Protein AF-A0A933KU94-F1 (afdb_monomer)

Radius of gyration: 156.12 Å; Cα contacts (8 Å, |Δi|>4): 368; chains: 1; bounding box: 302×44×369 Å

Secondary structure (DSSP, 8-state):
-----------------------------PPPP------SSHHHHHHHHHHHHHHHHHHHHHHHHHS-HHHHHHHHHHHHHHHHHHHHHHHHHHHHHHHHHHHHHHHHHHHHHHHHHHHHHHHHHHHHHHHHHHHHHHHHHHHHHHHHHHHHHHHHHHHHHHHHHHHHHHHHHHHHHHHHHHHHHHHHHHHHHHHHHHHHHHHHHHHHHHHHHHHHHHHHHHHHHHHHHHHHHHHHHHHHHHHHHHHHHHHHHHHHHHHHHHHHHHHHHHHHHHHHHHHHHHHHHHHHHHHHHHHHHHHHHHHHHHHHHHHHHHHHHHHHHHHHHHSS---TTSTTGGGTEEEESSBTTB-S-EEEE-S-------SSSSTT--SS-SPEEES-----S--TT---BS-EEEEES-EE-SBS-EEEEES-EE-STT-EE-SSBS-EE-STT-EE--SBS-EE-STT-EE--------

Structure (mmCIF, N/CA/C/O backbone):
data_AF-A0A933KU94-F1
#
_entry.id   AF-A0A933KU94-F1
#
loop_
_atom_site.group_PDB
_atom_site.id
_atom_site.type_symbol
_atom_site.label_atom_id
_atom_site.label_alt_id
_atom_site.label_comp_id
_atom_site.label_asym_id
_atom_site.label_entity_id
_atom_site.label_seq_id
_atom_site.pdbx_PDB_ins_code
_atom_site.Cartn_x
_atom_site.Cartn_y
_atom_site.Cartn_z
_atom_site.occupancy
_atom_site.B_iso_or_equiv
_atom_site.auth_seq_id
_atom_site.auth_comp_id
_atom_site.auth_asym_id
_atom_site.auth_atom_id
_atom_site.pdbx_PDB_model_num
ATOM 1 N N . MET A 1 1 ? 92.970 13.670 -100.799 1.00 39.75 1 MET A N 1
ATOM 2 C CA . MET A 1 1 ? 93.299 12.587 -101.752 1.00 39.75 1 MET A CA 1
ATOM 3 C C . MET A 1 1 ? 92.422 12.813 -102.963 1.00 39.75 1 MET A C 1
ATOM 5 O O . MET A 1 1 ? 91.215 12.779 -102.818 1.00 39.75 1 MET A O 1
ATOM 9 N N . ALA A 1 2 ? 92.976 13.439 -103.996 1.00 37.28 2 ALA A N 1
ATOM 10 C CA . ALA A 1 2 ? 93.737 12.787 -105.073 1.00 37.28 2 ALA A CA 1
ATOM 11 C C . ALA A 1 2 ? 92.740 12.451 -106.198 1.00 37.28 2 ALA A C 1
ATOM 13 O O . ALA A 1 2 ? 91.766 11.762 -105.945 1.00 37.28 2 ALA A O 1
ATOM 14 N N . ALA A 1 3 ? 92.803 13.157 -107.331 1.00 39.16 3 ALA A N 1
ATOM 15 C CA . ALA A 1 3 ? 93.647 12.785 -108.473 1.00 39.16 3 ALA A CA 1
ATOM 16 C C . ALA A 1 3 ? 93.052 11.527 -109.159 1.00 39.16 3 ALA A C 1
ATOM 18 O O . ALA A 1 3 ? 92.639 10.601 -108.483 1.00 39.16 3 ALA A O 1
ATOM 19 N N . LEU A 1 4 ? 92.974 11.380 -110.477 1.00 37.59 4 LEU A N 1
ATOM 20 C CA . LEU A 1 4 ? 93.938 11.756 -111.499 1.00 37.59 4 LEU A CA 1
ATOM 21 C C . LEU A 1 4 ? 93.438 11.174 -112.851 1.00 37.59 4 LEU A C 1
ATOM 23 O O . LEU A 1 4 ? 92.668 10.219 -112.846 1.00 37.59 4 LEU A O 1
ATOM 27 N N . LEU A 1 5 ? 94.006 11.685 -113.950 1.00 35.50 5 LEU A N 1
ATOM 28 C CA . LEU A 1 5 ? 94.134 11.125 -115.315 1.00 35.50 5 LEU A CA 1
ATOM 29 C C . LEU A 1 5 ? 92.875 11.013 -116.202 1.00 35.50 5 LEU A C 1
ATOM 31 O O . LEU A 1 5 ? 91.957 10.262 -115.907 1.00 35.50 5 LEU A O 1
ATOM 35 N N . THR A 1 6 ? 92.716 11.840 -117.249 1.00 43.53 6 THR A N 1
ATOM 36 C CA . THR A 1 6 ? 93.311 11.780 -118.619 1.00 43.53 6 THR A CA 1
ATOM 37 C C . THR A 1 6 ? 93.089 10.475 -119.378 1.00 43.53 6 THR A C 1
ATOM 39 O O . THR A 1 6 ? 93.474 9.425 -118.894 1.00 43.53 6 THR A O 1
ATOM 42 N N . PHE A 1 7 ? 92.647 10.574 -120.640 1.00 31.62 7 PHE A N 1
ATOM 43 C CA . PHE A 1 7 ? 93.358 9.947 -121.759 1.00 31.62 7 PHE A CA 1
ATOM 44 C C . PHE A 1 7 ? 93.035 10.608 -123.109 1.00 31.62 7 PHE A C 1
ATOM 46 O O . PHE A 1 7 ? 91.936 11.086 -123.370 1.00 31.62 7 PHE A O 1
ATOM 53 N N . ASN A 1 8 ? 94.087 10.651 -123.915 1.00 40.44 8 ASN A N 1
ATOM 54 C CA . ASN A 1 8 ? 94.269 11.195 -125.252 1.00 40.44 8 ASN A CA 1
ATOM 55 C C . ASN A 1 8 ? 93.937 10.114 -126.298 1.00 40.44 8 ASN A C 1
ATOM 57 O O . ASN A 1 8 ? 94.309 8.962 -126.081 1.00 40.44 8 ASN A O 1
ATOM 61 N N . ALA A 1 9 ? 93.322 10.467 -127.431 1.00 34.53 9 ALA A N 1
ATOM 62 C CA . ALA A 1 9 ? 93.309 9.613 -128.622 1.00 34.53 9 ALA A CA 1
ATOM 63 C C . ALA A 1 9 ? 93.050 10.434 -129.900 1.00 34.53 9 ALA A C 1
ATOM 65 O O . ALA A 1 9 ? 91.918 10.800 -130.205 1.00 34.53 9 ALA A O 1
ATOM 66 N N . GLY A 1 10 ? 94.115 10.690 -130.663 1.00 35.47 10 GLY A N 1
ATOM 67 C CA . GLY A 1 10 ? 94.045 10.726 -132.127 1.00 35.47 10 GLY A CA 1
ATOM 68 C C . GLY A 1 10 ? 94.377 9.336 -132.691 1.00 35.47 10 GLY A C 1
ATOM 69 O O . GLY A 1 10 ? 95.065 8.559 -132.026 1.00 35.47 10 GLY A O 1
ATOM 70 N N . PRO A 1 11 ? 93.861 8.999 -133.882 1.00 50.28 11 PRO A N 1
ATOM 71 C CA . PRO A 1 11 ? 94.721 8.736 -135.052 1.00 50.28 11 PRO A CA 1
ATOM 72 C C . PRO A 1 11 ? 94.133 9.433 -136.305 1.00 50.28 11 PRO A C 1
ATOM 74 O O . PRO A 1 11 ? 92.925 9.605 -136.405 1.00 50.28 11 PRO A O 1
ATOM 77 N N . LEU A 1 12 ? 94.871 10.058 -137.228 1.00 34.47 12 LEU A N 1
ATOM 78 C CA . LEU A 1 12 ? 96.000 9.653 -138.080 1.00 34.47 12 LEU A CA 1
ATOM 79 C C . LEU A 1 12 ? 95.657 8.582 -139.138 1.00 34.47 12 LEU A C 1
ATOM 81 O O . LEU A 1 12 ? 95.240 7.484 -138.792 1.00 34.47 12 LEU A O 1
ATOM 85 N N . LEU A 1 13 ? 96.014 8.925 -140.391 1.00 36.62 13 LEU A N 1
ATOM 86 C CA . LEU A 1 13 ? 96.161 8.122 -141.624 1.00 36.62 13 LEU A CA 1
ATOM 87 C C . LEU A 1 13 ? 94.942 8.106 -142.566 1.00 36.62 13 LEU A C 1
ATOM 89 O O . LEU A 1 13 ? 93.820 7.899 -142.138 1.00 36.62 13 LEU A O 1
ATOM 93 N N . ALA A 1 14 ? 95.068 8.230 -143.887 1.00 34.19 14 ALA A N 1
ATOM 94 C CA . ALA A 1 14 ? 96.163 8.603 -144.781 1.00 34.19 14 ALA A CA 1
ATOM 95 C C . ALA A 1 14 ? 95.570 8.654 -146.202 1.00 34.19 14 ALA A C 1
ATOM 97 O O . ALA A 1 14 ? 94.841 7.745 -146.586 1.00 34.19 14 ALA A O 1
ATOM 98 N N . GLN A 1 15 ? 95.953 9.640 -147.011 1.00 38.09 15 GLN A N 1
ATOM 99 C CA . GLN A 1 15 ? 96.131 9.433 -148.449 1.00 38.09 15 GLN A CA 1
ATOM 100 C C . GLN A 1 15 ? 97.394 10.183 -148.868 1.00 38.09 15 GLN A C 1
ATOM 102 O O . GLN A 1 15 ? 97.404 11.405 -148.983 1.00 38.09 15 GLN A O 1
ATOM 107 N N . GLY A 1 16 ? 98.476 9.425 -149.036 1.00 38.25 16 GLY A N 1
ATOM 108 C CA . GLY A 1 16 ? 99.634 9.815 -149.826 1.00 38.25 16 GLY A CA 1
ATOM 109 C C . GLY A 1 16 ? 99.586 9.100 -151.175 1.00 38.25 16 GLY A C 1
ATOM 110 O O . GLY A 1 16 ? 99.165 7.947 -151.234 1.00 38.25 16 GLY A O 1
ATOM 111 N N . LYS A 1 17 ? 100.002 9.807 -152.226 1.00 39.66 17 LYS A N 1
ATOM 112 C CA . LYS A 1 17 ? 100.716 9.317 -153.420 1.00 39.66 17 LYS A CA 1
ATOM 113 C C . LYS A 1 17 ? 101.504 10.531 -153.931 1.00 39.66 17 LYS A C 1
ATOM 115 O O . LYS A 1 17 ? 100.900 11.535 -154.288 1.00 39.66 17 LYS A O 1
ATOM 120 N N . ASP A 1 18 ? 102.788 10.629 -153.613 1.00 39.12 18 ASP A N 1
ATOM 121 C CA . ASP A 1 18 ? 103.933 10.023 -154.314 1.00 39.12 18 ASP A CA 1
ATOM 122 C C . ASP A 1 18 ? 104.239 10.706 -155.650 1.00 39.12 18 ASP A C 1
ATOM 124 O O . ASP A 1 18 ? 103.420 10.728 -156.566 1.00 39.12 18 ASP A O 1
ATOM 128 N N . GLY A 1 19 ? 105.459 11.238 -155.756 1.00 41.41 19 GLY A N 1
ATOM 129 C CA . GLY A 1 19 ? 105.988 11.788 -157.000 1.00 41.41 19 GLY A CA 1
ATOM 130 C C . GLY A 1 19 ? 107.265 12.616 -156.859 1.00 41.41 19 GLY A C 1
ATOM 131 O O . GLY A 1 19 ? 107.426 13.585 -157.596 1.00 41.41 19 GLY A O 1
ATOM 132 N N . ASP A 1 20 ? 108.154 12.264 -155.923 1.00 40.06 20 ASP A N 1
ATOM 133 C CA . ASP A 1 20 ? 109.545 12.725 -155.931 1.00 40.06 20 ASP A CA 1
ATOM 134 C C . ASP A 1 20 ? 110.220 12.189 -157.204 1.00 40.06 20 ASP A C 1
ATOM 136 O O . ASP A 1 20 ? 110.332 10.976 -157.409 1.00 40.06 20 ASP A O 1
ATOM 140 N N . LYS A 1 21 ? 110.597 13.091 -158.115 1.00 45.97 21 LYS A N 1
ATOM 141 C CA . LYS A 1 21 ? 111.355 12.732 -159.313 1.00 45.97 21 LYS A CA 1
ATOM 142 C C . LYS A 1 21 ? 112.798 12.502 -158.899 1.00 45.97 21 LYS A C 1
ATOM 144 O O . LYS A 1 21 ? 113.571 13.445 -158.727 1.00 45.97 21 LYS A O 1
ATOM 149 N N . GLY A 1 22 ? 113.125 11.218 -158.798 1.00 43.34 22 GLY A N 1
ATOM 150 C CA . GLY A 1 22 ? 114.473 10.698 -158.681 1.00 43.34 22 GLY A CA 1
ATOM 151 C C . GLY A 1 22 ? 115.456 11.412 -159.607 1.00 43.34 22 GLY A C 1
ATOM 152 O O . GLY A 1 22 ? 115.228 11.602 -160.803 1.00 43.34 22 GLY A O 1
ATOM 153 N N . LYS A 1 23 ? 116.572 11.802 -158.997 1.00 43.56 23 LYS A N 1
ATOM 154 C CA . LYS A 1 23 ? 117.839 12.067 -159.662 1.00 43.56 23 LYS A CA 1
ATOM 155 C C . LYS A 1 23 ? 118.312 10.755 -160.282 1.00 43.56 23 LYS A C 1
ATOM 157 O O . LYS A 1 23 ? 118.727 9.877 -159.531 1.00 43.56 23 LYS A O 1
ATOM 162 N N . ASP A 1 24 ? 118.318 10.659 -161.606 1.00 42.56 24 ASP A N 1
ATOM 163 C CA . ASP A 1 24 ? 119.109 9.639 -162.291 1.00 42.56 24 ASP A CA 1
ATOM 164 C C . ASP A 1 24 ? 120.410 10.247 -162.834 1.00 42.56 24 ASP A C 1
ATOM 166 O O . ASP A 1 24 ? 120.383 11.290 -163.495 1.00 42.56 24 ASP A O 1
ATOM 170 N N . PRO A 1 25 ? 121.570 9.650 -162.505 1.00 53.38 25 PRO A N 1
ATOM 171 C CA . PRO A 1 25 ? 122.874 10.184 -162.843 1.00 53.38 25 PRO A CA 1
ATOM 172 C C . PRO A 1 25 ? 123.480 9.503 -164.080 1.00 53.38 25 PRO A C 1
ATOM 174 O O . PRO A 1 25 ? 123.114 8.388 -164.448 1.00 53.38 25 PRO A O 1
ATOM 177 N N . LYS A 1 26 ? 124.568 10.132 -164.548 1.00 48.31 26 LYS A N 1
ATOM 178 C CA . LYS A 1 26 ? 125.610 9.631 -165.468 1.00 48.31 26 LYS A CA 1
ATOM 179 C C . LYS A 1 26 ? 125.184 9.742 -166.938 1.00 48.31 26 LYS A C 1
ATOM 181 O O . LYS A 1 26 ? 124.058 9.456 -167.294 1.00 48.31 26 LYS A O 1
ATOM 186 N N . VAL A 1 27 ? 126.029 10.217 -167.846 1.00 43.16 27 VAL A N 1
ATOM 187 C CA . VAL A 1 27 ? 127.338 9.642 -168.163 1.00 43.16 27 VAL A CA 1
ATOM 188 C C . VAL A 1 27 ? 128.246 10.720 -168.763 1.00 43.16 27 VAL A C 1
ATOM 190 O O . VAL A 1 27 ? 127.867 11.405 -169.708 1.00 43.16 27 VAL A O 1
ATOM 193 N N . ASP A 1 28 ? 129.456 10.832 -168.220 1.00 47.22 28 ASP A N 1
ATOM 194 C CA . ASP A 1 28 ? 130.578 11.552 -168.821 1.00 47.22 28 ASP A CA 1
ATOM 195 C C . ASP A 1 28 ? 131.177 10.664 -169.927 1.00 47.22 28 ASP A C 1
ATOM 197 O O . ASP A 1 28 ? 131.742 9.600 -169.654 1.00 47.22 28 ASP A O 1
ATOM 201 N N . LEU A 1 29 ? 130.953 11.045 -171.185 1.00 47.78 29 LEU A N 1
ATOM 202 C CA . LEU A 1 29 ? 131.435 10.338 -172.371 1.00 47.78 29 LEU A CA 1
ATOM 203 C C . LEU A 1 29 ? 132.753 10.971 -172.828 1.00 47.78 29 LEU A C 1
ATOM 205 O O . LEU A 1 29 ? 132.768 12.053 -173.412 1.00 47.78 29 LEU A O 1
ATOM 209 N N . LYS A 1 30 ? 133.864 10.261 -172.610 1.00 45.69 30 LYS A N 1
ATOM 210 C CA . LYS A 1 30 ? 135.136 10.549 -173.286 1.00 45.69 30 LYS A CA 1
ATOM 211 C C . LYS A 1 30 ? 135.026 10.217 -174.783 1.00 45.69 30 LYS A C 1
ATOM 213 O O . LYS A 1 30 ? 134.529 9.138 -175.110 1.00 45.69 30 LYS A O 1
ATOM 218 N N . PRO A 1 31 ? 135.558 11.057 -175.687 1.00 56.22 31 PRO A N 1
ATOM 219 C CA . PRO A 1 31 ? 135.791 10.668 -177.071 1.00 56.22 31 PRO A CA 1
ATOM 220 C C . PRO A 1 31 ? 136.884 9.595 -177.159 1.00 56.22 31 PRO A C 1
ATOM 222 O O . PRO A 1 31 ? 137.964 9.743 -176.587 1.00 56.22 31 PRO A O 1
ATOM 225 N N . VAL A 1 32 ? 136.576 8.525 -177.890 1.00 52.62 32 VAL A N 1
ATOM 226 C CA . VAL A 1 32 ? 137.520 7.540 -178.425 1.00 52.62 32 VAL A CA 1
ATOM 227 C C . VAL A 1 32 ? 137.821 7.965 -179.863 1.00 52.62 32 VAL A C 1
ATOM 229 O O . VAL A 1 32 ? 136.898 8.237 -180.632 1.00 52.62 32 VAL A O 1
ATOM 232 N N . ASP A 1 33 ? 139.106 8.073 -180.190 1.00 56.25 33 ASP A N 1
ATOM 233 C CA . ASP A 1 33 ? 139.613 8.505 -181.491 1.00 56.25 33 ASP A CA 1
ATOM 234 C C . ASP A 1 33 ? 139.187 7.584 -182.648 1.00 56.25 33 ASP A C 1
ATOM 236 O O . ASP A 1 33 ? 139.288 6.362 -182.561 1.00 56.25 33 ASP A O 1
ATOM 240 N N . GLY A 1 34 ? 138.857 8.209 -183.785 1.00 45.97 34 GLY A N 1
ATOM 241 C CA . GLY A 1 34 ? 139.218 7.688 -185.107 1.00 45.97 34 GLY A CA 1
ATOM 242 C C . GLY A 1 34 ? 138.115 7.067 -185.979 1.00 45.97 34 GLY A C 1
ATOM 243 O O . GLY A 1 34 ? 137.717 5.928 -185.784 1.00 45.97 34 GLY A O 1
ATOM 244 N N . GLY A 1 35 ? 137.783 7.770 -187.072 1.00 48.62 35 GLY A N 1
ATOM 245 C CA . GLY A 1 35 ? 137.748 7.184 -188.426 1.00 48.62 35 GLY A CA 1
ATOM 246 C C . GLY A 1 35 ? 136.475 6.466 -188.911 1.00 48.62 35 GLY A C 1
ATOM 247 O O . GLY A 1 35 ? 136.083 5.418 -188.420 1.00 48.62 35 GLY A O 1
ATOM 248 N N . ALA A 1 36 ? 135.883 6.988 -189.988 1.00 54.78 36 ALA A N 1
ATOM 249 C CA . ALA A 1 36 ? 134.709 6.451 -190.684 1.00 54.78 36 ALA A CA 1
ATOM 250 C C . ALA A 1 36 ? 134.976 5.203 -191.569 1.00 54.78 36 ALA A C 1
ATOM 252 O O . ALA A 1 36 ? 135.998 5.185 -192.259 1.00 54.78 36 ALA A O 1
ATOM 253 N N . LYS A 1 37 ? 133.998 4.257 -191.650 1.00 49.44 37 LYS A N 1
ATOM 254 C CA . LYS A 1 37 ? 133.348 3.682 -192.883 1.00 49.44 37 LYS A CA 1
ATOM 255 C C . LYS A 1 37 ? 132.529 2.357 -192.664 1.00 49.44 37 LYS A C 1
ATOM 257 O O . LYS A 1 37 ? 133.128 1.329 -192.391 1.00 49.44 37 LYS A O 1
ATOM 262 N N . GLY A 1 38 ? 131.197 2.372 -192.933 1.00 55.72 38 GLY A N 1
ATOM 263 C CA . GLY A 1 38 ? 130.391 1.330 -193.655 1.00 55.72 38 GLY A CA 1
ATOM 264 C C . GLY A 1 38 ? 129.542 0.239 -192.926 1.00 55.72 38 GLY A C 1
ATOM 265 O O . GLY A 1 38 ? 130.071 -0.840 -192.709 1.00 55.72 38 GLY A O 1
ATOM 266 N N . LEU A 1 39 ? 128.215 0.403 -192.672 1.00 53.22 39 LEU A N 1
ATOM 267 C CA . LEU A 1 39 ? 127.323 -0.685 -192.148 1.00 53.22 39 LEU A CA 1
ATOM 268 C C . LEU A 1 39 ? 125.793 -0.598 -192.486 1.00 53.22 39 LEU A C 1
ATOM 270 O O . LEU A 1 39 ? 125.024 -0.012 -191.730 1.00 53.22 39 LEU A O 1
ATOM 274 N N . PRO A 1 40 ? 125.290 -1.284 -193.532 1.00 57.00 40 PRO A N 1
ATOM 275 C CA . PRO A 1 40 ? 123.849 -1.563 -193.731 1.00 57.00 40 PRO A CA 1
ATOM 276 C C . PRO A 1 40 ? 123.288 -2.826 -193.018 1.00 57.00 40 PRO A C 1
ATOM 278 O O . PRO A 1 40 ? 122.099 -3.109 -193.130 1.00 57.00 40 PRO A O 1
ATOM 281 N N . GLN A 1 41 ? 124.094 -3.604 -192.279 1.00 53.72 41 GLN A N 1
ATOM 282 C CA . GLN A 1 41 ? 123.712 -4.932 -191.740 1.00 53.72 41 GLN A CA 1
ATOM 283 C C . GLN A 1 41 ? 123.068 -4.908 -190.329 1.00 53.72 41 GLN A C 1
ATOM 285 O O . GLN A 1 41 ? 122.407 -5.865 -189.934 1.00 53.72 41 GLN A O 1
ATOM 290 N N . GLN A 1 42 ? 123.196 -3.806 -189.577 1.00 59.16 42 GLN A N 1
ATOM 291 C CA . GLN A 1 42 ? 122.713 -3.681 -188.186 1.00 59.16 42 GLN A CA 1
ATOM 292 C C . GLN A 1 42 ? 121.193 -3.475 -188.043 1.00 59.16 42 GLN A C 1
ATOM 294 O O . GLN A 1 42 ? 120.627 -3.756 -186.990 1.00 59.16 42 GLN A O 1
ATOM 299 N N . VAL A 1 43 ? 120.498 -3.027 -189.092 1.00 63.44 43 VAL A N 1
ATOM 300 C CA . VAL A 1 43 ? 119.069 -2.664 -189.000 1.00 63.44 43 VAL A CA 1
ATOM 301 C C . VAL A 1 43 ? 118.139 -3.889 -188.952 1.00 63.44 43 VAL A C 1
ATOM 303 O O . VAL A 1 43 ? 117.066 -3.821 -188.356 1.00 63.44 43 VAL A O 1
ATOM 306 N N . MET A 1 44 ? 118.536 -5.031 -189.525 1.00 59.06 44 MET A N 1
ATOM 307 C CA . MET A 1 44 ? 117.717 -6.257 -189.506 1.00 59.06 44 MET A CA 1
ATOM 308 C C . MET A 1 44 ? 117.687 -6.944 -188.128 1.00 59.06 44 MET A C 1
ATOM 310 O O . MET A 1 44 ? 116.646 -7.471 -187.744 1.00 59.06 44 MET A O 1
ATOM 314 N N . ALA A 1 45 ? 118.780 -6.898 -187.356 1.00 62.12 45 ALA A N 1
ATOM 315 C CA . ALA A 1 45 ? 118.863 -7.546 -186.040 1.00 62.12 45 ALA A CA 1
ATOM 316 C C . ALA A 1 45 ? 117.935 -6.895 -184.994 1.00 62.12 45 ALA A C 1
ATOM 318 O O . ALA A 1 45 ? 117.247 -7.597 -184.255 1.00 62.12 45 ALA A O 1
ATOM 319 N N . LEU A 1 46 ? 117.823 -5.561 -185.007 1.00 66.69 46 LEU A N 1
ATOM 320 C CA . LEU A 1 46 ? 116.961 -4.812 -184.082 1.00 66.69 46 LEU A CA 1
ATOM 321 C C . LEU A 1 46 ? 115.470 -5.177 -184.202 1.00 66.69 46 LEU A C 1
ATOM 323 O O . LEU A 1 46 ? 114.724 -5.104 -183.228 1.00 66.69 46 LEU A O 1
ATOM 327 N N . ARG A 1 47 ? 115.005 -5.563 -185.398 1.00 74.06 47 ARG A N 1
ATOM 328 C CA . ARG A 1 47 ? 113.588 -5.900 -185.611 1.00 74.06 47 ARG A CA 1
ATOM 329 C C . ARG A 1 47 ? 113.187 -7.231 -184.974 1.00 74.06 47 ARG A C 1
ATOM 331 O O . ARG A 1 47 ? 112.026 -7.386 -184.608 1.00 74.06 47 ARG A O 1
ATOM 338 N N . VAL A 1 48 ? 114.123 -8.167 -184.826 1.00 67.81 48 VAL A N 1
ATOM 339 C CA . VAL A 1 48 ? 113.860 -9.474 -184.203 1.00 67.81 48 VAL A CA 1
ATOM 340 C C . VAL A 1 48 ? 113.737 -9.335 -182.684 1.00 67.81 48 VAL A C 1
ATOM 342 O O . VAL A 1 48 ? 112.824 -9.906 -182.092 1.00 67.81 48 VAL A O 1
ATOM 345 N N . GLU A 1 49 ? 114.589 -8.521 -182.055 1.00 69.50 49 GLU A N 1
ATOM 346 C CA . GLU A 1 49 ? 114.528 -8.275 -180.606 1.00 69.50 49 GLU A CA 1
ATOM 347 C C . GLU A 1 49 ? 113.229 -7.579 -180.179 1.00 69.50 49 GLU A C 1
ATOM 349 O O . GLU A 1 49 ? 112.640 -7.937 -179.156 1.00 69.50 49 GLU A O 1
ATOM 354 N N . LEU A 1 50 ? 112.719 -6.648 -180.993 1.00 75.12 50 LEU A N 1
ATOM 355 C CA . LEU A 1 50 ? 111.453 -5.968 -180.712 1.00 75.12 50 LEU A CA 1
ATOM 356 C C . LEU A 1 50 ? 110.255 -6.937 -180.690 1.00 75.12 50 LEU A C 1
ATOM 358 O O . LEU A 1 50 ? 109.358 -6.790 -179.860 1.00 75.12 50 LEU A O 1
ATOM 362 N N . ALA A 1 51 ? 110.248 -7.953 -181.556 1.00 73.38 51 ALA A N 1
ATOM 363 C CA . ALA A 1 51 ? 109.171 -8.942 -181.605 1.00 73.38 51 ALA A CA 1
ATOM 364 C C . ALA A 1 51 ? 109.135 -9.841 -180.352 1.00 73.38 51 ALA A C 1
ATOM 366 O O . ALA A 1 51 ? 108.057 -10.176 -179.863 1.00 73.38 51 ALA A O 1
ATOM 367 N N . ALA A 1 52 ? 110.297 -10.190 -179.790 1.00 70.31 52 ALA A N 1
ATOM 368 C CA . ALA A 1 52 ? 110.383 -11.010 -178.579 1.00 70.31 52 ALA A CA 1
ATOM 369 C C . ALA A 1 52 ? 109.935 -10.255 -177.312 1.00 70.31 52 ALA A C 1
ATOM 371 O O . ALA A 1 52 ? 109.286 -10.836 -176.440 1.00 70.31 52 ALA A O 1
ATOM 372 N N . ALA A 1 53 ? 110.246 -8.957 -177.211 1.00 71.12 53 ALA A N 1
ATOM 373 C CA . ALA A 1 53 ? 109.815 -8.120 -176.089 1.00 71.12 53 ALA A CA 1
ATOM 374 C C . ALA A 1 53 ? 108.283 -7.982 -176.023 1.00 71.12 53 ALA A C 1
ATOM 376 O O . ALA A 1 53 ? 107.699 -8.076 -174.944 1.00 71.12 53 ALA A O 1
ATOM 377 N N . LEU A 1 54 ? 107.630 -7.836 -177.180 1.00 80.44 54 LEU A N 1
ATOM 378 C CA . LEU A 1 54 ? 106.170 -7.745 -177.274 1.00 80.44 54 LEU A CA 1
ATOM 379 C C . LEU A 1 54 ? 105.467 -9.037 -176.822 1.00 80.44 54 LEU A C 1
ATOM 381 O O . LEU A 1 54 ? 104.425 -8.967 -176.177 1.00 80.44 54 LEU A O 1
ATOM 385 N N . ALA A 1 55 ? 106.052 -10.212 -177.078 1.00 75.44 55 ALA A N 1
ATOM 386 C CA . ALA A 1 55 ? 105.478 -11.486 -176.638 1.00 75.44 55 ALA A CA 1
ATOM 387 C C . ALA A 1 55 ? 105.490 -11.660 -175.105 1.00 75.44 55 ALA A C 1
ATOM 389 O O . ALA A 1 55 ? 104.516 -12.149 -174.538 1.00 75.44 55 ALA A O 1
ATOM 390 N N . ARG A 1 56 ? 106.555 -11.218 -174.414 1.00 78.25 56 ARG A N 1
ATOM 391 C CA . ARG A 1 56 ? 106.626 -11.287 -172.937 1.00 78.25 56 ARG A CA 1
ATOM 392 C C . ARG A 1 56 ? 105.640 -10.336 -172.262 1.00 78.25 56 ARG A C 1
ATOM 394 O O . ARG A 1 56 ? 105.102 -10.667 -171.212 1.00 78.25 56 ARG A O 1
ATOM 401 N N . ILE A 1 57 ? 105.396 -9.170 -172.863 1.00 79.94 57 ILE A N 1
ATOM 402 C CA . ILE A 1 57 ? 104.382 -8.222 -172.380 1.00 79.94 57 ILE A CA 1
ATOM 403 C C . ILE A 1 57 ? 102.987 -8.856 -172.459 1.00 79.94 57 ILE A C 1
ATOM 405 O O . ILE A 1 57 ? 102.252 -8.807 -171.476 1.00 79.94 57 ILE A O 1
ATOM 409 N N . ALA A 1 58 ? 102.668 -9.542 -173.560 1.00 79.62 58 ALA A N 1
ATOM 410 C CA . ALA A 1 58 ? 101.382 -10.221 -173.720 1.00 79.62 58 ALA A CA 1
ATOM 411 C C . ALA A 1 58 ? 101.141 -11.329 -172.671 1.00 79.62 58 ALA A C 1
ATOM 413 O O . ALA A 1 58 ? 100.015 -11.521 -172.215 1.00 79.62 58 ALA A O 1
ATOM 414 N N . GLU A 1 59 ? 102.184 -12.047 -172.242 1.00 78.75 59 GLU A N 1
ATOM 415 C CA . GLU A 1 59 ? 102.068 -13.072 -171.194 1.00 78.75 59 GLU A CA 1
ATOM 416 C C . GLU A 1 59 ? 101.791 -12.457 -169.810 1.00 78.75 59 GLU A C 1
ATOM 418 O O . GLU A 1 59 ? 100.925 -12.936 -169.076 1.00 78.75 59 GLU A O 1
ATOM 423 N N . VAL A 1 60 ? 102.458 -11.349 -169.470 1.00 78.12 60 VAL A N 1
ATOM 424 C CA . VAL A 1 60 ? 102.195 -10.602 -168.227 1.00 78.12 60 VAL A CA 1
ATOM 425 C C . VAL A 1 60 ? 100.780 -10.021 -168.228 1.00 78.12 60 VAL A C 1
ATOM 427 O O . VAL A 1 60 ? 100.075 -10.123 -167.223 1.00 78.12 60 VAL A O 1
ATOM 430 N N . GLU A 1 61 ? 100.335 -9.473 -169.359 1.00 79.44 61 GLU A N 1
ATOM 431 C CA . GLU A 1 61 ? 98.959 -8.999 -169.530 1.00 79.44 61 GLU A CA 1
ATOM 432 C C . GLU A 1 61 ? 97.942 -10.139 -169.369 1.00 79.44 61 GLU A C 1
ATOM 434 O O . GLU A 1 61 ? 96.905 -9.945 -168.732 1.00 79.44 61 GLU A O 1
ATOM 439 N N . SER A 1 62 ? 98.255 -11.351 -169.842 1.00 76.00 62 SER A N 1
ATOM 440 C CA . SER A 1 62 ? 97.418 -12.539 -169.633 1.00 76.00 62 SER A CA 1
ATOM 441 C C . SER A 1 62 ? 97.366 -12.981 -168.166 1.00 76.00 62 SER A C 1
ATOM 443 O O . SER A 1 62 ? 96.295 -13.360 -167.697 1.00 76.00 62 SER A O 1
ATOM 445 N N . ILE A 1 63 ? 98.477 -12.933 -167.422 1.00 72.12 63 ILE A N 1
ATOM 446 C CA . ILE A 1 63 ? 98.499 -13.290 -165.991 1.00 72.12 63 ILE A CA 1
ATOM 447 C C . ILE A 1 63 ? 97.699 -12.273 -165.170 1.00 72.12 63 ILE A C 1
ATOM 449 O O . ILE A 1 63 ? 96.888 -12.665 -164.332 1.00 72.12 63 ILE A O 1
ATOM 453 N N . ILE A 1 64 ? 97.866 -10.977 -165.440 1.00 71.50 64 ILE A N 1
ATOM 454 C CA . ILE A 1 64 ? 97.094 -9.910 -164.785 1.00 71.50 64 ILE A CA 1
ATOM 455 C C . ILE A 1 64 ? 95.604 -10.051 -165.109 1.00 71.50 64 ILE A C 1
ATOM 457 O O . ILE A 1 64 ? 94.773 -9.913 -164.217 1.00 71.50 64 ILE A O 1
ATOM 461 N N . SER A 1 65 ? 95.268 -10.404 -166.353 1.00 69.88 65 SER A N 1
ATOM 462 C CA . SER A 1 65 ? 93.882 -10.667 -166.762 1.00 69.88 65 SER A CA 1
ATOM 463 C C . SER A 1 65 ? 93.314 -11.962 -166.165 1.00 69.88 65 SER A C 1
ATOM 465 O O . SER A 1 65 ? 92.099 -12.100 -166.067 1.00 69.88 65 SER A O 1
ATOM 467 N N . SER A 1 66 ? 94.171 -12.908 -165.756 1.00 64.44 66 SER A N 1
ATOM 468 C CA . SER A 1 66 ? 93.767 -14.148 -165.076 1.00 64.44 66 SER A CA 1
ATOM 469 C C . SER A 1 66 ? 93.514 -13.979 -163.571 1.00 64.44 66 SER A C 1
ATOM 471 O O . SER A 1 66 ? 92.886 -14.844 -162.961 1.00 64.44 66 SER A O 1
ATOM 473 N N . PHE A 1 67 ? 93.952 -12.865 -162.966 1.00 69.25 67 PHE A N 1
ATOM 474 C CA . PHE A 1 67 ? 93.518 -12.470 -161.626 1.00 69.25 67 PHE A CA 1
ATOM 475 C C . PHE A 1 67 ? 92.103 -11.894 -161.719 1.00 69.25 67 PHE A C 1
ATOM 477 O O . PHE A 1 67 ? 91.901 -10.773 -162.184 1.00 69.25 67 PHE A O 1
ATOM 484 N N . ASP A 1 68 ? 91.117 -12.672 -161.275 1.00 77.25 68 ASP A N 1
ATOM 485 C CA . ASP A 1 68 ? 89.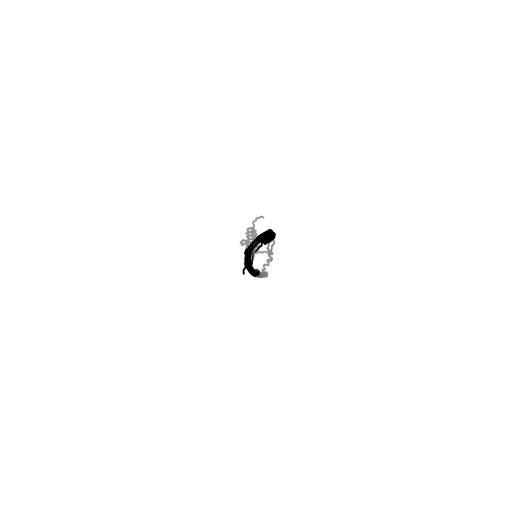706 -12.295 -161.325 1.00 77.25 68 ASP A CA 1
ATOM 486 C C . ASP A 1 68 ? 89.399 -11.140 -160.350 1.00 77.25 68 ASP A C 1
ATOM 488 O O . ASP A 1 68 ? 89.040 -11.324 -159.183 1.00 77.25 68 ASP A O 1
ATOM 492 N N . LEU A 1 69 ? 89.575 -9.913 -160.843 1.00 76.69 69 LEU A N 1
ATOM 493 C CA . LEU A 1 69 ? 89.305 -8.659 -160.140 1.00 76.69 69 LEU A CA 1
ATOM 494 C C . LEU A 1 69 ? 87.862 -8.589 -159.603 1.00 76.69 69 LEU A C 1
ATOM 496 O O . LEU A 1 69 ? 87.610 -7.905 -158.607 1.00 76.69 69 LEU A O 1
ATOM 500 N N . ALA A 1 70 ? 86.921 -9.310 -160.227 1.00 79.19 70 ALA A N 1
ATOM 501 C CA . ALA A 1 70 ? 85.524 -9.345 -159.808 1.00 79.19 70 ALA A CA 1
ATOM 502 C C . ALA A 1 70 ? 85.333 -10.124 -158.498 1.00 79.19 70 ALA A C 1
ATOM 504 O O . ALA A 1 70 ? 84.560 -9.692 -157.641 1.00 79.19 70 ALA A O 1
ATOM 505 N N . ALA A 1 71 ? 86.072 -11.220 -158.294 1.00 83.50 71 ALA A N 1
ATOM 506 C CA . ALA A 1 71 ? 86.011 -12.001 -157.058 1.00 83.50 71 ALA A CA 1
ATOM 507 C C . ALA A 1 71 ? 86.534 -11.205 -155.849 1.00 83.50 71 ALA A C 1
ATOM 509 O O . ALA A 1 71 ? 85.927 -11.225 -154.775 1.00 83.50 71 ALA A O 1
ATOM 510 N N . LEU A 1 72 ? 87.619 -10.441 -156.031 1.00 85.56 72 LEU A N 1
ATOM 511 C CA . LEU A 1 72 ? 88.162 -9.566 -154.987 1.00 85.56 72 LEU A CA 1
ATOM 512 C C . LEU A 1 72 ? 87.200 -8.416 -154.652 1.00 85.56 72 LEU A C 1
ATOM 514 O O . LEU A 1 72 ? 86.983 -8.116 -153.478 1.00 85.56 72 LEU A O 1
ATOM 518 N N . ALA A 1 73 ? 86.582 -7.805 -155.668 1.00 84.75 73 ALA A N 1
ATOM 519 C CA . ALA A 1 73 ? 85.572 -6.767 -155.473 1.00 84.75 73 ALA A CA 1
ATOM 520 C C . ALA A 1 73 ? 84.324 -7.299 -154.743 1.00 84.75 73 ALA A C 1
ATOM 522 O O . ALA A 1 73 ? 83.787 -6.618 -153.868 1.00 84.75 73 ALA A O 1
ATOM 523 N N . ALA A 1 74 ? 83.887 -8.524 -155.048 1.00 87.31 74 ALA A N 1
ATOM 524 C CA . ALA A 1 74 ? 82.763 -9.170 -154.374 1.00 87.31 74 ALA A CA 1
ATOM 525 C C . ALA A 1 74 ? 83.066 -9.474 -152.898 1.00 87.31 74 ALA A C 1
ATOM 527 O O . ALA A 1 74 ? 82.243 -9.174 -152.033 1.00 87.31 74 ALA A O 1
ATOM 528 N N . LEU A 1 75 ? 84.256 -10.003 -152.590 1.00 89.44 75 LEU A N 1
ATOM 529 C CA . LEU A 1 75 ? 84.686 -10.227 -151.208 1.00 89.44 75 LEU A CA 1
ATOM 530 C C . LEU A 1 75 ? 84.787 -8.904 -150.437 1.00 89.44 75 LEU A C 1
ATOM 532 O O . LEU A 1 75 ? 84.318 -8.813 -149.306 1.00 89.44 75 LEU A O 1
ATOM 536 N N . GLN A 1 76 ? 85.337 -7.859 -151.060 1.00 90.81 76 GLN A N 1
ATOM 537 C CA . GLN A 1 76 ? 85.392 -6.528 -150.462 1.00 90.81 76 GLN A CA 1
ATOM 538 C C . GLN A 1 76 ? 83.987 -5.986 -150.167 1.00 90.81 76 GLN A C 1
ATOM 540 O O . GLN A 1 76 ? 83.761 -5.455 -149.083 1.00 90.81 76 GLN A O 1
ATOM 545 N N . ALA A 1 77 ? 83.034 -6.155 -151.086 1.00 89.19 77 ALA A N 1
ATOM 546 C CA . ALA A 1 77 ? 81.646 -5.755 -150.873 1.00 89.19 77 ALA A CA 1
ATOM 547 C C . ALA A 1 77 ? 80.984 -6.541 -149.727 1.00 89.19 77 ALA A C 1
ATOM 549 O O . ALA A 1 77 ? 80.289 -5.943 -148.907 1.00 89.19 77 ALA A O 1
ATOM 550 N N . GLN A 1 78 ? 81.233 -7.851 -149.622 1.00 93.44 78 GLN A N 1
ATOM 551 C CA . GLN A 1 78 ? 80.749 -8.680 -148.512 1.00 93.44 78 GLN A CA 1
ATOM 552 C C . GLN A 1 78 ? 81.356 -8.261 -147.171 1.00 93.44 78 GLN A C 1
ATOM 554 O O . GLN A 1 78 ? 80.625 -8.137 -146.195 1.00 93.44 78 GLN A O 1
ATOM 559 N N . ILE A 1 79 ? 82.663 -7.988 -147.121 1.00 93.38 79 ILE A N 1
ATOM 560 C CA . ILE A 1 79 ? 83.335 -7.486 -145.914 1.00 93.38 79 ILE A CA 1
ATOM 561 C C . ILE A 1 79 ? 82.753 -6.131 -145.519 1.00 93.38 79 ILE A C 1
ATOM 563 O O . ILE A 1 79 ? 82.430 -5.921 -144.356 1.00 93.38 79 ILE A O 1
ATOM 567 N N . THR A 1 80 ? 82.578 -5.214 -146.472 1.00 93.06 80 THR A N 1
ATOM 568 C CA . THR A 1 80 ? 81.972 -3.907 -146.199 1.00 93.06 80 THR A CA 1
ATOM 569 C C . THR A 1 80 ? 80.535 -4.051 -145.689 1.00 93.06 80 THR A C 1
ATOM 571 O O . THR A 1 80 ? 80.161 -3.358 -144.744 1.00 93.06 80 THR A O 1
ATOM 574 N N . ALA A 1 81 ? 79.747 -4.969 -146.256 1.00 93.56 81 ALA A N 1
ATOM 575 C CA . ALA A 1 81 ? 78.396 -5.263 -145.787 1.00 93.56 81 ALA A CA 1
ATOM 576 C C . ALA A 1 81 ? 78.387 -5.884 -144.378 1.00 93.56 81 ALA A C 1
ATOM 578 O O . ALA A 1 81 ? 77.597 -5.454 -143.543 1.00 93.56 81 ALA A O 1
ATOM 579 N N . GLU A 1 82 ? 79.281 -6.832 -144.084 1.00 94.12 82 GLU A N 1
ATOM 580 C CA . GLU A 1 82 ? 79.419 -7.444 -142.754 1.00 94.12 82 GLU A CA 1
ATOM 581 C C . GLU A 1 82 ? 79.876 -6.416 -141.714 1.00 94.12 82 GLU A C 1
ATOM 583 O O . GLU A 1 82 ? 79.317 -6.356 -140.625 1.00 94.12 82 GLU A O 1
ATOM 588 N N . VAL A 1 83 ? 80.835 -5.548 -142.049 1.00 94.75 83 VAL A N 1
ATOM 589 C CA . VAL A 1 83 ? 81.273 -4.450 -141.171 1.00 94.75 83 VAL A CA 1
ATOM 590 C C . VAL A 1 83 ? 80.111 -3.502 -140.870 1.00 94.75 83 VAL A C 1
ATOM 592 O O . VAL A 1 83 ? 79.908 -3.135 -139.714 1.00 94.75 83 VAL A O 1
ATOM 595 N N . ALA A 1 84 ? 79.315 -3.135 -141.878 1.00 94.31 84 ALA A N 1
ATOM 596 C CA . ALA A 1 84 ? 78.136 -2.295 -141.681 1.00 94.31 84 ALA A CA 1
ATOM 597 C C . ALA A 1 84 ? 77.059 -2.998 -140.835 1.00 94.31 84 ALA A C 1
ATOM 599 O O . ALA A 1 84 ? 76.475 -2.379 -139.945 1.00 94.31 84 ALA A O 1
ATOM 600 N N . ALA A 1 85 ? 76.824 -4.293 -141.069 1.00 95.56 85 ALA A N 1
ATOM 601 C CA . ALA A 1 85 ? 75.883 -5.097 -140.295 1.00 95.56 85 ALA A CA 1
ATOM 602 C C . ALA A 1 85 ? 76.318 -5.224 -138.827 1.00 95.56 85 ALA A C 1
ATOM 604 O O . ALA A 1 85 ? 75.493 -5.042 -137.931 1.00 95.56 85 ALA A O 1
ATOM 605 N N . ARG A 1 86 ? 77.612 -5.457 -138.570 1.00 95.88 86 ARG A N 1
ATOM 606 C CA . ARG A 1 86 ? 78.201 -5.486 -137.222 1.00 95.88 86 ARG A CA 1
ATOM 607 C C . ARG A 1 86 ? 78.084 -4.138 -136.524 1.00 95.88 86 ARG A C 1
ATOM 609 O O . ARG A 1 86 ? 77.587 -4.098 -135.408 1.00 95.88 86 ARG A O 1
ATOM 616 N N . ALA A 1 87 ? 78.418 -3.038 -137.198 1.00 95.06 87 ALA A N 1
ATOM 617 C CA . ALA A 1 87 ? 78.270 -1.694 -136.639 1.00 95.06 87 ALA A CA 1
ATOM 618 C C . ALA A 1 87 ? 76.804 -1.354 -136.298 1.00 95.06 87 ALA A C 1
ATOM 620 O O . ALA A 1 87 ? 76.519 -0.748 -135.262 1.00 95.06 87 ALA A O 1
ATOM 621 N N . GLY A 1 88 ? 75.859 -1.770 -137.149 1.00 95.81 88 GLY A N 1
ATOM 622 C CA . GLY A 1 88 ? 74.427 -1.641 -136.882 1.00 95.81 88 GLY A CA 1
ATOM 623 C C . GLY A 1 88 ? 73.979 -2.476 -135.679 1.00 95.81 88 GLY A C 1
ATOM 624 O O . GLY A 1 88 ? 73.270 -1.967 -134.811 1.00 95.81 88 GLY A O 1
ATOM 625 N N . ALA A 1 89 ? 74.431 -3.730 -135.590 1.00 95.69 89 ALA A N 1
ATOM 626 C CA . ALA A 1 89 ? 74.152 -4.611 -134.458 1.00 95.69 89 ALA A CA 1
ATOM 627 C C . ALA A 1 89 ? 74.734 -4.066 -133.142 1.00 95.69 89 ALA A C 1
ATOM 629 O O . ALA A 1 89 ? 74.027 -4.048 -132.135 1.00 95.69 89 ALA A O 1
ATOM 630 N N . ASP A 1 90 ? 75.964 -3.552 -133.160 1.00 97.06 90 ASP A N 1
ATOM 631 C CA . ASP A 1 90 ? 76.612 -2.924 -132.004 1.00 97.06 90 ASP A CA 1
ATOM 632 C C . ASP A 1 90 ? 75.854 -1.667 -131.560 1.00 97.06 90 ASP A C 1
ATOM 634 O O . ASP A 1 90 ? 75.633 -1.461 -130.369 1.00 97.06 90 ASP A O 1
ATOM 638 N N . THR A 1 91 ? 75.367 -0.862 -132.510 1.00 96.38 91 THR A N 1
ATOM 639 C CA . THR A 1 91 ? 74.531 0.314 -132.215 1.00 96.38 91 THR A CA 1
ATOM 640 C C . THR A 1 91 ? 73.212 -0.088 -131.550 1.00 96.38 91 THR A C 1
ATOM 642 O O . THR A 1 91 ? 72.799 0.525 -130.565 1.00 96.38 91 THR A O 1
ATOM 645 N N . ILE A 1 92 ? 72.546 -1.131 -132.056 1.00 96.88 92 ILE A N 1
ATOM 646 C CA . ILE A 1 92 ? 71.307 -1.655 -131.463 1.00 96.88 92 ILE A CA 1
ATOM 647 C C . ILE A 1 92 ? 71.575 -2.195 -130.054 1.00 96.88 92 ILE A C 1
ATOM 649 O O . ILE A 1 92 ? 70.834 -1.869 -129.128 1.00 96.88 92 ILE A O 1
ATOM 653 N N . LEU A 1 93 ? 72.641 -2.978 -129.869 1.00 96.62 93 LEU A N 1
ATOM 654 C CA . LEU A 1 93 ? 73.017 -3.514 -128.563 1.00 96.62 93 LEU A CA 1
ATOM 655 C C . LEU A 1 93 ? 73.344 -2.390 -127.576 1.00 96.62 93 LEU A C 1
ATOM 657 O O . LEU A 1 93 ? 72.863 -2.424 -126.447 1.00 96.62 93 LEU A O 1
ATOM 661 N N . GLN A 1 94 ? 74.085 -1.368 -128.005 1.00 96.38 94 GLN A N 1
ATOM 662 C CA . GLN A 1 94 ? 74.402 -0.211 -127.173 1.00 96.38 94 GLN A CA 1
ATOM 663 C C . GLN A 1 94 ? 73.141 0.557 -126.771 1.00 96.38 94 GLN A C 1
ATOM 665 O O . GLN A 1 94 ? 73.002 0.934 -125.610 1.00 96.38 94 GLN A O 1
ATOM 670 N N . ASN A 1 95 ? 72.198 0.752 -127.695 1.00 96.62 95 ASN A N 1
ATOM 671 C CA . ASN A 1 95 ? 70.915 1.382 -127.389 1.00 96.62 95 ASN A CA 1
ATOM 672 C C . ASN A 1 95 ? 70.089 0.546 -126.402 1.00 96.62 95 ASN A C 1
ATOM 674 O O . ASN A 1 95 ? 69.531 1.105 -125.461 1.00 96.62 95 ASN A O 1
ATOM 678 N N . ASN A 1 96 ? 70.056 -0.779 -126.564 1.00 97.19 96 ASN A N 1
ATOM 679 C CA . ASN A 1 96 ? 69.369 -1.681 -125.636 1.00 97.19 96 ASN A CA 1
ATOM 680 C C . ASN A 1 96 ? 70.018 -1.669 -124.244 1.00 97.19 96 ASN A C 1
ATOM 682 O O . ASN A 1 96 ? 69.306 -1.591 -123.248 1.00 97.19 96 ASN A O 1
ATOM 686 N N . ILE A 1 97 ? 71.354 -1.691 -124.166 1.00 97.38 97 ILE A N 1
ATOM 687 C CA . ILE A 1 97 ? 72.102 -1.579 -122.904 1.00 97.38 97 ILE A CA 1
ATOM 688 C C . ILE A 1 97 ? 71.817 -0.230 -122.244 1.00 97.38 97 ILE A C 1
ATOM 690 O O . ILE A 1 97 ? 71.503 -0.192 -121.060 1.00 97.38 97 ILE A O 1
ATOM 694 N N . ASN A 1 98 ? 71.876 0.871 -122.997 1.00 97.19 98 ASN A N 1
ATOM 695 C CA . ASN A 1 98 ? 71.582 2.205 -122.474 1.00 97.19 98 ASN A CA 1
ATOM 696 C C . ASN A 1 98 ? 70.136 2.299 -121.962 1.00 97.19 98 ASN A C 1
ATOM 698 O O . ASN A 1 98 ? 69.900 2.878 -120.903 1.00 97.19 98 ASN A O 1
ATOM 702 N N . GLY A 1 99 ? 69.182 1.707 -122.688 1.00 97.12 99 GLY A N 1
ATOM 703 C CA . GLY A 1 99 ? 67.782 1.620 -122.281 1.00 97.12 99 GLY A CA 1
ATOM 704 C C . GLY A 1 99 ? 67.589 0.813 -120.997 1.00 97.12 99 GLY A C 1
ATOM 705 O O . GLY A 1 99 ? 66.927 1.293 -120.081 1.00 97.12 99 GLY A O 1
ATOM 706 N N . G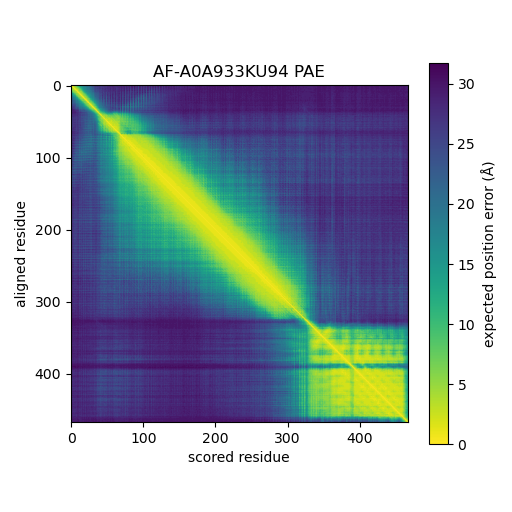LU A 1 100 ? 68.212 -0.365 -120.891 1.00 97.12 100 GLU A N 1
ATOM 707 C CA . GLU A 1 100 ? 68.167 -1.201 -119.682 1.00 97.12 100 GLU A CA 1
ATOM 708 C C . GLU A 1 100 ? 68.829 -0.495 -118.492 1.00 97.12 100 GLU A C 1
ATOM 710 O O . GLU A 1 100 ? 68.266 -0.481 -117.402 1.00 97.12 100 GLU A O 1
ATOM 715 N N . VAL A 1 101 ? 69.983 0.152 -118.684 1.00 97.56 101 VAL A N 1
ATOM 716 C CA . VAL A 1 101 ? 70.658 0.928 -117.630 1.00 97.56 101 VAL A CA 1
ATOM 717 C C . VAL A 1 101 ? 69.759 2.057 -117.129 1.00 97.56 101 VAL A C 1
ATOM 719 O O . VAL A 1 101 ? 69.586 2.197 -115.920 1.00 97.56 101 VAL A O 1
ATOM 722 N N . ALA A 1 102 ? 69.149 2.829 -118.032 1.00 96.94 102 ALA A N 1
ATOM 723 C CA . ALA A 1 102 ? 68.235 3.904 -117.654 1.00 96.94 102 ALA A CA 1
ATOM 724 C C . ALA A 1 102 ? 66.982 3.370 -116.935 1.00 96.94 102 ALA A C 1
ATOM 726 O O . ALA A 1 102 ? 66.561 3.938 -115.928 1.00 96.94 102 ALA A O 1
ATOM 727 N N . ALA A 1 103 ? 66.411 2.256 -117.408 1.00 97.44 103 ALA A N 1
ATOM 728 C CA . ALA A 1 103 ? 65.261 1.612 -116.777 1.00 97.44 103 ALA A CA 1
ATOM 729 C C . ALA A 1 103 ? 65.594 1.093 -115.369 1.00 97.44 103 ALA A C 1
ATOM 731 O O . ALA A 1 103 ? 64.818 1.312 -114.440 1.00 97.44 103 ALA A O 1
ATOM 732 N N . ARG A 1 104 ? 66.765 0.466 -115.184 1.00 97.50 104 ARG A N 1
ATOM 733 C CA . ARG A 1 104 ? 67.258 0.015 -113.873 1.00 97.50 104 ARG A CA 1
ATOM 734 C C . ARG A 1 104 ? 67.514 1.177 -112.927 1.00 97.50 104 ARG A C 1
ATOM 736 O O . ARG A 1 104 ? 67.040 1.133 -111.803 1.00 97.50 104 ARG A O 1
ATOM 743 N N . GLN A 1 105 ? 68.165 2.243 -113.392 1.00 97.12 105 GLN A N 1
ATOM 744 C CA . GLN A 1 105 ? 68.378 3.454 -112.593 1.00 97.12 105 GLN A CA 1
ATOM 745 C C . GLN A 1 105 ? 67.056 4.089 -112.143 1.00 97.12 105 GLN A C 1
ATOM 747 O O . GLN A 1 105 ? 66.930 4.492 -110.989 1.00 97.12 105 GLN A O 1
ATOM 752 N N . ALA A 1 106 ? 66.057 4.155 -113.029 1.00 97.00 106 ALA A N 1
ATOM 753 C CA . ALA A 1 106 ? 64.732 4.664 -112.686 1.00 97.00 106 ALA A CA 1
ATOM 754 C C . ALA A 1 106 ? 63.998 3.750 -111.688 1.00 97.00 106 ALA A C 1
ATOM 756 O O . ALA A 1 106 ? 63.364 4.249 -110.758 1.00 97.00 106 ALA A O 1
ATOM 757 N N . ALA A 1 107 ? 64.100 2.427 -111.851 1.00 97.19 107 ALA A N 1
ATOM 758 C CA . ALA A 1 107 ? 63.517 1.452 -110.930 1.00 97.19 107 ALA A CA 1
ATOM 759 C C . ALA A 1 107 ? 64.172 1.509 -109.540 1.00 97.19 107 ALA A C 1
ATOM 761 O O . ALA A 1 107 ? 63.460 1.551 -108.537 1.00 97.19 107 ALA A O 1
ATOM 762 N N . ASP A 1 108 ? 65.503 1.586 -109.478 1.00 98.00 108 ASP A N 1
ATOM 763 C CA . ASP A 1 108 ? 66.258 1.720 -108.231 1.00 98.00 108 ASP A CA 1
ATOM 764 C C . ASP A 1 108 ? 65.915 3.040 -107.525 1.00 98.00 108 ASP A C 1
ATOM 766 O O . ASP A 1 108 ? 65.682 3.051 -106.318 1.00 98.00 108 ASP A O 1
ATOM 770 N N . ALA A 1 109 ? 65.789 4.146 -108.270 1.00 97.19 109 ALA A N 1
ATOM 771 C CA . ALA A 1 109 ? 65.364 5.432 -107.718 1.00 97.19 109 ALA A CA 1
ATOM 772 C C . ALA A 1 109 ? 63.926 5.392 -107.168 1.00 97.19 109 ALA A C 1
ATOM 774 O O . ALA A 1 109 ? 63.660 5.942 -106.099 1.00 97.19 109 ALA A O 1
ATOM 775 N N . ALA A 1 110 ? 62.996 4.726 -107.861 1.00 97.19 110 ALA A N 1
ATOM 776 C CA . ALA A 1 110 ? 61.618 4.564 -107.396 1.00 97.19 110 ALA A CA 1
ATOM 777 C C . ALA A 1 110 ? 61.527 3.676 -106.142 1.00 97.19 110 ALA A C 1
ATOM 779 O O . ALA A 1 110 ? 60.760 3.971 -105.220 1.00 97.19 110 ALA A O 1
ATOM 780 N N . LEU A 1 111 ? 62.328 2.608 -106.085 1.00 97.56 111 LEU A N 1
ATOM 781 C CA . LEU A 1 111 ? 62.430 1.741 -104.916 1.00 97.56 111 LEU A CA 1
ATOM 782 C C . LEU A 1 111 ? 63.044 2.489 -103.727 1.00 97.56 111 LEU A C 1
ATOM 784 O O . LEU A 1 111 ? 62.501 2.413 -102.627 1.00 97.56 111 LEU A O 1
ATOM 788 N N . GLN A 1 112 ? 64.107 3.266 -103.955 1.00 97.31 112 GLN A N 1
ATOM 789 C CA . GLN A 1 112 ? 64.718 4.108 -102.927 1.00 97.31 112 GLN A CA 1
ATOM 790 C C . GLN A 1 112 ? 63.713 5.122 -102.375 1.00 97.31 112 GLN A C 1
ATOM 792 O O . GLN A 1 112 ? 63.542 5.202 -101.165 1.00 97.31 112 GLN A O 1
ATOM 797 N N . ALA A 1 113 ? 62.975 5.822 -103.242 1.00 97.25 113 ALA A N 1
ATOM 798 C CA . ALA A 1 113 ? 61.937 6.758 -102.812 1.00 97.25 113 ALA A CA 1
ATOM 799 C C . ALA A 1 113 ? 60.820 6.071 -102.003 1.00 97.25 113 ALA A C 1
ATOM 801 O O . ALA A 1 113 ? 60.311 6.642 -101.040 1.00 97.25 113 ALA A O 1
ATOM 802 N N . SER A 1 114 ? 60.455 4.837 -102.367 1.00 97.88 114 SER A N 1
ATOM 803 C CA . SER A 1 114 ? 59.467 4.045 -101.624 1.00 97.88 114 SER A CA 1
ATOM 804 C C . SER A 1 114 ? 59.990 3.632 -100.245 1.00 97.88 114 SER A C 1
ATOM 806 O O . SER A 1 114 ? 59.255 3.727 -99.263 1.00 97.88 114 SER A O 1
ATOM 808 N N . PHE A 1 115 ? 61.259 3.218 -100.149 1.00 98.00 115 PHE A N 1
ATOM 809 C CA . PHE A 1 115 ? 61.901 2.900 -98.873 1.00 98.00 115 PHE A CA 1
ATOM 810 C C . PHE A 1 115 ? 62.061 4.128 -97.981 1.00 98.00 115 PHE A C 1
ATOM 812 O O . PHE A 1 115 ? 61.758 4.044 -96.794 1.00 98.00 115 PHE A O 1
ATOM 819 N N . ASP A 1 116 ? 62.480 5.262 -98.539 1.00 97.62 116 ASP A N 1
ATOM 820 C CA . ASP A 1 116 ? 62.611 6.518 -97.799 1.00 97.62 116 ASP A CA 1
ATOM 821 C C . ASP A 1 116 ? 61.241 6.984 -97.283 1.00 97.62 116 ASP A C 1
ATOM 823 O O . ASP A 1 116 ? 61.112 7.386 -96.126 1.00 97.62 116 ASP A O 1
ATOM 827 N N . GLY A 1 117 ? 60.197 6.865 -98.112 1.00 97.62 117 GLY A N 1
ATOM 828 C CA . GLY A 1 117 ? 58.817 7.149 -97.725 1.00 97.62 117 GLY A CA 1
ATOM 829 C C . GLY A 1 117 ? 58.332 6.265 -96.574 1.00 97.62 117 GLY A C 1
ATOM 830 O O . GLY A 1 117 ? 57.868 6.787 -95.560 1.00 97.62 117 GLY A O 1
ATOM 831 N N . GLU A 1 118 ? 58.493 4.943 -96.686 1.00 97.69 118 GLU A N 1
ATOM 832 C CA . GLU A 1 118 ? 58.128 4.000 -95.618 1.00 97.69 118 GLU A CA 1
ATOM 833 C C . GLU A 1 118 ? 58.942 4.251 -94.343 1.00 97.69 118 GLU A C 1
ATOM 835 O O . GLU A 1 118 ? 58.381 4.231 -93.250 1.00 97.69 118 GLU A O 1
ATOM 840 N N . ALA A 1 119 ? 60.240 4.550 -94.450 1.00 97.62 119 ALA A N 1
ATOM 841 C CA . ALA A 1 119 ? 61.082 4.866 -93.299 1.00 97.62 119 ALA A CA 1
ATOM 842 C C . ALA A 1 119 ? 60.573 6.106 -92.546 1.00 97.62 119 ALA A C 1
ATOM 844 O O . ALA A 1 119 ? 60.484 6.089 -91.316 1.00 97.62 119 ALA A O 1
ATOM 845 N N . VAL A 1 120 ? 60.177 7.159 -93.271 1.00 97.94 120 VAL A N 1
ATOM 846 C CA . VAL A 1 120 ? 59.567 8.362 -92.682 1.00 97.94 120 VAL A CA 1
ATOM 847 C C . VAL A 1 120 ? 58.211 8.039 -92.049 1.00 97.94 120 VAL A C 1
ATOM 849 O O . VAL A 1 120 ? 57.957 8.450 -90.914 1.00 97.94 120 VAL A O 1
ATOM 852 N N . THR A 1 121 ? 57.349 7.280 -92.733 1.00 97.94 121 THR A N 1
ATOM 853 C CA . THR A 1 121 ? 56.040 6.871 -92.200 1.00 97.94 121 THR A CA 1
ATOM 854 C C . THR A 1 121 ? 56.184 6.035 -90.929 1.00 97.94 121 THR A C 1
ATOM 856 O O . THR A 1 121 ? 55.494 6.309 -89.943 1.00 97.94 121 THR A O 1
ATOM 859 N N . ARG A 1 122 ? 57.108 5.067 -90.906 1.00 98.00 122 ARG A N 1
ATOM 860 C CA . ARG A 1 122 ? 57.403 4.248 -89.724 1.00 98.00 122 ARG A CA 1
ATOM 861 C C . ARG A 1 122 ? 57.939 5.077 -88.569 1.00 98.00 122 ARG A C 1
ATOM 863 O O . ARG A 1 122 ? 57.409 4.959 -87.472 1.00 98.00 122 ARG A O 1
ATOM 870 N N . ALA A 1 123 ? 58.896 5.972 -88.814 1.00 97.69 123 ALA A N 1
ATOM 871 C CA . ALA A 1 123 ? 59.427 6.855 -87.776 1.00 97.69 123 ALA A CA 1
ATOM 872 C C . ALA A 1 123 ? 58.341 7.763 -87.163 1.00 97.69 123 ALA A C 1
ATOM 874 O O . ALA A 1 123 ? 58.307 7.974 -85.946 1.00 97.69 123 ALA A O 1
ATOM 875 N N . GLY A 1 124 ? 57.424 8.275 -87.992 1.00 97.81 124 GLY A N 1
ATOM 876 C CA . GLY A 1 124 ? 56.264 9.039 -87.532 1.00 97.81 124 GLY A CA 1
ATOM 877 C C . GLY A 1 124 ? 55.313 8.200 -86.673 1.00 97.81 124 GLY A C 1
ATOM 878 O O . GLY A 1 124 ? 54.945 8.623 -85.577 1.00 97.81 124 GLY A O 1
ATOM 879 N N . ALA A 1 125 ? 54.966 6.994 -87.132 1.00 97.88 125 ALA A N 1
ATOM 880 C CA . ALA A 1 125 ? 54.104 6.067 -86.400 1.00 97.88 125 ALA A CA 1
ATOM 881 C C . ALA A 1 125 ? 54.712 5.641 -85.052 1.00 97.88 125 ALA A C 1
ATOM 883 O O . ALA A 1 125 ? 54.010 5.654 -84.039 1.00 97.88 125 ALA A O 1
ATOM 884 N N . ASP A 1 126 ? 56.012 5.338 -85.020 1.00 98.38 126 ASP A N 1
ATOM 885 C CA . ASP A 1 126 ? 56.739 4.974 -83.801 1.00 98.38 126 ASP A CA 1
ATOM 886 C C . ASP A 1 126 ? 56.756 6.140 -82.801 1.00 98.38 126 ASP A C 1
ATOM 888 O O . ASP A 1 126 ? 56.506 5.944 -81.612 1.00 98.38 126 ASP A O 1
ATOM 892 N N . THR A 1 127 ? 56.945 7.375 -83.280 1.00 98.25 127 THR A N 1
ATOM 893 C CA . THR A 1 127 ? 56.870 8.585 -82.443 1.00 98.25 127 THR A CA 1
ATOM 894 C C . THR A 1 127 ? 55.470 8.775 -81.852 1.00 98.25 127 THR A C 1
ATOM 896 O O . THR A 1 127 ? 55.327 9.053 -80.659 1.00 98.25 127 THR A O 1
ATOM 899 N N . THR A 1 128 ? 54.416 8.607 -82.657 1.00 98.31 128 THR A N 1
ATOM 900 C CA . THR A 1 128 ? 53.028 8.692 -82.178 1.00 98.31 128 THR A CA 1
ATOM 901 C C . THR A 1 128 ? 52.726 7.613 -81.141 1.00 98.31 128 THR A C 1
ATOM 903 O O . THR A 1 128 ? 52.160 7.922 -80.091 1.00 98.31 128 THR A O 1
ATOM 906 N N . LEU A 1 129 ? 53.125 6.363 -81.393 1.00 98.31 129 LEU A N 1
ATOM 907 C CA . LEU A 1 129 ? 52.924 5.261 -80.457 1.00 98.31 129 LEU A CA 1
ATOM 908 C C . LEU A 1 129 ? 53.677 5.503 -79.145 1.00 98.31 129 LEU A C 1
ATOM 910 O O . LEU A 1 129 ? 53.092 5.343 -78.076 1.00 98.31 129 LEU A O 1
ATOM 914 N N . GLN A 1 130 ? 54.930 5.958 -79.214 1.00 98.12 130 GLN A N 1
ATOM 915 C CA . GLN A 1 130 ? 55.724 6.268 -78.029 1.00 98.12 130 GLN A CA 1
ATOM 916 C C . GLN A 1 130 ? 55.084 7.378 -77.188 1.00 98.12 130 GLN A C 1
ATOM 918 O O . GLN A 1 130 ? 55.012 7.254 -75.967 1.00 98.12 130 GLN A O 1
ATOM 923 N N . ASN A 1 131 ? 54.570 8.435 -77.823 1.00 98.19 131 ASN A N 1
ATOM 924 C CA . ASN A 1 131 ? 53.860 9.504 -77.120 1.00 98.19 131 ASN A CA 1
ATOM 925 C C . ASN A 1 131 ? 52.569 8.999 -76.465 1.00 98.19 131 ASN A C 1
ATOM 927 O O . ASN A 1 131 ? 52.308 9.321 -75.308 1.00 98.19 131 ASN A O 1
ATOM 931 N N . ASN A 1 132 ? 51.789 8.172 -77.164 1.00 98.44 132 ASN A N 1
ATOM 932 C CA . ASN A 1 132 ? 50.574 7.576 -76.606 1.00 98.44 132 ASN A CA 1
ATOM 933 C C . ASN A 1 132 ? 50.885 6.675 -75.402 1.00 98.44 132 ASN A C 1
ATOM 935 O O . ASN A 1 132 ? 50.210 6.775 -74.380 1.00 98.44 132 ASN A O 1
ATOM 939 N N . ILE A 1 133 ? 51.932 5.848 -75.493 1.00 98.50 133 ILE A N 1
ATOM 940 C CA . ILE A 1 133 ? 52.393 4.995 -74.390 1.00 98.50 133 ILE A CA 1
ATOM 941 C C . ILE A 1 133 ? 52.854 5.853 -73.209 1.00 98.50 133 ILE A C 1
ATOM 943 O O . ILE A 1 133 ? 52.427 5.609 -72.086 1.00 98.50 133 ILE A O 1
ATOM 947 N N . ASN A 1 134 ? 53.676 6.879 -73.445 1.00 98.25 134 ASN A N 1
ATOM 948 C CA . ASN A 1 134 ? 54.160 7.766 -72.384 1.00 98.25 134 ASN A CA 1
ATOM 949 C C . ASN A 1 134 ? 53.004 8.480 -71.666 1.00 98.25 134 ASN A C 1
ATOM 951 O O . ASN A 1 134 ? 53.000 8.564 -70.438 1.00 98.25 134 ASN A O 1
ATOM 955 N N . ASN A 1 135 ? 52.010 8.954 -72.421 1.00 98.12 135 ASN A N 1
ATOM 956 C CA . ASN A 1 135 ? 50.832 9.614 -71.865 1.00 98.12 135 ASN A CA 1
ATOM 957 C C . ASN A 1 135 ? 49.967 8.647 -71.044 1.00 98.12 135 ASN A C 1
ATOM 959 O O . ASN A 1 135 ? 49.555 9.003 -69.943 1.00 98.12 135 ASN A O 1
ATOM 963 N N . GLU A 1 136 ? 49.724 7.427 -71.534 1.00 98.31 136 GLU A N 1
ATOM 964 C CA . GLU A 1 136 ? 48.970 6.409 -70.790 1.00 98.31 136 GLU A CA 1
ATOM 965 C C . GLU A 1 136 ? 49.708 5.991 -69.513 1.00 98.31 136 GLU A C 1
ATOM 967 O O . GLU A 1 136 ? 49.093 5.898 -68.453 1.00 98.31 136 GLU A O 1
ATOM 972 N N . VAL A 1 137 ? 51.031 5.805 -69.573 1.00 98.50 137 VAL A N 1
ATOM 973 C CA . VAL A 1 137 ? 51.854 5.493 -68.393 1.00 98.50 137 VAL A CA 1
ATOM 974 C C . VAL A 1 137 ? 51.739 6.602 -67.347 1.00 98.50 137 VAL A C 1
ATOM 976 O O . VAL A 1 137 ? 51.476 6.315 -66.179 1.00 98.50 137 VAL A O 1
ATOM 979 N N . ALA A 1 138 ? 51.875 7.867 -67.756 1.00 98.06 138 ALA A N 1
ATOM 980 C CA . ALA A 1 138 ? 51.742 9.003 -66.849 1.00 98.06 138 ALA A CA 1
ATOM 981 C C . ALA A 1 138 ? 50.329 9.096 -66.244 1.00 98.06 138 ALA A C 1
ATOM 983 O O . ALA A 1 138 ? 50.185 9.295 -65.035 1.00 98.06 138 ALA A O 1
ATOM 984 N N . ALA A 1 139 ? 49.287 8.905 -67.060 1.00 98.31 139 ALA A N 1
ATOM 985 C CA . ALA A 1 139 ? 47.898 8.929 -66.613 1.00 98.31 139 ALA A CA 1
ATOM 986 C C . ALA A 1 139 ? 47.596 7.803 -65.612 1.00 98.31 139 ALA A C 1
ATOM 988 O O . ALA A 1 139 ? 47.002 8.058 -64.562 1.00 98.31 139 ALA A O 1
ATOM 989 N N . ARG A 1 140 ? 48.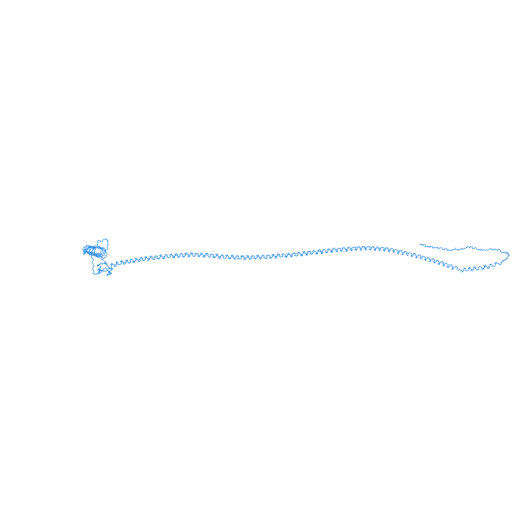052 6.574 -65.889 1.00 98.12 140 ARG A N 1
ATOM 990 C CA . ARG A 1 140 ? 47.905 5.427 -64.983 1.00 98.12 140 ARG A CA 1
ATOM 991 C C . ARG A 1 140 ? 48.641 5.637 -63.674 1.00 98.12 140 ARG A C 1
ATOM 993 O O . ARG A 1 140 ? 48.050 5.437 -62.623 1.00 98.12 140 ARG A O 1
ATOM 1000 N N . GLN A 1 141 ? 49.876 6.128 -63.715 1.00 98.25 141 GLN A N 1
ATOM 1001 C CA . GLN A 1 141 ? 50.644 6.384 -62.500 1.00 98.25 141 GLN A CA 1
ATOM 1002 C C . GLN A 1 141 ? 50.001 7.466 -61.615 1.00 98.25 141 GLN A C 1
ATOM 1004 O O . GLN A 1 141 ? 49.975 7.332 -60.388 1.00 98.25 141 GLN A O 1
ATOM 1009 N N . ALA A 1 142 ? 49.428 8.514 -62.217 1.00 98.00 142 ALA A N 1
ATOM 1010 C CA . ALA A 1 142 ? 48.672 9.533 -61.490 1.00 98.00 142 ALA A CA 1
ATOM 1011 C C . ALA A 1 142 ? 47.363 8.977 -60.895 1.00 98.00 142 ALA A C 1
ATOM 1013 O O . ALA A 1 142 ? 47.033 9.274 -59.741 1.00 98.00 142 ALA A O 1
ATOM 1014 N N . ALA A 1 143 ? 46.637 8.147 -61.652 1.00 98.12 143 ALA A N 1
ATOM 1015 C CA . ALA A 1 143 ? 45.424 7.483 -61.183 1.00 98.12 143 ALA A CA 1
ATOM 1016 C C . ALA A 1 143 ? 45.714 6.519 -60.020 1.00 98.12 143 ALA A C 1
ATOM 1018 O O . ALA A 1 143 ? 45.040 6.591 -58.994 1.00 98.12 143 ALA A O 1
ATOM 1019 N N . ASP A 1 144 ? 46.760 5.698 -60.133 1.00 98.56 144 ASP A N 1
ATOM 1020 C CA . ASP A 1 144 ? 47.189 4.762 -59.091 1.00 98.56 144 ASP A CA 1
ATOM 1021 C C . ASP A 1 144 ? 47.612 5.508 -57.818 1.00 98.56 144 ASP A C 1
ATOM 1023 O O . ASP A 1 144 ? 47.203 5.144 -56.717 1.00 98.56 144 ASP A O 1
ATOM 1027 N N . THR A 1 145 ? 48.351 6.615 -57.953 1.00 98.12 145 THR A N 1
ATOM 1028 C CA . THR A 1 145 ? 48.729 7.473 -56.813 1.00 98.12 145 THR A CA 1
ATOM 1029 C C . THR A 1 145 ? 47.505 8.080 -56.119 1.00 98.12 145 THR A C 1
ATOM 1031 O O . THR A 1 145 ? 47.438 8.141 -54.886 1.00 98.12 145 THR A O 1
ATOM 1034 N N . THR A 1 146 ? 46.517 8.516 -56.904 1.00 98.44 146 THR A N 1
ATOM 1035 C CA . THR A 1 146 ? 45.265 9.082 -56.384 1.00 98.44 146 THR A CA 1
ATOM 1036 C C . THR A 1 146 ? 44.456 8.018 -55.648 1.00 98.44 146 THR A C 1
ATOM 1038 O O . THR A 1 146 ? 44.016 8.242 -54.521 1.00 98.44 146 THR A O 1
ATOM 1041 N N . LEU A 1 147 ? 44.301 6.835 -56.249 1.00 98.44 147 LEU A N 1
ATOM 1042 C CA . LEU A 1 147 ? 43.580 5.721 -55.646 1.00 98.44 147 LEU A CA 1
ATOM 1043 C C . LEU A 1 147 ? 44.260 5.260 -54.355 1.00 98.44 147 LEU A C 1
ATOM 1045 O O . LEU A 1 147 ? 43.581 5.080 -53.347 1.00 98.44 147 LEU A O 1
ATOM 1049 N N . GLN A 1 148 ? 45.588 5.139 -54.354 1.00 98.19 148 GLN A N 1
ATOM 1050 C CA . GLN A 1 148 ? 46.345 4.740 -53.171 1.00 98.19 148 GLN A CA 1
ATOM 1051 C C . GLN A 1 148 ? 46.178 5.741 -52.024 1.00 98.19 148 GLN A C 1
ATOM 1053 O O . GLN A 1 148 ? 45.984 5.334 -50.878 1.00 98.19 148 GLN A O 1
ATOM 1058 N N . THR A 1 149 ? 46.209 7.043 -52.325 1.00 98.44 149 THR A N 1
ATOM 1059 C CA . THR A 1 149 ? 45.944 8.096 -51.335 1.00 98.44 149 THR A CA 1
ATOM 1060 C C . THR A 1 149 ? 44.529 7.977 -50.775 1.00 98.44 149 THR A C 1
ATOM 1062 O O . THR A 1 149 ? 44.365 7.923 -49.559 1.00 98.44 149 THR A O 1
ATOM 1065 N N . ASN A 1 150 ? 43.517 7.857 -51.638 1.00 98.50 150 ASN A N 1
ATOM 1066 C CA . ASN A 1 150 ? 42.121 7.744 -51.213 1.00 98.50 150 ASN A CA 1
ATOM 1067 C C . ASN A 1 150 ? 41.879 6.504 -50.343 1.00 98.50 150 ASN A C 1
ATOM 1069 O O . ASN A 1 150 ? 41.224 6.602 -49.309 1.00 98.50 150 ASN A O 1
ATOM 1073 N N . VAL A 1 151 ? 42.445 5.354 -50.724 1.00 98.56 151 VAL A N 1
ATOM 1074 C CA . VAL A 1 151 ? 42.354 4.108 -49.949 1.00 98.56 151 VAL A CA 1
ATOM 1075 C C . VAL A 1 151 ? 43.023 4.262 -48.584 1.00 98.56 151 VAL A C 1
ATOM 1077 O O . VAL A 1 151 ? 42.439 3.869 -47.578 1.00 98.56 151 VAL A O 1
ATOM 1080 N N . ASN A 1 152 ? 44.211 4.870 -48.522 1.00 98.31 152 ASN A N 1
ATOM 1081 C CA . ASN A 1 152 ? 44.912 5.094 -47.257 1.00 98.31 152 ASN A CA 1
ATOM 1082 C C . ASN A 1 152 ? 44.143 6.055 -46.339 1.00 98.31 152 ASN A C 1
ATOM 1084 O O . ASN A 1 152 ? 44.043 5.810 -45.137 1.00 98.31 152 ASN A O 1
ATOM 1088 N N . SER A 1 153 ? 43.585 7.132 -46.896 1.00 98.19 153 SER A N 1
ATOM 1089 C CA . SER A 1 153 ? 42.778 8.093 -46.145 1.00 98.19 153 SER A CA 1
ATOM 1090 C C . SER A 1 153 ? 41.487 7.471 -45.617 1.00 98.19 153 SER A C 1
ATOM 1092 O O . SER A 1 153 ? 41.179 7.656 -44.443 1.00 98.19 153 SER A O 1
ATOM 1094 N N . GLU A 1 154 ? 40.768 6.698 -46.434 1.00 98.31 154 GLU A N 1
ATOM 1095 C CA . GLU A 1 154 ? 39.564 5.984 -45.993 1.00 98.31 154 GLU A CA 1
ATOM 1096 C C . GLU A 1 154 ? 39.903 4.951 -44.913 1.00 98.31 154 GLU A C 1
ATOM 1098 O O . GLU A 1 154 ? 39.238 4.902 -43.883 1.00 98.31 154 GLU A O 1
ATOM 1103 N N . ALA A 1 155 ? 40.975 4.171 -45.085 1.00 98.44 155 ALA A N 1
ATOM 1104 C CA . ALA A 1 155 ? 41.406 3.199 -44.082 1.00 98.44 155 ALA A CA 1
ATOM 1105 C C . ALA A 1 155 ? 41.718 3.867 -42.730 1.00 98.44 155 ALA A C 1
ATOM 1107 O O . ALA A 1 155 ? 41.264 3.393 -41.688 1.00 98.44 155 ALA A O 1
ATOM 1108 N N . ALA A 1 156 ? 42.432 4.997 -42.744 1.00 98.25 156 ALA A N 1
ATOM 1109 C CA . ALA A 1 156 ? 42.728 5.765 -41.538 1.00 98.25 156 ALA A CA 1
ATOM 1110 C C . ALA A 1 156 ? 41.460 6.362 -40.902 1.00 98.25 156 ALA A C 1
ATOM 1112 O O . ALA A 1 156 ? 41.290 6.293 -39.683 1.00 98.25 156 ALA A O 1
ATOM 1113 N N . ALA A 1 157 ? 40.550 6.911 -41.713 1.00 98.44 157 ALA A N 1
ATOM 1114 C CA . ALA A 1 157 ? 39.285 7.466 -41.240 1.00 98.44 157 ALA A CA 1
ATOM 1115 C C . ALA A 1 157 ? 38.396 6.390 -40.602 1.00 98.44 157 ALA A C 1
ATOM 1117 O O . ALA A 1 157 ? 37.853 6.606 -39.517 1.00 98.44 157 ALA A O 1
ATOM 1118 N N . ARG A 1 158 ? 38.299 5.208 -41.224 1.00 98.19 158 ARG A N 1
ATOM 1119 C CA . ARG A 1 158 ? 37.565 4.061 -40.678 1.00 98.19 158 ARG A CA 1
ATOM 1120 C C . ARG A 1 158 ? 38.169 3.566 -39.375 1.00 98.19 158 ARG A C 1
ATOM 1122 O O . ARG A 1 158 ? 37.437 3.414 -38.407 1.00 98.19 158 ARG A O 1
ATOM 1129 N N . GLN A 1 159 ? 39.490 3.411 -39.307 1.00 98.38 159 GLN A N 1
ATOM 1130 C CA . GLN A 1 159 ? 40.163 2.995 -38.077 1.00 98.38 159 GLN A CA 1
ATOM 1131 C C . GLN A 1 159 ? 39.936 3.987 -36.924 1.00 98.38 159 GLN A C 1
ATOM 1133 O O . GLN A 1 159 ? 39.694 3.575 -35.786 1.00 98.38 159 GLN A O 1
ATOM 1138 N N . ALA A 1 160 ? 39.987 5.293 -37.204 1.00 98.19 160 ALA A N 1
ATOM 1139 C CA . ALA A 1 160 ? 39.705 6.325 -36.211 1.00 98.19 160 ALA A CA 1
ATOM 1140 C C . ALA A 1 160 ? 38.239 6.293 -35.748 1.00 98.19 160 ALA A C 1
ATOM 1142 O O . ALA A 1 160 ? 37.977 6.383 -34.548 1.00 98.19 160 ALA A O 1
ATOM 1143 N N . ALA A 1 161 ? 37.293 6.122 -36.677 1.00 98.38 161 ALA A N 1
ATOM 1144 C CA . ALA A 1 161 ? 35.871 6.004 -36.366 1.00 98.38 161 ALA A CA 1
ATOM 1145 C C . ALA A 1 161 ? 35.570 4.758 -35.519 1.00 98.38 161 ALA A C 1
ATOM 1147 O O . ALA A 1 161 ? 34.880 4.866 -34.508 1.00 98.38 161 ALA A O 1
ATOM 1148 N N . ASP A 1 162 ? 36.141 3.606 -35.877 1.00 98.62 162 ASP A N 1
ATOM 1149 C CA . ASP A 1 162 ? 35.974 2.354 -35.136 1.00 98.62 162 ASP A CA 1
ATOM 1150 C C . ASP A 1 162 ? 36.553 2.476 -33.717 1.00 98.62 162 ASP A C 1
ATOM 1152 O O . ASP A 1 162 ? 35.917 2.072 -32.746 1.00 98.62 162 ASP A O 1
ATOM 1156 N N . THR A 1 163 ? 37.715 3.123 -33.571 1.00 98.19 163 THR A N 1
ATOM 1157 C CA . THR A 1 163 ? 38.328 3.392 -32.258 1.00 98.19 163 THR A CA 1
ATOM 1158 C C . THR A 1 163 ? 37.454 4.314 -31.402 1.00 98.19 163 THR A C 1
ATOM 1160 O O . THR A 1 163 ? 37.252 4.055 -30.215 1.00 98.19 163 THR A O 1
ATOM 1163 N N . ALA A 1 164 ? 36.908 5.383 -31.989 1.00 98.38 164 ALA A N 1
ATOM 1164 C CA . ALA A 1 164 ? 36.035 6.320 -31.285 1.00 98.38 164 ALA A CA 1
ATOM 1165 C C . ALA A 1 164 ? 34.708 5.669 -30.861 1.00 98.38 164 ALA A C 1
ATOM 1167 O O . ALA A 1 164 ? 34.215 5.909 -29.754 1.00 98.38 164 ALA A O 1
ATOM 1168 N N . LEU A 1 165 ? 34.146 4.820 -31.724 1.00 98.50 165 LEU A N 1
ATOM 1169 C CA . LEU A 1 165 ? 32.932 4.069 -31.433 1.00 98.50 165 LEU A CA 1
ATOM 1170 C C . LEU A 1 165 ? 33.170 3.041 -30.321 1.00 98.50 165 LEU A C 1
ATOM 1172 O O . LEU A 1 165 ? 32.374 2.976 -29.387 1.00 98.50 165 LEU A O 1
ATOM 1176 N N . GLN A 1 166 ? 34.286 2.307 -30.368 1.00 98.44 166 GLN A N 1
ATOM 1177 C CA . GLN A 1 166 ? 34.670 1.365 -29.315 1.00 98.44 166 GLN A CA 1
ATOM 1178 C C . GLN A 1 166 ? 34.814 2.072 -27.962 1.00 98.44 166 GLN A C 1
ATOM 1180 O O . GLN A 1 166 ? 34.209 1.645 -26.985 1.00 98.44 166 GLN A O 1
ATOM 1185 N N . ALA A 1 167 ? 35.519 3.207 -27.916 1.00 98.19 167 ALA A N 1
ATOM 1186 C CA . ALA A 1 167 ? 35.669 3.989 -26.688 1.00 98.19 167 ALA A CA 1
ATOM 1187 C C . ALA A 1 167 ? 34.324 4.503 -26.141 1.00 98.19 167 ALA A C 1
ATOM 1189 O O . ALA A 1 167 ? 34.112 4.523 -24.928 1.00 98.19 167 ALA A O 1
ATOM 1190 N N . SER A 1 168 ? 33.402 4.897 -27.025 1.00 98.56 168 SER A N 1
ATOM 1191 C CA . SER A 1 168 ? 32.057 5.336 -26.630 1.00 98.56 168 SER A CA 1
ATOM 1192 C C . SER A 1 168 ? 31.236 4.184 -26.044 1.00 98.56 168 SER A C 1
ATOM 1194 O O . SER A 1 168 ? 30.568 4.366 -25.027 1.00 98.56 168 SER A O 1
ATOM 1196 N N . PHE A 1 169 ? 31.314 2.993 -26.647 1.00 98.56 169 PHE A N 1
ATOM 1197 C CA . PHE A 1 169 ? 30.655 1.797 -26.124 1.00 98.56 169 PHE A CA 1
ATOM 1198 C C . PHE A 1 169 ? 31.232 1.354 -24.783 1.00 98.56 169 PHE A C 1
ATOM 1200 O O . PHE A 1 169 ? 30.462 1.086 -23.863 1.00 98.56 169 PHE A O 1
ATOM 1207 N N . ASP A 1 170 ? 32.557 1.322 -24.647 1.00 98.31 170 ASP A N 1
ATOM 1208 C CA . ASP A 1 170 ? 33.220 0.945 -23.396 1.00 98.31 170 ASP A CA 1
ATOM 1209 C C . ASP A 1 170 ? 32.878 1.936 -22.272 1.00 98.31 170 ASP A C 1
ATOM 1211 O O . ASP A 1 170 ? 32.599 1.533 -21.141 1.00 98.31 170 ASP A O 1
ATOM 1215 N N . GLY A 1 171 ? 32.828 3.234 -22.594 1.00 98.25 171 GLY A N 1
ATOM 1216 C CA . GLY A 1 171 ? 32.414 4.287 -21.669 1.00 98.25 171 GLY A CA 1
ATOM 1217 C C . GLY A 1 171 ? 30.965 4.138 -21.199 1.00 98.25 171 GLY A C 1
ATOM 1218 O O . GLY A 1 171 ? 30.707 4.185 -19.995 1.00 98.25 171 GLY A O 1
ATOM 1219 N N . GLU A 1 172 ? 30.022 3.910 -22.119 1.00 98.44 172 GLU A N 1
ATOM 1220 C CA . GLU A 1 172 ? 28.612 3.675 -21.771 1.00 98.44 172 GLU A CA 1
ATOM 1221 C C . GLU A 1 172 ? 28.449 2.384 -20.959 1.00 98.44 172 GLU A C 1
ATOM 1223 O O . GLU A 1 172 ? 27.742 2.377 -19.954 1.00 98.44 172 GLU A O 1
ATOM 1228 N N . ALA A 1 173 ? 29.132 1.300 -21.338 1.00 98.44 173 ALA A N 1
ATOM 1229 C CA . ALA A 1 173 ? 29.083 0.035 -20.611 1.00 98.44 173 ALA A CA 1
ATOM 1230 C C . ALA A 1 173 ? 29.569 0.197 -19.161 1.00 98.44 173 ALA A C 1
ATOM 1232 O O . ALA A 1 173 ? 28.896 -0.254 -18.230 1.00 98.44 173 ALA A O 1
ATOM 1233 N N . ALA A 1 174 ? 30.688 0.899 -18.954 1.00 98.25 174 ALA A N 1
ATOM 1234 C CA . ALA A 1 174 ? 31.209 1.195 -17.623 1.00 98.25 174 ALA A CA 1
ATOM 1235 C C . ALA A 1 174 ? 30.258 2.097 -16.815 1.00 98.25 174 ALA A C 1
ATOM 1237 O O . ALA A 1 174 ? 30.005 1.833 -15.636 1.00 98.25 174 ALA A O 1
ATOM 1238 N N . ALA A 1 175 ? 29.690 3.133 -17.443 1.00 98.50 175 ALA A N 1
ATOM 1239 C CA . ALA A 1 175 ? 28.733 4.031 -16.800 1.00 98.50 175 ALA A CA 1
ATOM 1240 C C . ALA A 1 175 ? 27.457 3.292 -16.366 1.00 98.50 175 ALA A C 1
ATOM 1242 O O . ALA A 1 175 ? 26.998 3.466 -15.234 1.00 98.50 175 ALA A O 1
ATOM 1243 N N . ARG A 1 176 ? 26.918 2.416 -17.224 1.00 98.31 176 ARG A N 1
ATOM 1244 C CA . ARG A 1 176 ? 25.764 1.566 -16.900 1.00 98.31 176 ARG A CA 1
ATOM 1245 C C . ARG A 1 176 ? 26.066 0.597 -15.771 1.00 98.31 176 ARG A C 1
ATOM 1247 O O . ARG A 1 176 ? 25.294 0.534 -14.823 1.00 98.31 176 ARG A O 1
ATOM 1254 N N . GLN A 1 177 ? 27.213 -0.075 -15.807 1.00 98.38 177 GLN A N 1
ATOM 1255 C CA . GLN A 1 177 ? 27.609 -0.992 -14.740 1.00 98.38 177 GLN A CA 1
ATOM 1256 C C . GLN A 1 177 ? 27.742 -0.286 -13.378 1.00 98.38 177 GLN A C 1
ATOM 1258 O O . GLN A 1 177 ? 27.316 -0.823 -12.351 1.00 98.38 177 GLN A O 1
ATOM 1263 N N . ALA A 1 178 ? 28.295 0.931 -13.352 1.00 98.25 178 ALA A N 1
ATOM 1264 C CA . ALA A 1 178 ? 28.396 1.736 -12.136 1.00 98.25 178 ALA A CA 1
ATOM 1265 C C . ALA A 1 178 ? 27.017 2.195 -11.622 1.00 98.25 178 ALA A C 1
ATOM 1267 O O . ALA A 1 178 ? 26.756 2.146 -10.414 1.00 98.25 178 ALA A O 1
ATOM 1268 N N . ALA A 1 179 ? 26.124 2.603 -12.529 1.00 98.44 179 ALA A N 1
ATOM 1269 C CA . ALA A 1 179 ? 24.753 2.976 -12.195 1.00 98.44 179 ALA A CA 1
ATOM 1270 C C . ALA A 1 179 ? 23.966 1.786 -11.625 1.00 98.44 179 ALA A C 1
ATOM 1272 O O . ALA A 1 179 ? 23.347 1.922 -10.570 1.00 98.44 179 ALA A O 1
ATOM 1273 N N . ASP A 1 180 ? 24.064 0.611 -12.251 1.00 98.62 180 ASP A N 1
ATOM 1274 C CA . ASP A 1 180 ? 23.407 -0.617 -11.795 1.00 98.62 180 ASP A CA 1
ATOM 1275 C C . ASP A 1 180 ? 23.926 -1.049 -10.416 1.00 98.62 180 ASP A C 1
ATOM 1277 O O . ASP A 1 180 ? 23.143 -1.379 -9.527 1.00 98.62 180 ASP A O 1
ATOM 1281 N N . THR A 1 181 ? 25.240 -0.958 -10.186 1.00 98.44 181 THR A N 1
ATOM 1282 C CA . THR A 1 181 ? 25.853 -1.244 -8.874 1.00 98.44 181 THR A CA 1
ATOM 1283 C C . THR A 1 181 ? 25.346 -0.287 -7.790 1.00 98.44 181 THR A C 1
ATOM 1285 O O . THR A 1 181 ? 25.038 -0.702 -6.667 1.00 98.44 181 THR A O 1
ATOM 1288 N N . THR A 1 182 ? 25.226 1.000 -8.125 1.00 98.62 182 THR A N 1
ATOM 1289 C CA . THR A 1 182 ? 24.706 2.030 -7.214 1.00 98.62 182 THR A CA 1
ATOM 1290 C C . THR A 1 182 ? 23.237 1.774 -6.888 1.00 98.62 182 THR A C 1
ATOM 1292 O O . THR A 1 182 ? 22.852 1.774 -5.718 1.00 98.62 182 THR A O 1
ATOM 1295 N N . LEU A 1 183 ? 22.419 1.500 -7.906 1.00 98.62 183 LEU A N 1
ATOM 1296 C CA . LEU A 1 183 ? 21.001 1.203 -7.738 1.00 98.62 183 LEU A CA 1
ATOM 1297 C C . LEU A 1 183 ? 20.795 -0.058 -6.894 1.00 98.62 183 LEU A C 1
ATOM 1299 O O . LEU A 1 183 ? 20.005 -0.033 -5.952 1.00 98.62 183 LEU A O 1
ATOM 1303 N N . GLN A 1 184 ? 21.548 -1.126 -7.164 1.00 98.50 184 GLN A N 1
ATOM 1304 C CA . GLN A 1 184 ? 21.476 -2.365 -6.393 1.00 98.50 184 GLN A CA 1
ATOM 1305 C C . GLN A 1 184 ? 21.842 -2.146 -4.918 1.00 98.50 184 GLN A C 1
ATOM 1307 O O . GLN A 1 184 ? 21.183 -2.688 -4.031 1.00 98.50 184 GLN A O 1
ATOM 1312 N N . THR A 1 185 ? 22.855 -1.321 -4.644 1.00 98.62 185 THR A N 1
ATOM 1313 C CA . THR A 1 185 ? 23.249 -0.961 -3.273 1.00 98.62 185 THR A CA 1
ATOM 1314 C C . THR A 1 185 ? 22.145 -0.179 -2.564 1.00 98.62 185 THR A C 1
ATOM 1316 O O . THR A 1 185 ? 21.786 -0.509 -1.435 1.00 98.62 185 THR A O 1
ATOM 1319 N N . ASN A 1 186 ? 21.557 0.815 -3.233 1.00 98.62 186 ASN A N 1
ATOM 1320 C CA . ASN A 1 186 ? 20.461 1.606 -2.674 1.00 98.62 186 ASN A CA 1
ATOM 1321 C C . ASN A 1 186 ? 19.229 0.742 -2.372 1.00 98.62 186 ASN A C 1
ATOM 1323 O O . ASN A 1 186 ? 18.643 0.878 -1.301 1.00 98.62 186 ASN A O 1
ATOM 1327 N N . ILE A 1 187 ? 18.874 -0.180 -3.275 1.00 98.75 187 ILE A N 1
ATOM 1328 C CA . ILE A 1 187 ? 17.773 -1.133 -3.075 1.00 98.75 187 ILE A CA 1
ATOM 1329 C C . ILE A 1 187 ? 18.041 -2.023 -1.857 1.00 98.75 187 ILE A C 1
ATOM 1331 O O . ILE A 1 187 ? 17.160 -2.183 -1.015 1.00 98.75 187 ILE A O 1
ATOM 1335 N N . ASN A 1 188 ? 19.253 -2.570 -1.730 1.00 98.50 188 ASN A N 1
ATOM 1336 C CA . ASN A 1 188 ? 19.614 -3.428 -0.599 1.00 98.50 188 ASN A CA 1
ATOM 1337 C C . ASN A 1 188 ? 19.566 -2.666 0.735 1.00 98.50 188 ASN A C 1
ATOM 1339 O O . ASN A 1 188 ? 19.068 -3.195 1.729 1.00 98.50 188 ASN A O 1
ATOM 1343 N N . ASN A 1 189 ? 20.047 -1.421 0.753 1.00 98.38 189 ASN A N 1
ATOM 1344 C CA . ASN A 1 189 ? 20.026 -0.574 1.944 1.00 98.38 189 ASN A CA 1
ATOM 1345 C C . ASN A 1 189 ? 18.596 -0.216 2.366 1.00 98.38 189 ASN A C 1
ATOM 1347 O O . ASN A 1 189 ? 18.271 -0.328 3.546 1.00 98.38 189 ASN A O 1
ATOM 1351 N N . GLU A 1 190 ? 17.733 0.168 1.419 1.00 98.50 190 GLU A N 1
ATOM 1352 C CA . GLU A 1 190 ? 16.320 0.448 1.702 1.00 98.50 190 GLU A CA 1
ATOM 1353 C C . GLU A 1 190 ? 15.602 -0.809 2.205 1.00 98.50 190 GLU A C 1
ATOM 1355 O O . GLU A 1 190 ? 14.891 -0.752 3.205 1.00 98.50 190 GLU A O 1
ATOM 1360 N N . ALA A 1 191 ? 15.833 -1.967 1.577 1.00 98.56 191 ALA A N 1
ATOM 1361 C CA . ALA A 1 191 ? 15.248 -3.230 2.020 1.00 98.56 191 ALA A CA 1
ATOM 1362 C C . ALA A 1 191 ? 15.646 -3.569 3.469 1.00 98.56 191 ALA A C 1
ATOM 1364 O O . ALA A 1 191 ? 14.786 -3.922 4.279 1.00 98.56 191 ALA A O 1
ATOM 1365 N N . ALA A 1 192 ? 16.925 -3.403 3.820 1.00 98.44 192 ALA A N 1
ATOM 1366 C CA . ALA A 1 192 ? 17.415 -3.624 5.179 1.00 98.44 192 ALA A CA 1
ATOM 1367 C C . ALA A 1 192 ? 16.827 -2.618 6.184 1.00 98.44 192 ALA A C 1
ATOM 1369 O O . ALA A 1 192 ? 16.405 -3.008 7.275 1.00 98.44 192 ALA A O 1
ATOM 1370 N N . ALA A 1 193 ? 16.754 -1.335 5.816 1.00 98.56 193 ALA A N 1
ATOM 1371 C CA . ALA A 1 193 ? 16.178 -0.290 6.659 1.00 98.56 193 ALA A CA 1
ATOM 1372 C C . ALA A 1 193 ? 14.685 -0.532 6.927 1.00 98.56 193 ALA A C 1
ATOM 1374 O O . ALA A 1 193 ? 14.241 -0.435 8.073 1.00 98.56 193 ALA A O 1
ATOM 1375 N N . ARG A 1 194 ? 13.919 -0.912 5.896 1.00 98.31 194 ARG A N 1
ATOM 1376 C CA . ARG A 1 194 ? 12.501 -1.269 6.027 1.00 98.31 194 ARG A CA 1
ATOM 1377 C C . ARG A 1 194 ? 12.297 -2.483 6.915 1.00 98.31 194 ARG A C 1
ATOM 1379 O O . ARG A 1 194 ? 11.486 -2.418 7.829 1.00 98.31 194 ARG A O 1
ATOM 1386 N N . GLN A 1 195 ? 13.078 -3.542 6.720 1.00 98.50 195 GLN A N 1
ATOM 1387 C CA . GLN A 1 195 ? 12.990 -4.736 7.559 1.00 98.50 195 GLN A CA 1
ATOM 1388 C C . GLN A 1 195 ? 13.290 -4.435 9.038 1.00 98.50 195 GLN A C 1
ATOM 1390 O O . GLN A 1 195 ? 12.605 -4.947 9.928 1.00 98.50 195 GLN A O 1
ATOM 1395 N N . ALA A 1 196 ? 14.286 -3.588 9.314 1.00 98.38 196 ALA A N 1
ATOM 1396 C CA . ALA A 1 196 ? 14.603 -3.158 10.674 1.00 98.38 196 ALA A CA 1
ATOM 1397 C C . ALA A 1 196 ? 13.470 -2.320 11.294 1.00 98.38 196 ALA A C 1
ATOM 1399 O O . ALA A 1 196 ? 13.107 -2.543 12.450 1.00 98.38 196 ALA A O 1
ATOM 1400 N N . ALA A 1 197 ? 12.885 -1.396 10.525 1.00 98.56 197 ALA A N 1
ATOM 1401 C CA . ALA A 1 197 ? 11.754 -0.583 10.965 1.00 98.56 197 ALA A CA 1
ATOM 1402 C C . ALA A 1 197 ? 10.509 -1.435 11.255 1.00 98.56 197 ALA A C 1
ATOM 1404 O O . ALA A 1 197 ? 9.901 -1.277 12.312 1.00 98.56 197 ALA A O 1
ATOM 1405 N N . ASP A 1 198 ? 10.178 -2.378 10.371 1.00 98.69 198 ASP A N 1
ATOM 1406 C CA . ASP A 1 198 ? 9.047 -3.295 10.546 1.00 98.69 198 ASP A CA 1
ATOM 1407 C C . ASP A 1 198 ? 9.239 -4.170 11.796 1.00 98.69 198 ASP A C 1
ATOM 1409 O O . ASP A 1 198 ? 8.315 -4.337 12.591 1.00 98.69 198 ASP A O 1
ATOM 1413 N N . THR A 1 199 ? 10.463 -4.654 12.037 1.00 98.44 199 THR A N 1
ATOM 1414 C CA . THR A 1 199 ? 10.805 -5.427 13.245 1.00 98.44 199 THR A CA 1
ATOM 1415 C C . THR A 1 199 ? 10.646 -4.592 14.521 1.00 98.44 199 THR A C 1
ATOM 1417 O O . THR A 1 199 ? 10.081 -5.064 15.508 1.00 98.44 199 THR A O 1
ATOM 1420 N N . ALA A 1 200 ? 11.120 -3.343 14.517 1.00 98.44 200 ALA A N 1
ATOM 1421 C CA . ALA A 1 200 ? 11.004 -2.442 15.665 1.00 98.44 200 ALA A CA 1
ATOM 1422 C C . ALA A 1 200 ? 9.543 -2.064 15.959 1.00 98.44 200 ALA A C 1
ATOM 1424 O O . ALA A 1 200 ? 9.133 -1.987 17.123 1.00 98.44 200 ALA A O 1
ATOM 1425 N N . LEU A 1 201 ? 8.749 -1.856 14.907 1.00 98.62 201 LEU A N 1
ATOM 1426 C CA . LEU A 1 201 ? 7.328 -1.561 15.024 1.00 98.62 201 LEU A CA 1
ATOM 1427 C C . LEU A 1 201 ? 6.555 -2.768 15.568 1.00 98.62 201 LEU A C 1
ATOM 1429 O O . LEU A 1 201 ? 5.761 -2.605 16.492 1.00 98.62 201 LEU A O 1
ATOM 1433 N N . GLN A 1 202 ? 6.842 -3.975 15.069 1.00 98.56 202 GLN A N 1
ATOM 1434 C CA . GLN A 1 202 ? 6.252 -5.212 15.583 1.00 98.56 202 GLN A CA 1
ATOM 1435 C C . GLN A 1 202 ? 6.553 -5.396 17.077 1.00 98.56 202 GLN A C 1
ATOM 1437 O O . GLN A 1 202 ? 5.634 -5.610 17.861 1.00 98.56 202 GLN A O 1
ATOM 1442 N N . ALA A 1 203 ? 7.810 -5.211 17.495 1.00 98.38 203 ALA A N 1
ATOM 1443 C CA . ALA A 1 203 ? 8.192 -5.311 18.905 1.00 98.38 203 ALA A CA 1
ATOM 1444 C C . ALA A 1 203 ? 7.479 -4.274 19.793 1.00 98.38 203 ALA A C 1
ATOM 1446 O O . ALA A 1 203 ? 7.102 -4.577 20.924 1.00 98.38 203 ALA A O 1
ATOM 1447 N N . SER A 1 204 ? 7.272 -3.057 19.281 1.00 98.69 204 SER A N 1
ATOM 1448 C CA . SER A 1 204 ? 6.541 -2.005 19.998 1.00 98.69 204 SER A CA 1
ATOM 1449 C C . SER A 1 204 ? 5.060 -2.358 20.163 1.00 98.69 204 SER A C 1
ATOM 1451 O O . SER A 1 204 ? 4.508 -2.179 21.248 1.00 98.69 204 SER A O 1
ATOM 1453 N N . PHE A 1 205 ? 4.426 -2.901 19.118 1.00 98.56 205 PHE A N 1
ATOM 1454 C CA . PHE A 1 205 ? 3.042 -3.371 19.188 1.00 98.56 205 PHE A CA 1
ATOM 1455 C C . PHE A 1 205 ? 2.875 -4.549 20.144 1.00 98.56 205 PHE A C 1
ATOM 1457 O O . PHE A 1 205 ? 1.964 -4.528 20.970 1.00 98.56 205 PHE A O 1
ATOM 1464 N N . ASP A 1 206 ? 3.763 -5.540 20.075 1.00 98.50 206 ASP A N 1
ATOM 1465 C CA . ASP A 1 206 ? 3.730 -6.701 20.967 1.00 98.50 206 ASP A CA 1
ATOM 1466 C C . ASP A 1 206 ? 3.927 -6.274 22.432 1.00 98.50 206 ASP A C 1
ATOM 1468 O O . ASP A 1 206 ? 3.229 -6.756 23.328 1.00 98.50 206 ASP A O 1
ATOM 1472 N N . GLY A 1 207 ? 4.831 -5.318 22.674 1.00 98.44 207 GLY A N 1
ATOM 1473 C CA . GLY A 1 207 ? 5.061 -4.727 23.991 1.00 98.44 207 GLY A CA 1
ATOM 1474 C C . GLY A 1 207 ? 3.833 -4.004 24.550 1.00 98.44 207 GLY A C 1
ATOM 1475 O O . GLY A 1 207 ? 3.447 -4.252 25.693 1.00 98.44 207 GLY A O 1
ATOM 1476 N N . GLU A 1 208 ? 3.182 -3.155 23.751 1.00 98.56 208 GLU A N 1
ATOM 1477 C CA . GLU A 1 208 ? 1.954 -2.455 24.157 1.00 98.56 208 GLU A CA 1
ATOM 1478 C C . GLU A 1 208 ? 0.802 -3.438 24.399 1.00 98.56 208 GLU A C 1
ATOM 1480 O O . GLU A 1 208 ? 0.100 -3.338 25.406 1.00 98.56 208 GLU A O 1
ATOM 1485 N N . ALA A 1 209 ? 0.628 -4.436 23.528 1.00 98.62 209 ALA A N 1
ATOM 1486 C CA . ALA A 1 209 ? -0.396 -5.462 23.694 1.00 98.62 209 ALA A CA 1
ATOM 1487 C C . ALA A 1 209 ? -0.212 -6.243 25.007 1.00 98.62 209 ALA A C 1
ATOM 1489 O O . ALA A 1 209 ? -1.179 -6.463 25.747 1.00 98.62 209 ALA A O 1
ATOM 1490 N N . ALA A 1 210 ? 1.030 -6.612 25.339 1.00 98.50 210 ALA A N 1
ATOM 1491 C CA . ALA A 1 210 ? 1.359 -7.265 26.602 1.00 98.50 210 ALA A CA 1
ATOM 1492 C C . ALA A 1 210 ? 1.106 -6.344 27.809 1.00 98.50 210 ALA A C 1
ATOM 1494 O O . ALA A 1 210 ? 0.497 -6.775 28.792 1.00 98.50 210 ALA A O 1
ATOM 1495 N N . ALA A 1 211 ? 1.511 -5.072 27.728 1.00 98.62 211 ALA A N 1
ATOM 1496 C CA . ALA A 1 211 ? 1.303 -4.089 28.789 1.00 98.62 211 ALA A CA 1
ATOM 1497 C C . ALA A 1 211 ? -0.190 -3.835 29.061 1.00 98.62 211 ALA A C 1
ATOM 1499 O O . ALA A 1 211 ? -0.617 -3.854 30.217 1.00 98.62 211 ALA A O 1
ATOM 1500 N N . ARG A 1 212 ? -1.002 -3.670 28.007 1.00 98.56 212 ARG A N 1
ATOM 1501 C CA . ARG A 1 212 ? -2.464 -3.521 28.101 1.00 98.56 212 ARG A CA 1
ATOM 1502 C C . ARG A 1 212 ? -3.117 -4.750 28.722 1.00 98.56 212 ARG A C 1
ATOM 1504 O O . ARG A 1 212 ? -3.900 -4.607 29.653 1.00 98.56 212 ARG A O 1
ATOM 1511 N N . THR A 1 213 ? -2.730 -5.946 28.283 1.00 98.56 213 THR A N 1
ATOM 1512 C CA . THR A 1 213 ? -3.243 -7.209 28.841 1.00 98.56 213 THR A CA 1
ATOM 1513 C C . THR A 1 213 ? -2.925 -7.341 30.335 1.00 98.56 213 THR A C 1
ATOM 1515 O O . THR A 1 213 ? -3.784 -7.735 31.130 1.00 98.56 213 THR A O 1
ATOM 1518 N N . ALA A 1 214 ? -1.702 -6.985 30.743 1.00 98.44 214 ALA A N 1
ATOM 1519 C CA . ALA A 1 214 ? -1.300 -6.997 32.147 1.00 98.44 214 ALA A CA 1
ATOM 1520 C C . ALA A 1 214 ? -2.096 -5.975 32.975 1.00 98.44 214 ALA A C 1
ATOM 1522 O O . ALA A 1 214 ? -2.608 -6.318 34.042 1.00 98.44 214 ALA A O 1
ATOM 1523 N N . ALA A 1 215 ? -2.259 -4.750 32.464 1.00 98.56 215 ALA A N 1
ATOM 1524 C CA . ALA A 1 215 ? -3.037 -3.702 33.118 1.00 98.56 215 ALA A CA 1
ATOM 1525 C C . ALA A 1 215 ? -4.514 -4.096 33.286 1.00 98.56 215 ALA A C 1
ATOM 1527 O O . ALA A 1 215 ? -5.062 -3.944 34.379 1.00 98.56 215 ALA A O 1
ATOM 1528 N N . ASP A 1 216 ? -5.134 -4.662 32.249 1.00 98.75 216 ASP A N 1
ATOM 1529 C CA . ASP A 1 216 ? -6.521 -5.135 32.292 1.00 98.75 216 ASP A CA 1
ATOM 1530 C C . ASP A 1 216 ? -6.680 -6.282 33.309 1.00 98.75 216 ASP A C 1
ATOM 1532 O O . ASP A 1 216 ? -7.631 -6.298 34.091 1.00 98.75 216 ASP A O 1
ATOM 1536 N N . THR A 1 217 ? -5.701 -7.190 33.393 1.00 98.62 217 THR A N 1
ATOM 1537 C CA . THR A 1 217 ? -5.672 -8.265 34.403 1.00 98.62 217 THR A CA 1
ATOM 1538 C C . THR A 1 217 ? -5.562 -7.713 35.829 1.00 98.62 217 THR A C 1
ATOM 1540 O O . THR A 1 217 ? -6.270 -8.164 36.738 1.00 98.62 217 THR A O 1
ATOM 1543 N N . THR A 1 218 ? -4.697 -6.716 36.048 1.00 98.62 218 THR A N 1
ATOM 1544 C CA . THR A 1 218 ? -4.573 -6.031 37.344 1.00 98.62 218 THR A CA 1
ATOM 1545 C C . THR A 1 218 ? -5.869 -5.318 37.716 1.00 98.62 218 THR A C 1
ATOM 1547 O O . THR A 1 218 ? -6.346 -5.466 38.842 1.00 98.62 218 THR A O 1
ATOM 1550 N N . LEU A 1 219 ? -6.476 -4.587 36.778 1.00 98.69 219 LEU A N 1
ATOM 1551 C CA . LEU A 1 219 ? -7.736 -3.889 37.010 1.00 98.69 219 LEU A CA 1
ATOM 1552 C C . LEU A 1 219 ? -8.861 -4.872 37.352 1.00 98.69 219 LEU A C 1
ATOM 1554 O O . LEU A 1 219 ? -9.577 -4.656 38.329 1.00 98.69 219 LEU A O 1
ATOM 1558 N N . GLN A 1 220 ? -8.974 -5.979 36.616 1.00 98.56 220 GLN A N 1
ATOM 1559 C CA . GLN A 1 220 ? -9.967 -7.016 36.891 1.00 98.56 220 GLN A CA 1
ATOM 1560 C C . GLN A 1 220 ? -9.782 -7.632 38.284 1.00 98.56 220 GLN A C 1
ATOM 1562 O O . GLN A 1 220 ? -10.760 -7.859 38.996 1.00 98.56 220 GLN A O 1
ATOM 1567 N N . THR A 1 221 ? -8.535 -7.858 38.704 1.00 98.62 221 THR A N 1
ATOM 1568 C CA . THR A 1 221 ? -8.218 -8.355 40.053 1.00 98.62 221 THR A CA 1
ATOM 1569 C C . THR A 1 221 ? -8.647 -7.357 41.127 1.00 98.62 221 THR A C 1
ATOM 1571 O O . THR A 1 221 ? -9.301 -7.739 42.096 1.00 98.62 221 THR A O 1
ATOM 1574 N N . ASN A 1 222 ? -8.341 -6.071 40.941 1.00 98.69 222 ASN A N 1
ATOM 1575 C CA . ASN A 1 222 ? -8.734 -5.018 41.878 1.00 98.69 222 ASN A CA 1
ATOM 1576 C C . ASN A 1 222 ? -10.259 -4.899 41.998 1.00 98.69 222 ASN A C 1
ATOM 1578 O O . ASN A 1 222 ? -10.774 -4.796 43.109 1.00 98.69 222 ASN A O 1
ATOM 1582 N N . ILE A 1 223 ? -10.981 -4.970 40.874 1.00 98.75 223 ILE A N 1
ATOM 1583 C CA . ILE A 1 223 ? -12.450 -4.967 40.855 1.00 98.75 223 ILE A CA 1
ATOM 1584 C C . ILE A 1 223 ? -12.997 -6.173 41.624 1.00 98.75 223 ILE A C 1
ATOM 1586 O O . ILE A 1 223 ? -13.860 -6.005 42.482 1.00 98.75 223 ILE A O 1
ATOM 1590 N N . ASN A 1 224 ? -12.476 -7.377 41.370 1.00 98.56 224 ASN A N 1
ATOM 1591 C CA . ASN A 1 224 ? -12.915 -8.588 42.068 1.00 98.56 224 ASN A CA 1
ATOM 1592 C C . ASN A 1 224 ? -12.678 -8.494 43.585 1.00 98.56 224 ASN A C 1
ATOM 1594 O O . ASN A 1 224 ? -13.541 -8.891 44.369 1.00 98.56 224 ASN A O 1
ATOM 1598 N N . ASN A 1 225 ? -11.537 -7.936 44.001 1.00 98.50 225 ASN A N 1
ATOM 1599 C CA . ASN A 1 225 ? -11.213 -7.732 45.411 1.00 98.50 225 ASN A CA 1
ATOM 1600 C C . ASN A 1 225 ? -12.158 -6.725 46.083 1.00 98.50 225 ASN A C 1
ATOM 1602 O O . ASN A 1 225 ? -12.643 -6.998 47.179 1.00 98.50 225 ASN A O 1
ATOM 1606 N N . GLU A 1 226 ? -12.458 -5.595 45.434 1.00 98.62 226 GLU A N 1
ATOM 1607 C CA . GLU A 1 226 ? -13.416 -4.610 45.959 1.00 98.62 226 GLU A CA 1
ATOM 1608 C C . GLU A 1 226 ? -14.823 -5.210 46.064 1.00 98.62 226 GLU A C 1
ATOM 1610 O O . GLU A 1 226 ? -15.486 -5.043 47.084 1.00 98.62 226 GLU A O 1
ATOM 1615 N N . VAL A 1 227 ? -15.265 -5.972 45.057 1.00 98.69 227 VAL A N 1
ATOM 1616 C CA . VAL A 1 227 ? -16.555 -6.681 45.099 1.00 98.69 227 VAL A CA 1
ATOM 1617 C C . VAL A 1 227 ? -16.616 -7.626 46.301 1.00 98.69 227 VAL A C 1
ATOM 1619 O O . VAL A 1 227 ? -17.583 -7.584 47.062 1.00 98.69 227 VAL A O 1
ATOM 1622 N N . ALA A 1 228 ? -15.576 -8.436 46.517 1.00 98.44 228 ALA A N 1
ATOM 1623 C CA . ALA A 1 228 ? -15.511 -9.348 47.657 1.00 98.44 228 ALA A CA 1
ATOM 1624 C C . ALA A 1 228 ? -15.512 -8.598 49.003 1.00 98.44 228 ALA A C 1
ATOM 1626 O O . ALA A 1 228 ? -16.232 -8.985 49.927 1.00 98.44 228 ALA A O 1
ATOM 1627 N N . ALA A 1 229 ? -14.753 -7.503 49.108 1.00 98.56 229 ALA A N 1
ATOM 1628 C CA . ALA A 1 229 ? -14.698 -6.672 50.308 1.00 98.56 229 ALA A CA 1
ATOM 1629 C C . ALA A 1 229 ? -16.057 -6.026 50.624 1.00 98.56 229 ALA A C 1
ATOM 1631 O O . ALA A 1 229 ? -16.509 -6.077 51.770 1.00 98.56 229 ALA A O 1
ATOM 1632 N N . ARG A 1 230 ? -16.746 -5.479 49.612 1.00 98.50 230 ARG A N 1
ATOM 1633 C CA . ARG A 1 230 ? -18.097 -4.915 49.755 1.00 98.50 230 ARG A CA 1
ATOM 1634 C C . ARG A 1 230 ? -19.110 -5.962 50.185 1.00 98.50 230 ARG A C 1
ATOM 1636 O O . ARG A 1 230 ? -19.844 -5.725 51.134 1.00 98.50 230 ARG A O 1
ATOM 1643 N N . GLN A 1 231 ? -19.093 -7.141 49.569 1.00 98.44 231 GLN A N 1
ATOM 1644 C CA . GLN A 1 231 ? -19.990 -8.236 49.940 1.00 98.44 231 GLN A CA 1
ATOM 1645 C C . GLN A 1 231 ? -19.796 -8.673 51.405 1.00 98.44 231 GLN A C 1
ATOM 1647 O O . GLN A 1 231 ? -20.771 -8.922 52.121 1.00 98.44 231 GLN A O 1
ATOM 1652 N N . ALA A 1 232 ? -18.546 -8.739 51.877 1.00 98.38 232 ALA A N 1
ATOM 1653 C CA . ALA A 1 232 ? -18.232 -9.058 53.270 1.00 98.38 232 ALA A CA 1
ATOM 1654 C C . ALA A 1 232 ? -18.682 -7.949 54.239 1.00 98.38 232 ALA A C 1
ATOM 1656 O O . ALA A 1 232 ? -19.235 -8.242 55.306 1.00 98.38 232 ALA A O 1
ATOM 1657 N N . ALA A 1 233 ? -18.487 -6.682 53.863 1.00 98.38 233 ALA A N 1
ATOM 1658 C CA . ALA A 1 233 ? -18.954 -5.535 54.635 1.00 98.38 233 ALA A CA 1
ATOM 1659 C C . ALA A 1 233 ? -20.487 -5.503 54.733 1.00 98.38 233 ALA A C 1
ATOM 1661 O O . ALA A 1 233 ? -21.017 -5.367 55.834 1.00 98.38 233 ALA A O 1
ATOM 1662 N N . ASP A 1 234 ? -21.192 -5.721 53.622 1.00 98.69 234 ASP A N 1
ATOM 1663 C CA . ASP A 1 234 ? -22.656 -5.782 53.575 1.00 98.69 234 ASP A CA 1
ATOM 1664 C C . ASP A 1 234 ? -23.190 -6.933 54.438 1.00 98.69 234 ASP A C 1
ATOM 1666 O O . ASP A 1 234 ? -24.134 -6.754 55.206 1.00 98.69 234 ASP A O 1
ATOM 1670 N N . THR A 1 235 ? -22.537 -8.100 54.398 1.00 98.44 235 THR A N 1
ATOM 1671 C CA . THR A 1 235 ? -22.879 -9.247 55.261 1.00 98.44 235 THR A CA 1
ATOM 1672 C C . THR A 1 235 ? -22.696 -8.909 56.742 1.00 98.44 235 THR A C 1
ATOM 1674 O O . THR A 1 235 ? -23.559 -9.216 57.568 1.00 98.44 235 THR A O 1
ATOM 1677 N N . THR A 1 236 ? -21.592 -8.243 57.087 1.00 98.44 236 THR A N 1
ATOM 1678 C CA . THR A 1 236 ? -21.304 -7.808 58.462 1.00 98.44 236 THR A CA 1
ATOM 1679 C C . THR A 1 236 ? -22.340 -6.794 58.940 1.00 98.44 236 THR A C 1
ATOM 1681 O O . THR A 1 236 ? -22.889 -6.934 60.032 1.00 98.44 236 THR A O 1
ATOM 1684 N N . LEU A 1 237 ? -22.655 -5.799 58.108 1.00 98.56 237 LEU A N 1
ATOM 1685 C CA . LEU A 1 237 ? -23.667 -4.794 58.406 1.00 98.56 237 LEU A CA 1
ATOM 1686 C C . LEU A 1 237 ? -25.041 -5.440 58.603 1.00 98.56 237 LEU A C 1
ATOM 1688 O O . LEU A 1 237 ? -25.714 -5.141 59.587 1.00 98.56 237 LEU A O 1
ATOM 1692 N N . GLN A 1 238 ? -25.431 -6.371 57.730 1.00 98.31 238 GLN A N 1
ATOM 1693 C CA . GLN A 1 238 ? -26.693 -7.095 57.857 1.00 98.31 238 GLN A CA 1
ATOM 1694 C C . GLN A 1 238 ? -26.754 -7.922 59.149 1.00 98.31 238 GLN A C 1
ATOM 1696 O O . GLN A 1 238 ? -27.786 -7.937 59.819 1.00 98.31 238 GLN A O 1
ATOM 1701 N N . SER A 1 239 ? -25.653 -8.573 59.537 1.00 98.38 239 SER A N 1
ATOM 1702 C CA . SER A 1 239 ? -25.560 -9.300 60.808 1.00 98.38 239 SER A CA 1
ATOM 1703 C C . SER A 1 239 ? -25.717 -8.367 62.009 1.00 98.38 239 SER A C 1
ATOM 1705 O O . SER A 1 239 ? -26.473 -8.677 62.928 1.00 98.38 239 SER A O 1
ATOM 1707 N N . ASN A 1 240 ? -25.051 -7.210 61.992 1.00 98.50 240 ASN A N 1
ATOM 1708 C CA . ASN A 1 240 ? -25.162 -6.213 63.056 1.00 98.50 240 ASN A CA 1
ATOM 1709 C C . ASN A 1 240 ? -26.590 -5.662 63.165 1.00 98.50 240 ASN A C 1
ATOM 1711 O O . ASN A 1 240 ? -27.119 -5.569 64.269 1.00 98.50 240 ASN A O 1
ATOM 1715 N N . ILE A 1 241 ? -27.238 -5.360 62.033 1.00 98.56 241 ILE A N 1
ATOM 1716 C CA . ILE A 1 241 ? -28.642 -4.923 61.989 1.00 98.56 241 ILE A CA 1
ATOM 1717 C C . ILE A 1 241 ? -29.560 -5.989 62.597 1.00 98.56 241 ILE A C 1
ATOM 1719 O O . ILE A 1 241 ? -30.423 -5.662 63.411 1.00 98.56 241 ILE A O 1
ATOM 1723 N N . ASN A 1 242 ? -29.367 -7.261 62.235 1.00 98.19 242 ASN A N 1
ATOM 1724 C CA . ASN A 1 242 ? -30.165 -8.363 62.768 1.00 98.19 242 ASN A CA 1
ATOM 1725 C C . ASN A 1 242 ? -29.947 -8.543 64.279 1.00 98.19 242 ASN A C 1
ATOM 1727 O O . ASN A 1 242 ? -30.916 -8.699 65.019 1.00 98.19 242 ASN A O 1
ATOM 1731 N N . ALA A 1 243 ? -28.696 -8.495 64.745 1.00 98.19 243 ALA A N 1
ATOM 1732 C CA . ALA A 1 243 ? -28.359 -8.620 66.162 1.00 98.19 243 ALA A CA 1
ATOM 1733 C C . ALA A 1 243 ? -28.963 -7.480 66.995 1.00 98.19 243 ALA A C 1
ATOM 1735 O O . ALA A 1 243 ? -29.581 -7.729 68.025 1.00 98.19 243 ALA A O 1
ATOM 1736 N N . GLU A 1 244 ? -28.850 -6.244 66.513 1.00 98.25 244 GLU A N 1
ATOM 1737 C CA . GLU A 1 244 ? -29.442 -5.059 67.132 1.00 98.25 244 GLU A CA 1
ATOM 1738 C C . GLU A 1 244 ? -30.980 -5.136 67.151 1.00 98.25 244 GLU A C 1
ATOM 1740 O O . GLU A 1 244 ? -31.614 -4.788 68.145 1.00 98.25 244 GLU A O 1
ATOM 1745 N N . ALA A 1 245 ? -31.606 -5.650 66.087 1.00 98.44 245 ALA A N 1
ATOM 1746 C CA . ALA A 1 245 ? -33.050 -5.880 66.065 1.00 98.44 245 ALA A CA 1
ATOM 1747 C C . ALA A 1 245 ? -33.497 -6.908 67.120 1.00 98.44 245 ALA A C 1
ATOM 1749 O O . ALA A 1 245 ? -34.495 -6.677 67.803 1.00 98.44 245 ALA A O 1
ATOM 1750 N N . VAL A 1 246 ? -32.750 -8.006 67.284 1.00 98.38 246 VAL A N 1
ATOM 1751 C CA . VAL A 1 246 ? -33.004 -9.015 68.327 1.00 98.38 246 VAL A CA 1
ATOM 1752 C C . VAL A 1 246 ? -32.788 -8.430 69.723 1.00 98.38 246 VAL A C 1
ATOM 1754 O O . VAL A 1 246 ? -33.638 -8.615 70.590 1.00 98.38 246 VAL A O 1
ATOM 1757 N N . ALA A 1 247 ? -31.696 -7.692 69.939 1.00 98.12 247 ALA A N 1
ATOM 1758 C CA . ALA A 1 247 ? -31.390 -7.066 71.223 1.00 98.12 247 ALA A CA 1
ATOM 1759 C C . ALA A 1 247 ? -32.473 -6.060 71.638 1.00 98.12 247 ALA A C 1
ATOM 1761 O O . ALA A 1 247 ? -32.926 -6.083 72.781 1.00 98.12 247 ALA A O 1
ATOM 1762 N N . ARG A 1 248 ? -32.947 -5.231 70.699 1.00 98.25 248 ARG A N 1
ATOM 1763 C CA . ARG A 1 248 ? -34.053 -4.297 70.943 1.00 98.25 248 ARG A CA 1
ATOM 1764 C C . ARG A 1 248 ? -35.345 -5.025 71.300 1.00 98.25 248 ARG A C 1
ATOM 1766 O O . ARG A 1 248 ? -35.970 -4.680 72.293 1.00 98.25 248 ARG A O 1
ATOM 1773 N N . ALA A 1 249 ? -35.707 -6.062 70.541 1.00 98.00 249 ALA A N 1
ATOM 1774 C CA . ALA A 1 249 ? -36.894 -6.865 70.829 1.00 98.00 249 ALA A CA 1
ATOM 1775 C C . ALA A 1 249 ? -36.815 -7.543 72.209 1.00 98.00 249 ALA A C 1
ATOM 1777 O O . ALA A 1 249 ? -37.808 -7.580 72.933 1.00 98.00 249 ALA A O 1
ATOM 1778 N N . GLN A 1 250 ? -35.637 -8.042 72.599 1.00 98.06 250 GLN A N 1
ATOM 1779 C CA . GLN A 1 250 ? -35.421 -8.602 73.933 1.00 98.06 250 GLN A CA 1
ATOM 1780 C C . GLN A 1 250 ? -35.545 -7.530 75.022 1.00 98.06 250 GLN A C 1
ATOM 1782 O O . GLN A 1 250 ? -36.216 -7.762 76.022 1.00 98.06 250 GLN A O 1
ATOM 1787 N N . GLY A 1 251 ? -34.971 -6.343 74.812 1.00 98.19 251 GLY A N 1
ATOM 1788 C CA . GLY A 1 251 ? -35.108 -5.215 75.735 1.00 98.19 251 GLY A CA 1
ATOM 1789 C C . GLY A 1 251 ? -36.564 -4.778 75.937 1.00 98.19 251 GLY A C 1
ATOM 1790 O O . GLY A 1 251 ? -36.971 -4.502 77.069 1.00 98.19 251 GLY A O 1
ATOM 1791 N N . ASP A 1 252 ? -37.369 -4.777 74.871 1.00 98.31 252 ASP A N 1
ATOM 1792 C CA . ASP A 1 252 ? -38.809 -4.500 74.942 1.00 98.31 252 ASP A CA 1
ATOM 1793 C C . ASP A 1 252 ? -39.548 -5.574 75.766 1.00 98.31 252 ASP A C 1
ATOM 1795 O O . ASP A 1 252 ? -40.382 -5.244 76.616 1.00 98.31 252 ASP A O 1
ATOM 1799 N N . ILE A 1 253 ? -39.214 -6.857 75.566 1.00 98.06 253 ILE A N 1
ATOM 1800 C CA . ILE A 1 253 ? -39.762 -7.986 76.340 1.00 98.06 253 ILE A CA 1
ATOM 1801 C C . ILE A 1 253 ? -39.394 -7.867 77.821 1.00 98.06 253 ILE A C 1
ATOM 1803 O O . ILE A 1 253 ? -40.275 -7.981 78.676 1.00 98.06 253 ILE A O 1
ATOM 1807 N N . ASP A 1 254 ? -38.122 -7.620 78.131 1.00 98.00 254 ASP A N 1
ATOM 1808 C CA . ASP A 1 254 ? -37.620 -7.520 79.502 1.00 98.00 254 ASP A CA 1
ATOM 1809 C C . ASP A 1 254 ? -38.272 -6.342 80.234 1.00 98.00 254 ASP A C 1
ATOM 1811 O O . ASP A 1 254 ? -38.748 -6.495 81.362 1.00 98.00 254 ASP A O 1
ATOM 1815 N N . THR A 1 255 ? -38.379 -5.187 79.567 1.00 98.12 255 THR A N 1
ATOM 1816 C CA . THR A 1 255 ? -39.050 -3.993 80.104 1.00 98.12 255 THR A CA 1
ATOM 1817 C C . THR A 1 255 ? -40.525 -4.270 80.389 1.00 98.12 255 THR A C 1
ATOM 1819 O O . THR A 1 255 ? -41.017 -3.956 81.476 1.00 98.12 255 THR A O 1
ATOM 1822 N N . LEU A 1 256 ? -41.237 -4.899 79.448 1.00 97.25 256 LEU A N 1
ATOM 1823 C CA . LEU A 1 256 ? -42.643 -5.262 79.630 1.00 97.25 256 LEU A CA 1
ATOM 1824 C C . LEU A 1 256 ? -42.826 -6.281 80.764 1.00 97.25 256 LEU A C 1
ATOM 1826 O O . LEU A 1 256 ? -43.755 -6.152 81.562 1.00 97.25 256 LEU A O 1
ATOM 1830 N N . SER A 1 257 ? -41.946 -7.279 80.854 1.00 97.56 257 SER A N 1
ATOM 1831 C CA . SER A 1 257 ? -41.964 -8.292 81.911 1.00 97.56 257 SER A CA 1
ATOM 1832 C C . SER A 1 257 ? -41.723 -7.670 83.288 1.00 97.56 257 SER A C 1
ATOM 1834 O O . SER A 1 257 ? -42.476 -7.935 84.224 1.00 97.56 257 SER A O 1
ATOM 1836 N N . ALA A 1 258 ? -40.728 -6.787 83.409 1.00 97.62 258 ALA A N 1
ATOM 1837 C CA . ALA A 1 258 ? -40.446 -6.060 84.642 1.00 97.62 258 ALA A CA 1
ATOM 1838 C C . ALA A 1 258 ? -41.622 -5.165 85.063 1.00 97.62 258 ALA A C 1
ATOM 1840 O O . ALA A 1 258 ? -41.995 -5.158 86.236 1.00 97.62 258 ALA A O 1
ATOM 1841 N N . ALA A 1 259 ? -42.252 -4.459 84.117 1.00 97.69 259 ALA A N 1
ATOM 1842 C CA . ALA A 1 259 ? -43.425 -3.628 84.389 1.00 97.69 259 ALA A CA 1
ATOM 1843 C C . ALA A 1 259 ? -44.633 -4.458 84.859 1.00 97.69 259 ALA A C 1
ATOM 1845 O O . ALA A 1 259 ? -45.327 -4.062 85.801 1.00 97.69 259 ALA A O 1
ATOM 1846 N N . LYS A 1 260 ? -44.865 -5.628 84.250 1.00 97.12 260 LYS A N 1
ATOM 1847 C CA . LYS A 1 260 ? -45.900 -6.571 84.698 1.00 97.12 260 LYS A CA 1
ATOM 1848 C C . LYS A 1 260 ? -45.619 -7.082 86.103 1.00 97.12 260 LYS A C 1
ATOM 1850 O O . LYS A 1 260 ? -46.475 -6.938 86.963 1.00 97.12 260 LYS A O 1
ATOM 1855 N N . LEU A 1 261 ? -44.407 -7.575 86.359 1.00 97.31 261 LEU A N 1
ATOM 1856 C CA . LEU A 1 261 ? -44.012 -8.082 87.673 1.00 97.31 261 LEU A CA 1
ATOM 1857 C C . LEU A 1 261 ? -44.133 -7.013 88.765 1.00 97.31 261 LEU A C 1
ATOM 1859 O O . LEU A 1 261 ? -44.615 -7.301 89.858 1.00 97.31 261 LEU A O 1
ATOM 1863 N N . TYR A 1 262 ? -43.710 -5.779 88.473 1.00 97.38 262 TYR A N 1
ATOM 1864 C CA . TYR A 1 262 ? -43.899 -4.644 89.372 1.00 97.38 262 TYR A CA 1
ATOM 1865 C C . TYR A 1 262 ? -45.383 -4.439 89.690 1.00 97.38 262 TYR A C 1
ATOM 1867 O O . TYR A 1 262 ? -45.754 -4.400 90.860 1.00 97.38 262 TYR A O 1
ATOM 1875 N N . THR A 1 263 ? -46.231 -4.373 88.659 1.00 97.00 263 THR A N 1
ATOM 1876 C CA . THR A 1 263 ? -47.680 -4.194 88.820 1.00 97.00 263 THR A CA 1
ATOM 1877 C C . THR A 1 263 ? -48.304 -5.334 89.629 1.00 97.00 263 THR A C 1
ATOM 1879 O O . THR A 1 263 ? -49.033 -5.071 90.582 1.00 97.00 263 THR A O 1
ATOM 1882 N N . ASP A 1 264 ? -47.973 -6.586 89.308 1.00 97.31 264 ASP A N 1
ATOM 1883 C CA . ASP A 1 264 ? -48.471 -7.778 89.999 1.00 97.31 264 ASP A CA 1
ATOM 1884 C C . ASP A 1 264 ? -48.039 -7.793 91.471 1.00 97.31 264 ASP A C 1
ATOM 1886 O O . ASP A 1 264 ? -48.844 -8.088 92.353 1.00 97.31 264 ASP A O 1
ATOM 1890 N N . SER A 1 265 ? -46.789 -7.416 91.758 1.00 97.31 265 SER A N 1
ATOM 1891 C CA . SER A 1 265 ? -46.265 -7.305 93.122 1.00 97.31 265 SER A CA 1
ATOM 1892 C C . SER A 1 265 ? -46.956 -6.188 93.906 1.00 97.31 265 SER A C 1
ATOM 1894 O O . SER A 1 265 ? -47.383 -6.402 95.038 1.00 97.31 265 SER A O 1
ATOM 1896 N N . SER A 1 266 ? -47.141 -5.007 93.309 1.00 97.25 266 SER A N 1
ATOM 1897 C CA . SER A 1 266 ? -47.883 -3.905 93.931 1.00 97.25 266 SER A CA 1
ATOM 1898 C C . SER A 1 266 ? -49.332 -4.287 94.238 1.00 97.25 266 SER A C 1
ATOM 1900 O O . SER A 1 266 ? -49.800 -4.035 95.348 1.00 97.25 266 SER A O 1
ATOM 1902 N N . VAL A 1 267 ? -50.025 -4.937 93.298 1.00 97.25 267 VAL A N 1
ATOM 1903 C CA . VAL A 1 267 ? -51.398 -5.428 93.497 1.00 97.25 267 VAL A CA 1
ATOM 1904 C C . VAL A 1 267 ? -51.441 -6.526 94.560 1.00 97.25 267 VAL A C 1
ATOM 1906 O O . VAL A 1 267 ? -52.316 -6.498 95.422 1.00 97.25 267 VAL A O 1
ATOM 1909 N N . GLY A 1 268 ? -50.489 -7.462 94.549 1.00 96.69 268 GLY A N 1
ATOM 1910 C CA . GLY A 1 268 ? -50.375 -8.516 95.557 1.00 96.69 268 GLY A CA 1
ATOM 1911 C C . GLY A 1 268 ? -50.121 -7.968 96.963 1.00 96.69 268 GLY A C 1
ATOM 1912 O O . GLY A 1 268 ? -50.750 -8.420 97.918 1.00 96.69 268 GLY A O 1
ATOM 1913 N N . ASN A 1 269 ? -49.263 -6.954 97.092 1.00 96.38 269 ASN A N 1
ATOM 1914 C CA . ASN A 1 269 ? -48.998 -6.274 98.360 1.00 96.38 269 ASN A CA 1
ATOM 1915 C C . ASN A 1 269 ? -50.235 -5.528 98.881 1.00 96.38 269 ASN A C 1
ATOM 1917 O O . ASN A 1 269 ? -50.551 -5.645 100.062 1.00 96.38 269 ASN A O 1
ATOM 1921 N N . GLU A 1 270 ? -50.966 -4.809 98.020 1.00 97.00 270 GLU A N 1
ATOM 1922 C CA . GLU A 1 270 ? -52.239 -4.170 98.397 1.00 97.00 270 GLU A CA 1
ATOM 1923 C C . GLU A 1 270 ? -53.280 -5.219 98.809 1.00 97.00 270 GLU A C 1
ATOM 1925 O O . GLU A 1 270 ? -53.935 -5.067 99.837 1.00 97.00 270 GLU A O 1
ATOM 1930 N N . ALA A 1 271 ? -53.401 -6.323 98.065 1.00 97.00 271 ALA A N 1
ATOM 1931 C CA . ALA A 1 271 ? -54.308 -7.416 98.408 1.00 97.00 271 ALA A CA 1
ATOM 1932 C C . ALA A 1 271 ? -53.960 -8.051 99.768 1.00 97.00 271 ALA A C 1
ATOM 1934 O O . ALA A 1 271 ? -54.855 -8.310 100.571 1.00 97.00 271 ALA A O 1
ATOM 1935 N N . ALA A 1 272 ? -52.672 -8.254 100.064 1.00 96.94 272 ALA A N 1
ATOM 1936 C CA . ALA A 1 272 ? -52.213 -8.759 101.357 1.00 96.94 272 ALA A CA 1
ATOM 1937 C C . ALA A 1 272 ? -52.476 -7.760 102.496 1.00 96.94 272 ALA A C 1
ATOM 1939 O O . ALA A 1 272 ? -52.935 -8.158 103.568 1.00 96.94 272 ALA A O 1
ATOM 1940 N N . ALA A 1 273 ? -52.241 -6.464 102.264 1.00 97.00 273 ALA A N 1
ATOM 1941 C CA . ALA A 1 273 ? -52.556 -5.409 103.223 1.00 97.00 273 ALA A CA 1
ATOM 1942 C C . ALA A 1 273 ? -54.064 -5.344 103.513 1.00 97.00 273 ALA A C 1
ATOM 1944 O O . ALA A 1 273 ? -54.460 -5.250 104.676 1.00 97.00 273 ALA A O 1
ATOM 1945 N N . ARG A 1 274 ? -54.905 -5.474 102.478 1.00 96.56 274 ARG A N 1
ATOM 1946 C CA . ARG A 1 274 ? -56.366 -5.579 102.605 1.00 96.56 274 ARG A CA 1
ATOM 1947 C C . ARG A 1 274 ? -56.776 -6.802 103.414 1.00 96.56 274 ARG A C 1
ATOM 1949 O O . ARG A 1 274 ? -57.495 -6.642 104.388 1.00 96.56 274 ARG A O 1
ATOM 1956 N N . ALA A 1 275 ? -56.250 -7.985 103.105 1.00 96.44 275 ALA A N 1
ATOM 1957 C CA . ALA A 1 275 ? -56.555 -9.205 103.854 1.00 96.44 275 ALA A CA 1
ATOM 1958 C C . ALA A 1 275 ? -56.123 -9.128 105.334 1.00 96.44 275 ALA A C 1
ATOM 1960 O O . ALA A 1 275 ? -56.834 -9.609 106.220 1.00 96.44 275 ALA A O 1
ATOM 1961 N N . ALA A 1 276 ? -54.978 -8.504 105.630 1.00 96.50 276 ALA A N 1
ATOM 1962 C CA . ALA A 1 276 ? -54.519 -8.269 107.000 1.00 96.50 276 ALA A CA 1
ATOM 1963 C C . ALA A 1 276 ? -55.412 -7.262 107.747 1.00 96.50 276 ALA A C 1
ATOM 1965 O O . ALA A 1 276 ? -55.714 -7.451 108.930 1.00 96.50 276 ALA A O 1
ATOM 1966 N N . ALA A 1 277 ? -55.868 -6.211 107.059 1.00 96.25 277 ALA A N 1
ATOM 1967 C CA . ALA A 1 277 ? -56.840 -5.267 107.596 1.00 96.25 277 ALA A CA 1
ATOM 1968 C C . ALA A 1 277 ? -58.198 -5.945 107.851 1.00 96.25 277 ALA A C 1
ATOM 1970 O O . ALA A 1 277 ? -58.758 -5.774 108.931 1.00 96.25 277 ALA A O 1
ATOM 1971 N N . ASP A 1 278 ? -58.677 -6.776 106.923 1.00 97.56 278 ASP A N 1
ATOM 1972 C CA . ASP A 1 278 ? -59.912 -7.555 107.062 1.00 97.56 278 ASP A CA 1
ATOM 1973 C C . ASP A 1 278 ? -59.818 -8.554 108.226 1.00 97.56 278 ASP A C 1
ATOM 1975 O O . ASP A 1 278 ? -60.743 -8.659 109.024 1.00 97.56 278 ASP A O 1
ATOM 1979 N N . THR A 1 279 ? -58.673 -9.225 108.400 1.00 96.81 279 THR A N 1
ATOM 1980 C CA . THR A 1 279 ? -58.416 -10.112 109.553 1.00 96.81 279 THR A CA 1
ATOM 1981 C C . THR A 1 279 ? -58.434 -9.335 110.869 1.00 96.81 279 THR A C 1
ATOM 1983 O O . THR A 1 279 ? -59.008 -9.785 111.858 1.00 96.81 279 THR A O 1
ATOM 1986 N N . THR A 1 280 ? -57.822 -8.149 110.891 1.00 97.00 280 THR A N 1
ATOM 1987 C CA . THR A 1 280 ? -57.828 -7.266 112.067 1.00 97.00 280 THR A CA 1
ATOM 1988 C C . THR A 1 280 ? -59.249 -6.827 112.408 1.00 97.00 280 THR A C 1
ATOM 1990 O O . THR A 1 280 ? -59.648 -6.866 113.570 1.00 97.00 280 THR A O 1
ATOM 1993 N N . LEU A 1 281 ? -60.027 -6.443 111.395 1.00 96.12 281 LEU A N 1
ATOM 1994 C CA . LEU A 1 281 ? -61.431 -6.089 111.552 1.00 96.12 281 LEU A CA 1
ATOM 1995 C C . LEU A 1 281 ? -62.245 -7.279 112.071 1.00 96.12 281 LEU A C 1
ATOM 1997 O O . LEU A 1 281 ? -63.015 -7.101 113.010 1.00 96.12 281 LEU A O 1
ATOM 2001 N N . GLN A 1 282 ? -62.036 -8.480 111.526 1.00 96.62 282 GLN A N 1
ATOM 2002 C CA . GLN A 1 282 ? -62.707 -9.696 111.983 1.00 96.62 282 GLN A CA 1
ATOM 2003 C C . GLN A 1 282 ? -62.379 -10.002 113.449 1.00 96.62 282 GLN A C 1
ATOM 2005 O O . GLN A 1 282 ? -63.292 -10.200 114.239 1.00 96.62 282 GLN A O 1
ATOM 2010 N N . ASN A 1 283 ? -61.107 -9.931 113.852 1.00 95.25 283 ASN A N 1
ATOM 2011 C CA . ASN A 1 283 ? -60.702 -10.120 115.248 1.00 95.25 283 ASN A CA 1
ATOM 2012 C C . ASN A 1 283 ? -61.322 -9.075 116.187 1.00 95.25 283 ASN A C 1
ATOM 2014 O O . ASN A 1 283 ? -61.710 -9.407 117.308 1.00 95.25 283 ASN A O 1
ATOM 2018 N N . ASN A 1 284 ? -61.414 -7.814 115.751 1.00 96.38 284 ASN A N 1
ATOM 2019 C CA . ASN A 1 284 ? -62.077 -6.759 116.518 1.00 96.38 284 ASN A CA 1
ATOM 2020 C C . ASN A 1 284 ? -63.580 -7.041 116.665 1.00 96.38 284 ASN A C 1
ATOM 2022 O O . ASN A 1 284 ? -64.115 -6.880 117.760 1.00 96.38 284 ASN A O 1
ATOM 2026 N N . ILE A 1 285 ? -64.247 -7.488 115.593 1.00 95.81 285 ILE A N 1
ATOM 2027 C CA . ILE A 1 285 ? -65.659 -7.898 115.612 1.00 95.81 285 ILE A CA 1
ATOM 2028 C C . ILE A 1 285 ? -65.857 -9.091 116.551 1.00 95.81 285 ILE A C 1
ATOM 2030 O O . ILE A 1 285 ? -66.746 -9.044 117.394 1.00 95.81 285 ILE A O 1
ATOM 2034 N N . ASP A 1 286 ? -65.021 -10.125 116.451 1.00 95.56 286 ASP A N 1
ATOM 2035 C CA . ASP A 1 286 ? -65.102 -11.324 117.290 1.00 95.56 286 ASP A CA 1
ATOM 2036 C C . ASP A 1 286 ? -64.841 -10.992 118.766 1.00 95.56 286 ASP A C 1
ATOM 2038 O O . ASP A 1 286 ? -65.521 -11.510 119.651 1.00 95.56 286 ASP A O 1
ATOM 2042 N N . SER A 1 287 ? -63.898 -10.086 119.043 1.00 95.38 287 SER A N 1
ATOM 2043 C CA . SER A 1 287 ? -63.604 -9.613 120.401 1.00 95.38 287 SER A CA 1
ATOM 2044 C C . SER A 1 287 ? -64.757 -8.800 120.984 1.00 95.38 287 SER A C 1
ATOM 2046 O O . SER A 1 287 ? -65.129 -9.025 122.133 1.00 95.38 287 SER A O 1
ATOM 2048 N N . GLU A 1 288 ? -65.352 -7.887 120.210 1.00 94.50 288 GLU A N 1
ATOM 2049 C CA . GLU A 1 288 ? -66.550 -7.146 120.626 1.00 94.50 288 GLU A CA 1
ATOM 2050 C C . GLU A 1 288 ? -67.730 -8.102 120.830 1.00 94.50 288 GLU A C 1
ATOM 2052 O O . GLU A 1 288 ? -68.423 -8.009 121.838 1.00 94.50 288 GLU A O 1
ATOM 2057 N N . ALA A 1 289 ? -67.933 -9.072 119.935 1.00 94.62 289 ALA A N 1
ATOM 2058 C CA . ALA A 1 289 ? -68.972 -10.087 120.077 1.00 94.62 289 ALA A CA 1
ATOM 2059 C C . ALA A 1 289 ? -68.771 -10.936 121.344 1.00 94.62 289 ALA A C 1
ATOM 2061 O O . ALA A 1 289 ? -69.727 -11.167 122.085 1.00 94.62 289 ALA A O 1
ATOM 2062 N N . ALA A 1 290 ? -67.536 -11.352 121.642 1.00 93.69 290 ALA A N 1
ATOM 2063 C CA . ALA A 1 290 ? -67.198 -12.075 122.866 1.00 93.69 290 ALA A CA 1
ATOM 2064 C C . ALA A 1 290 ? -67.372 -11.205 124.122 1.00 93.69 290 ALA A C 1
ATOM 2066 O O . ALA A 1 290 ? -67.908 -11.679 125.123 1.00 93.69 290 ALA A O 1
ATOM 2067 N N . ALA A 1 291 ? -66.969 -9.931 124.076 1.00 93.94 291 ALA A N 1
ATOM 2068 C CA . ALA A 1 291 ? -67.163 -8.978 125.166 1.00 93.94 291 ALA A CA 1
ATOM 2069 C C . ALA A 1 291 ? -68.654 -8.727 125.435 1.00 93.94 291 ALA A C 1
ATOM 2071 O O . ALA A 1 291 ? -69.074 -8.727 126.592 1.00 93.94 291 ALA A O 1
ATOM 2072 N N . ARG A 1 292 ? -69.464 -8.587 124.378 1.00 93.06 292 ARG A N 1
ATOM 2073 C CA . ARG A 1 292 ? -70.927 -8.499 124.458 1.00 93.06 292 ARG A CA 1
ATOM 2074 C C . ARG A 1 292 ? -71.534 -9.759 125.057 1.00 93.06 292 ARG A C 1
ATOM 2076 O O . ARG A 1 292 ? -72.271 -9.646 126.026 1.00 93.06 292 ARG A O 1
ATOM 2083 N N . ALA A 1 293 ? -71.155 -10.942 124.577 1.00 92.94 293 ALA A N 1
ATOM 2084 C CA . ALA A 1 293 ? -71.629 -12.209 125.131 1.00 92.94 293 ALA A CA 1
ATOM 2085 C C . ALA A 1 293 ? -71.245 -12.387 126.613 1.00 92.94 293 ALA A C 1
ATOM 2087 O O . ALA A 1 293 ? -72.052 -12.865 127.406 1.00 92.94 293 ALA A O 1
ATOM 2088 N N . ALA A 1 294 ? -70.036 -11.979 127.013 1.00 92.00 294 ALA A N 1
ATOM 2089 C CA . ALA A 1 294 ? -69.600 -12.007 128.408 1.00 92.00 294 ALA A CA 1
ATOM 2090 C C . ALA A 1 294 ? -70.369 -11.000 129.278 1.00 92.00 294 ALA A C 1
ATOM 2092 O O . ALA A 1 294 ? -70.738 -11.327 130.404 1.00 92.00 294 ALA A O 1
ATOM 2093 N N . ALA A 1 295 ? -70.637 -9.796 128.763 1.00 91.75 295 ALA A N 1
ATOM 2094 C CA . ALA A 1 295 ? -71.469 -8.803 129.437 1.00 91.75 295 ALA A CA 1
ATOM 2095 C C . ALA A 1 295 ? -72.914 -9.298 129.600 1.00 91.75 295 ALA A C 1
ATOM 2097 O O . ALA A 1 295 ? -73.474 -9.183 130.689 1.00 91.75 295 ALA A O 1
ATOM 2098 N N . ASP A 1 296 ? -73.483 -9.911 128.561 1.00 93.62 296 ASP A N 1
ATOM 2099 C CA . ASP A 1 296 ? -74.812 -10.520 128.598 1.00 93.62 296 ASP A CA 1
ATOM 2100 C C . ASP A 1 296 ? -74.855 -11.688 129.597 1.00 93.62 296 ASP A C 1
ATOM 2102 O O . ASP A 1 296 ? -75.785 -11.780 130.394 1.00 93.62 296 ASP A O 1
ATOM 2106 N N . ALA A 1 297 ? -73.822 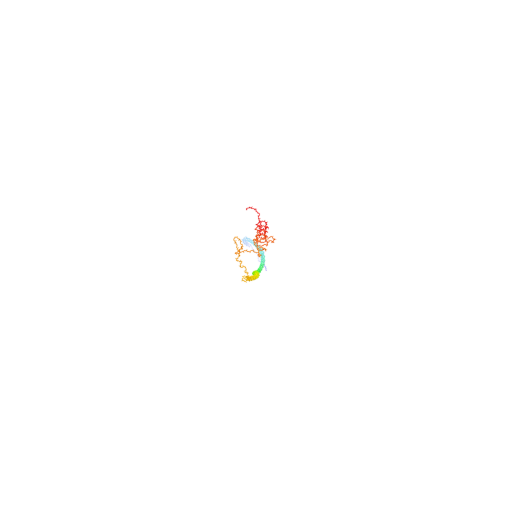-12.537 129.645 1.00 90.12 297 ALA A N 1
ATOM 2107 C CA . ALA A 1 297 ? -73.703 -13.610 130.634 1.00 90.12 297 ALA A CA 1
ATOM 2108 C C . ALA A 1 297 ? -73.533 -13.082 132.071 1.00 90.12 297 ALA A C 1
ATOM 2110 O O . ALA A 1 297 ? -74.102 -13.644 133.003 1.00 90.12 297 ALA A O 1
ATOM 2111 N N . ALA A 1 298 ? -72.781 -11.996 132.273 1.00 90.50 298 ALA A N 1
ATOM 2112 C CA . ALA A 1 298 ? -72.633 -11.349 133.578 1.00 90.50 298 ALA A CA 1
ATOM 2113 C C . ALA A 1 298 ? -73.941 -10.688 134.039 1.00 90.50 298 ALA A C 1
ATOM 2115 O O . ALA A 1 298 ? -74.289 -10.748 135.222 1.00 90.50 298 ALA A O 1
ATOM 2116 N N . LEU A 1 299 ? -74.688 -10.091 133.107 1.00 90.81 299 LEU A N 1
ATOM 2117 C CA . LEU A 1 299 ? -76.034 -9.593 133.361 1.00 90.81 299 LEU A CA 1
ATOM 2118 C C . LEU A 1 299 ? -76.974 -10.747 133.714 1.00 90.81 299 LEU A C 1
ATOM 2120 O O . LEU A 1 299 ? -77.688 -10.645 134.707 1.00 90.81 299 LEU A O 1
ATOM 2124 N N . GLN A 1 300 ? -76.927 -11.857 132.972 1.00 92.69 300 GLN A N 1
ATOM 2125 C CA . GLN A 1 300 ? -77.703 -13.059 133.272 1.00 92.69 300 GLN A CA 1
ATOM 2126 C C . GLN A 1 300 ? -77.362 -13.606 134.661 1.00 92.69 300 GLN A C 1
ATOM 2128 O O . GLN A 1 300 ? -78.264 -13.842 135.449 1.00 92.69 300 GLN A O 1
ATOM 2133 N N . ALA A 1 301 ? -76.082 -13.705 135.022 1.00 87.69 301 ALA A N 1
ATOM 2134 C CA . ALA A 1 301 ? -75.659 -14.136 136.354 1.00 87.69 301 ALA A CA 1
ATOM 2135 C C . ALA A 1 301 ? -76.108 -13.166 137.461 1.00 87.69 301 ALA A C 1
ATOM 2137 O O . ALA A 1 301 ? -76.467 -13.599 138.553 1.00 87.69 301 ALA A O 1
ATOM 2138 N N . SER A 1 302 ? -76.114 -11.857 137.190 1.00 90.38 302 SER A N 1
ATOM 2139 C CA . SER A 1 302 ? -76.641 -10.855 138.126 1.00 90.38 302 SER A CA 1
ATOM 2140 C C . SER A 1 302 ? -78.155 -10.992 138.294 1.00 90.38 302 SER A C 1
ATOM 2142 O O . SER A 1 302 ? -78.652 -10.905 139.414 1.00 90.38 302 SER A O 1
ATOM 2144 N N . LEU A 1 303 ? -78.883 -11.245 137.202 1.00 88.88 303 LEU A N 1
ATOM 2145 C CA . LEU A 1 303 ? -80.319 -11.524 137.218 1.00 88.88 303 LEU A CA 1
ATOM 2146 C C . LEU A 1 303 ? -80.629 -12.833 137.949 1.00 88.88 303 LEU A C 1
ATOM 2148 O O . LEU A 1 303 ? -81.540 -12.852 138.767 1.00 88.88 303 LEU A O 1
ATOM 2152 N N . ASP A 1 304 ? -79.859 -13.893 137.715 1.00 88.12 304 ASP A N 1
ATOM 2153 C CA . ASP A 1 304 ? -79.996 -15.184 138.393 1.00 88.12 304 ASP A CA 1
ATOM 2154 C C . ASP A 1 304 ? -79.647 -15.064 139.882 1.00 88.12 304 ASP A C 1
ATOM 2156 O O . ASP A 1 304 ? -80.306 -15.663 140.730 1.00 88.12 304 ASP A O 1
ATOM 2160 N N . GLY A 1 305 ? -78.642 -14.255 140.227 1.00 85.62 305 GLY A N 1
ATOM 2161 C CA . GLY A 1 305 ? -78.276 -13.934 141.604 1.00 85.62 305 GLY A CA 1
ATOM 2162 C C . GLY A 1 305 ? -79.355 -13.126 142.323 1.00 85.62 305 GLY A C 1
ATOM 2163 O O . GLY A 1 305 ? -79.706 -13.443 143.458 1.00 85.62 305 GLY A O 1
ATOM 2164 N N . GLU A 1 306 ? -79.939 -12.128 141.659 1.00 86.69 306 GLU A N 1
ATOM 2165 C CA . GLU A 1 306 ? -81.105 -11.392 142.157 1.00 86.69 306 GLU A CA 1
ATOM 2166 C C . GLU A 1 306 ? -82.322 -12.319 142.286 1.00 86.69 306 GLU A C 1
ATOM 2168 O O . GLU A 1 306 ? -83.000 -12.290 143.307 1.00 86.69 306 GLU A O 1
ATOM 2173 N N . ALA A 1 307 ? -82.572 -13.199 141.313 1.00 85.19 307 ALA A N 1
ATOM 2174 C CA . ALA A 1 307 ? -83.643 -14.191 141.370 1.00 85.19 307 ALA A CA 1
ATOM 2175 C C . ALA A 1 307 ? -83.435 -15.187 142.520 1.00 85.19 307 ALA A C 1
ATOM 2177 O O . ALA A 1 307 ? -84.382 -15.493 143.236 1.00 85.19 307 ALA A O 1
ATOM 2178 N N . THR A 1 308 ? -82.199 -15.633 142.757 1.00 84.50 308 THR A N 1
ATOM 2179 C CA . THR A 1 308 ? -81.826 -16.494 143.891 1.00 84.50 308 THR A CA 1
ATOM 2180 C C . THR A 1 308 ? -81.975 -15.752 145.218 1.00 84.50 308 THR A C 1
ATOM 2182 O O . THR A 1 308 ? -82.485 -16.313 146.182 1.00 84.50 308 THR A O 1
ATOM 2185 N N . THR A 1 309 ? -81.582 -14.478 145.276 1.00 84.88 309 THR A N 1
ATOM 2186 C CA . THR A 1 309 ? -81.739 -13.626 146.465 1.00 84.88 309 THR A CA 1
ATOM 2187 C C . THR A 1 309 ? -83.213 -13.385 146.772 1.00 84.88 309 THR A C 1
ATOM 2189 O O . THR A 1 309 ? -83.614 -13.473 147.930 1.00 84.88 309 THR A O 1
ATOM 2192 N N . ARG A 1 310 ? -84.039 -13.123 145.752 1.00 81.50 310 ARG A N 1
ATOM 2193 C CA . ARG A 1 310 ? -85.492 -13.019 145.912 1.00 81.50 310 ARG A CA 1
ATOM 2194 C C . ARG A 1 310 ? -86.108 -14.345 146.318 1.00 81.50 310 ARG A C 1
ATOM 2196 O O . ARG A 1 310 ? -86.859 -14.340 147.272 1.00 81.50 310 ARG A O 1
ATOM 2203 N N . ALA A 1 311 ? -85.721 -15.463 145.710 1.00 79.62 311 ALA A N 1
ATOM 2204 C CA . ALA A 1 311 ? -86.171 -16.786 146.135 1.00 79.62 311 ALA A CA 1
ATOM 2205 C C . ALA A 1 311 ? -85.762 -17.097 147.589 1.00 79.62 311 ALA A C 1
ATOM 2207 O O . ALA A 1 311 ? -86.543 -17.671 148.337 1.00 79.62 311 ALA A O 1
ATOM 2208 N N . GLY A 1 312 ? -84.568 -16.679 148.024 1.00 77.19 312 GLY A N 1
ATOM 2209 C CA . GLY A 1 312 ? -84.125 -16.781 149.418 1.00 77.19 312 GLY A CA 1
ATOM 2210 C C . GLY A 1 312 ? -84.947 -15.907 150.367 1.00 77.19 312 GLY A C 1
ATOM 2211 O O . GLY A 1 312 ? -85.361 -16.376 151.421 1.00 77.19 312 GLY A O 1
ATOM 2212 N N . LYS A 1 313 ? -85.255 -14.668 149.970 1.00 78.94 313 LYS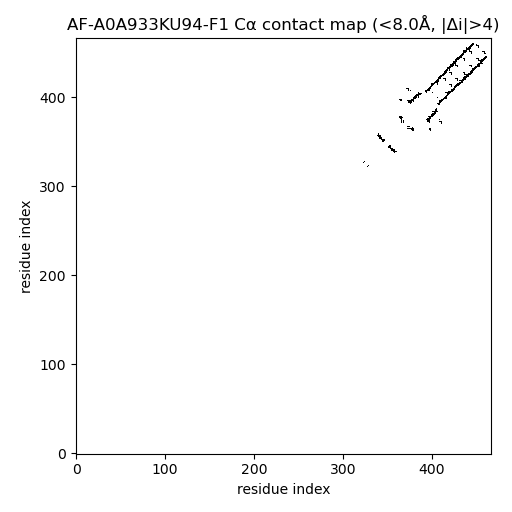 A N 1
ATOM 2213 C CA . LYS A 1 313 ? -86.174 -13.791 150.710 1.00 78.94 313 LYS A CA 1
ATOM 2214 C C . LYS A 1 313 ? -87.606 -14.319 150.725 1.00 78.94 313 LYS A C 1
ATOM 2216 O O . LYS A 1 313 ? -88.278 -14.175 151.735 1.00 78.94 313 LYS A O 1
ATOM 2221 N N . ASP A 1 314 ? -88.060 -14.950 149.649 1.00 79.62 314 ASP A N 1
ATOM 2222 C CA . ASP A 1 314 ? -89.359 -15.614 149.584 1.00 79.62 314 ASP A CA 1
ATOM 2223 C C . ASP A 1 314 ? -89.380 -16.831 150.520 1.00 79.62 314 ASP A C 1
ATOM 2225 O O . ASP A 1 314 ? -90.389 -17.065 151.170 1.00 79.62 314 ASP A O 1
ATOM 2229 N N . VAL A 1 315 ? -88.266 -17.559 150.673 1.00 78.88 315 VAL A N 1
ATOM 2230 C CA . VAL A 1 315 ? -88.106 -18.625 151.682 1.00 78.88 315 VAL A CA 1
ATOM 2231 C C . VAL A 1 315 ? -88.063 -18.065 153.109 1.00 78.88 315 VAL A C 1
ATOM 2233 O O . VAL A 1 315 ? -88.666 -18.661 153.995 1.00 78.88 315 VAL A O 1
ATOM 2236 N N . GLU A 1 316 ? -87.405 -16.929 153.362 1.00 73.94 316 GLU A N 1
ATOM 2237 C CA . GLU A 1 316 ? -87.445 -16.249 154.670 1.00 73.94 316 GLU A CA 1
ATOM 2238 C C . GLU A 1 316 ? -88.859 -15.754 155.007 1.00 73.94 316 GLU A C 1
ATOM 2240 O O . GLU A 1 316 ? -89.337 -15.967 156.120 1.00 73.94 316 GLU A O 1
ATOM 2245 N N . LEU A 1 317 ? -89.564 -15.173 154.034 1.00 74.00 317 LEU A N 1
ATOM 2246 C CA . LEU A 1 317 ? -90.962 -14.772 154.172 1.00 74.00 317 LEU A CA 1
ATOM 2247 C C . LEU A 1 317 ? -91.871 -15.997 154.363 1.00 74.00 317 LEU A C 1
ATOM 2249 O O . LEU A 1 317 ? -92.789 -15.961 155.178 1.00 74.00 317 LEU A O 1
ATOM 2253 N N . GLN A 1 318 ? -91.593 -17.106 153.673 1.00 75.44 318 GLN A N 1
ATOM 2254 C CA . GLN A 1 318 ? -92.297 -18.375 153.854 1.00 75.44 318 GLN A CA 1
ATOM 2255 C C . GLN A 1 318 ? -92.019 -18.976 155.237 1.00 75.44 318 GLN A C 1
ATOM 2257 O O . GLN A 1 318 ? -92.936 -19.502 155.847 1.00 75.44 318 GLN A O 1
ATOM 2262 N N . ALA A 1 319 ? -90.817 -18.820 155.794 1.00 61.97 319 ALA A N 1
ATOM 2263 C CA . ALA A 1 319 ? -90.506 -19.211 157.168 1.00 61.97 319 ALA A CA 1
ATOM 2264 C C . ALA A 1 319 ? -91.215 -18.320 158.211 1.00 61.97 319 ALA A C 1
ATOM 2266 O O . ALA A 1 319 ? -91.600 -18.803 159.277 1.00 61.97 319 ALA A O 1
ATOM 2267 N N . GLU A 1 320 ? -91.450 -17.041 157.905 1.00 64.69 320 GLU A N 1
ATOM 2268 C CA . GLU A 1 320 ? -92.257 -16.132 158.732 1.00 64.69 320 GLU A CA 1
ATOM 2269 C C . GLU A 1 320 ? -93.764 -16.484 158.662 1.00 64.69 320 GLU A C 1
ATOM 2271 O O . GLU A 1 320 ? -94.461 -16.474 159.680 1.00 64.69 320 GLU A O 1
ATOM 2276 N N . ILE A 1 321 ? -94.254 -16.914 157.492 1.00 64.19 321 ILE A N 1
ATOM 2277 C CA . ILE A 1 321 ? -95.615 -17.447 157.268 1.00 64.19 321 ILE A CA 1
ATOM 2278 C C . ILE A 1 321 ? -95.804 -18.834 157.924 1.00 64.19 321 ILE A C 1
ATOM 2280 O O . ILE A 1 321 ? -96.850 -19.109 158.526 1.00 64.19 321 ILE A O 1
ATOM 2284 N N . ASP A 1 322 ? -94.786 -19.690 157.890 1.00 61.34 322 ASP A N 1
ATOM 2285 C CA . ASP A 1 322 ? -94.787 -21.021 158.509 1.00 61.34 322 ASP A CA 1
ATOM 2286 C C . ASP A 1 322 ? -94.667 -20.932 160.048 1.00 61.34 322 ASP A C 1
ATOM 2288 O O . ASP A 1 322 ? -95.217 -21.760 160.785 1.00 61.34 322 ASP A O 1
ATOM 2292 N N . GLY A 1 323 ? -94.056 -19.857 160.561 1.00 55.47 323 GLY A N 1
ATOM 2293 C CA . GLY A 1 323 ? -94.064 -19.488 161.981 1.00 55.47 323 GLY A CA 1
ATOM 2294 C C . GLY A 1 323 ? -95.438 -19.035 162.501 1.00 55.47 323 GLY A C 1
ATOM 2295 O O . GLY A 1 323 ? -95.787 -19.309 163.651 1.00 55.47 323 GLY A O 1
ATOM 2296 N N . ILE A 1 324 ? -96.273 -18.424 161.654 1.00 58.06 324 ILE A N 1
ATOM 2297 C CA . ILE A 1 324 ? -97.663 -18.055 161.987 1.00 58.06 324 ILE A CA 1
ATOM 2298 C C . ILE A 1 324 ? -98.597 -19.280 161.975 1.00 58.06 324 ILE A C 1
ATOM 2300 O O . ILE A 1 324 ? -99.602 -19.305 162.687 1.00 58.06 324 ILE A O 1
ATOM 2304 N N . THR A 1 325 ? -98.255 -20.343 161.244 1.00 55.88 325 THR A N 1
ATOM 2305 C CA . THR A 1 325 ? -99.088 -21.552 161.115 1.00 55.88 325 THR A CA 1
ATOM 2306 C C . THR A 1 325 ? -98.698 -22.707 162.040 1.00 55.88 325 THR A C 1
ATOM 2308 O O . THR A 1 325 ? -99.426 -23.699 162.092 1.00 55.88 325 THR A O 1
ATOM 2311 N N . THR A 1 326 ? -97.633 -22.589 162.846 1.00 54.88 326 THR A N 1
ATOM 2312 C CA . THR A 1 326 ? -97.222 -23.676 163.763 1.00 54.88 326 THR A CA 1
ATOM 2313 C C . THR A 1 326 ? -96.798 -23.266 165.181 1.00 54.88 326 THR A C 1
ATOM 2315 O O . THR A 1 326 ? -96.336 -24.119 165.939 1.00 54.88 326 THR A O 1
ATOM 2318 N N . GLY A 1 327 ? -97.037 -22.027 165.634 1.00 45.72 327 GLY A N 1
ATOM 2319 C CA . GLY A 1 327 ? -96.762 -21.707 167.042 1.00 45.72 327 GLY A CA 1
ATOM 2320 C C . GLY A 1 327 ? -97.027 -20.279 167.506 1.00 45.72 327 GLY A C 1
ATOM 2321 O O . GLY A 1 327 ? -96.120 -19.662 168.055 1.00 45.72 327 GLY A O 1
ATOM 2322 N N . GLY A 1 328 ? -98.253 -19.758 167.349 1.00 43.41 328 GLY A N 1
ATOM 2323 C CA . GLY A 1 328 ? -98.565 -18.419 167.870 1.00 43.41 328 GLY A CA 1
ATOM 2324 C C . GLY A 1 328 ? -99.955 -17.810 167.631 1.00 43.41 328 GLY A C 1
ATOM 2325 O O . GLY A 1 328 ? -100.022 -16.601 167.471 1.00 43.41 328 GLY A O 1
ATOM 2326 N N . GLY A 1 329 ? -101.053 -18.584 167.664 1.00 44.12 329 GLY A N 1
ATOM 2327 C CA . GLY A 1 329 ? -102.396 -18.078 168.027 1.00 44.12 329 GLY A CA 1
ATOM 2328 C C . GLY A 1 329 ? -103.456 -17.894 166.922 1.00 44.12 329 GLY A C 1
ATOM 2329 O O . GLY A 1 329 ? -103.486 -16.877 166.238 1.00 44.12 329 GLY A O 1
ATOM 2330 N N . VAL A 1 330 ? -104.449 -18.798 166.893 1.00 50.00 330 VAL A N 1
ATOM 2331 C CA . VAL A 1 330 ? -105.836 -18.522 166.455 1.00 50.00 330 VAL A CA 1
ATOM 2332 C C . VAL A 1 330 ? -106.758 -18.775 167.666 1.00 50.00 330 VAL A C 1
ATOM 2334 O O . VAL A 1 330 ? -106.563 -19.779 168.355 1.00 50.00 330 VAL A O 1
ATOM 2337 N N . PRO A 1 331 ? -107.726 -17.896 167.995 1.00 55.09 331 PRO A N 1
ATOM 2338 C CA . PRO A 1 331 ? -108.537 -18.016 169.212 1.00 55.09 331 PRO A CA 1
ATOM 2339 C C . PRO A 1 331 ? -109.428 -19.270 169.264 1.00 55.09 331 PRO A C 1
ATOM 2341 O O . PRO A 1 331 ? -110.062 -19.648 168.281 1.00 55.09 331 PRO A O 1
ATOM 2344 N N . ALA A 1 332 ? -109.556 -19.848 170.461 1.00 52.16 332 ALA A N 1
ATOM 2345 C CA . ALA A 1 332 ? -110.221 -21.122 170.770 1.00 52.16 332 ALA A CA 1
ATOM 2346 C C . ALA A 1 332 ? -111.755 -21.199 170.542 1.00 52.16 332 ALA A C 1
ATOM 2348 O O . ALA A 1 332 ? -112.368 -22.192 170.915 1.00 52.16 332 ALA A O 1
ATOM 2349 N N . VAL A 1 333 ? -112.404 -20.187 169.959 1.00 57.44 333 VAL A N 1
ATOM 2350 C CA . VAL A 1 333 ? -113.883 -20.110 169.870 1.00 57.44 333 VAL A CA 1
ATOM 2351 C C . VAL A 1 333 ? -114.449 -20.715 168.573 1.00 57.44 333 VAL A C 1
ATOM 2353 O O . VAL A 1 333 ? -115.639 -21.000 168.493 1.00 57.44 333 VAL A O 1
ATOM 2356 N N . LEU A 1 334 ? -113.622 -20.951 167.552 1.00 55.31 334 LEU A N 1
ATOM 2357 C CA . LEU A 1 334 ? -114.099 -21.338 166.213 1.00 55.31 334 LEU A CA 1
ATOM 2358 C C . LEU A 1 334 ? -114.116 -22.847 165.934 1.00 55.31 334 LEU A C 1
ATOM 2360 O O . LEU A 1 334 ? -114.735 -23.269 164.959 1.00 55.31 334 LEU A O 1
ATOM 2364 N N . THR A 1 335 ? -113.492 -23.674 166.772 1.00 59.56 335 THR A N 1
ATOM 2365 C CA . THR A 1 335 ? -113.435 -25.126 166.541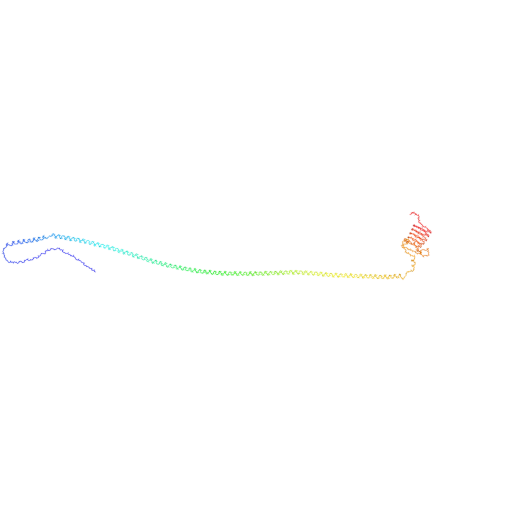 1.00 59.56 335 THR A CA 1
ATOM 2366 C C . THR A 1 335 ? -114.770 -25.838 166.786 1.00 59.56 335 THR A C 1
ATOM 2368 O O . THR A 1 335 ? -114.955 -26.936 166.275 1.00 59.56 335 THR A O 1
ATOM 2371 N N . ASP A 1 336 ? -115.716 -25.217 167.499 1.00 64.50 336 ASP A N 1
ATOM 2372 C CA . ASP A 1 336 ? -117.029 -25.819 167.794 1.00 64.50 336 ASP A CA 1
ATOM 2373 C C . ASP A 1 336 ? -118.067 -25.581 166.670 1.00 64.50 336 ASP A C 1
ATOM 2375 O O . ASP A 1 336 ? -118.960 -26.395 166.444 1.00 64.50 336 ASP A O 1
ATOM 2379 N N . LEU A 1 337 ? -117.928 -24.509 165.872 1.00 65.44 337 LEU A N 1
ATOM 2380 C CA . LEU A 1 337 ? -118.900 -24.169 164.815 1.00 65.44 337 LEU A CA 1
ATOM 2381 C C . LEU A 1 337 ? -118.820 -25.106 163.592 1.00 65.44 337 LEU A C 1
ATOM 2383 O O . LEU A 1 337 ? -119.830 -25.342 162.925 1.00 65.44 337 LEU A O 1
ATOM 2387 N N . ALA A 1 338 ? -117.643 -25.681 163.318 1.00 65.31 338 ALA A N 1
ATOM 2388 C CA . ALA A 1 338 ? -117.419 -26.591 162.190 1.00 65.31 338 ALA A CA 1
ATOM 2389 C C . ALA A 1 338 ? -118.234 -27.899 162.283 1.00 65.31 338 ALA A C 1
ATOM 2391 O O . ALA A 1 338 ? -118.478 -28.536 161.262 1.00 65.31 338 ALA A O 1
ATOM 2392 N N . GLY A 1 339 ? -118.696 -28.287 163.478 1.00 72.25 339 GLY A N 1
ATOM 2393 C CA . GLY A 1 339 ? -119.548 -29.466 163.658 1.00 72.25 339 GLY A CA 1
ATOM 2394 C C . GLY A 1 339 ? -120.993 -29.286 163.176 1.00 72.25 339 GLY A C 1
ATOM 2395 O O . GLY A 1 339 ? -121.692 -30.278 162.978 1.00 72.25 339 GLY A O 1
ATOM 2396 N N . HIS A 1 340 ? -121.449 -28.044 162.973 1.00 78.94 340 HIS A N 1
ATOM 2397 C CA . HIS A 1 340 ? -122.869 -27.733 162.768 1.00 78.94 340 HIS A CA 1
ATOM 2398 C C . HIS A 1 340 ? -123.204 -27.031 161.443 1.00 78.94 340 HIS A C 1
ATOM 2400 O O . HIS A 1 340 ? -124.386 -26.940 161.117 1.00 78.94 340 HIS A O 1
ATOM 2406 N N . LEU A 1 341 ? -122.225 -26.548 160.666 1.00 79.12 341 LEU A N 1
ATOM 2407 C CA . LEU A 1 341 ? -122.454 -25.825 159.405 1.00 79.12 341 LEU A CA 1
ATOM 2408 C C . LEU A 1 341 ? -121.618 -26.414 158.265 1.00 79.12 341 LEU A C 1
ATOM 2410 O O . LEU A 1 341 ? -120.395 -26.472 158.351 1.00 79.12 341 LEU A O 1
ATOM 2414 N N . THR A 1 342 ? -122.274 -26.797 157.171 1.00 81.81 342 THR A N 1
ATOM 2415 C CA . THR A 1 342 ? -121.610 -27.308 155.959 1.00 81.81 342 THR A CA 1
ATOM 2416 C C . THR A 1 342 ? -122.008 -26.488 154.737 1.00 81.81 342 THR A C 1
ATOM 2418 O O . THR A 1 342 ? -123.118 -25.957 154.673 1.00 81.81 342 THR A O 1
ATOM 2421 N N . LEU A 1 343 ? -121.081 -26.351 153.785 1.00 81.06 343 LEU A N 1
ATOM 2422 C CA . LEU A 1 343 ? -121.338 -25.744 152.483 1.00 81.06 343 LEU A CA 1
ATOM 2423 C C . LEU A 1 343 ? -121.416 -26.865 151.452 1.00 81.06 343 LEU A C 1
ATOM 2425 O O . LEU A 1 343 ? -120.403 -27.425 151.034 1.00 81.06 343 LEU A O 1
ATOM 2429 N N . GLU A 1 344 ? -122.635 -27.232 151.101 1.00 81.75 344 GLU A N 1
ATOM 2430 C CA . GLU A 1 344 ? -122.916 -28.378 150.252 1.00 81.75 344 GLU A CA 1
ATOM 2431 C C . GLU A 1 344 ? -123.172 -27.937 148.807 1.00 81.75 344 GLU A C 1
ATOM 2433 O O . GLU A 1 344 ? -123.492 -26.781 148.532 1.00 81.75 344 GLU A O 1
ATOM 2438 N N . GLY A 1 345 ? -122.996 -28.860 147.859 1.00 83.00 345 GLY A N 1
ATOM 2439 C CA . GLY A 1 345 ? -123.262 -28.633 146.437 1.00 83.00 345 GLY A CA 1
ATOM 2440 C C . GLY A 1 345 ? -124.760 -28.523 146.143 1.00 83.00 345 GLY A C 1
ATOM 2441 O O . GLY A 1 345 ? -125.481 -27.784 146.799 1.00 83.00 345 GLY A O 1
ATOM 2442 N N . MET A 1 346 ? -125.260 -29.246 145.142 1.00 85.25 346 MET A N 1
ATOM 2443 C CA . MET A 1 346 ? -126.704 -29.295 144.897 1.00 85.25 346 MET A CA 1
ATOM 2444 C C . MET A 1 346 ? -127.393 -30.140 145.977 1.00 85.25 346 MET A C 1
ATOM 2446 O O . MET A 1 346 ? -127.121 -31.333 146.080 1.00 85.25 346 MET A O 1
ATOM 2450 N N . VAL A 1 347 ? -128.303 -29.546 146.750 1.00 81.56 347 VAL A N 1
ATOM 2451 C CA . VAL A 1 347 ? -129.061 -30.243 147.805 1.00 81.56 347 VAL A CA 1
ATOM 2452 C C . VAL A 1 3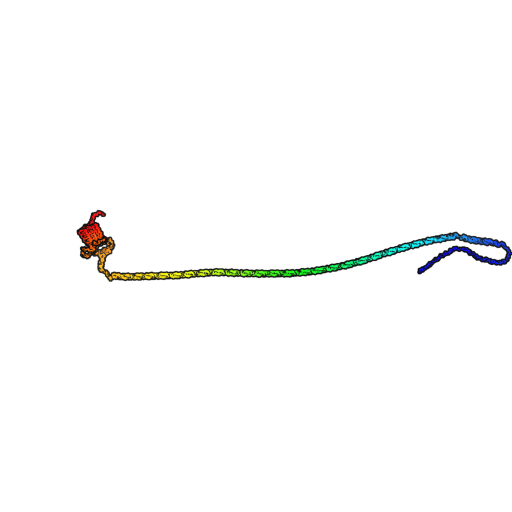47 ? -130.534 -30.264 147.407 1.00 81.56 347 VAL A C 1
ATOM 2454 O O . VAL A 1 347 ? -131.120 -29.217 147.145 1.00 81.56 347 VAL A O 1
ATOM 2457 N N . ASN A 1 348 ? -131.134 -31.456 147.305 1.00 83.88 348 ASN A N 1
ATOM 2458 C CA . ASN A 1 348 ? -132.552 -31.659 146.954 1.00 83.88 348 ASN A CA 1
ATOM 2459 C C . ASN A 1 348 ? -133.042 -30.876 145.712 1.00 83.88 348 ASN A C 1
ATOM 2461 O O . ASN A 1 348 ? -134.189 -30.438 145.659 1.00 83.88 348 ASN A O 1
ATOM 2465 N N . GLY A 1 349 ? -132.178 -30.702 144.705 1.00 77.94 349 GLY A N 1
ATOM 2466 C CA . GLY A 1 349 ? -132.503 -30.013 143.449 1.00 77.94 349 GLY A CA 1
ATOM 2467 C C . GLY A 1 349 ? -132.245 -28.500 143.432 1.00 77.94 349 GLY A C 1
ATOM 2468 O O . GLY A 1 349 ? -132.489 -27.871 142.405 1.00 77.94 349 GLY A O 1
ATOM 2469 N N . VAL A 1 350 ? -131.720 -27.911 144.515 1.00 79.31 350 VAL A N 1
ATOM 2470 C CA . VAL A 1 350 ? -131.326 -26.491 144.568 1.00 79.31 350 VAL A CA 1
ATOM 2471 C C . VAL A 1 350 ? -129.843 -26.352 144.236 1.00 79.31 350 VAL A C 1
ATOM 2473 O O . VAL A 1 350 ? -128.998 -26.898 144.948 1.00 79.31 350 VAL A O 1
ATOM 2476 N N . ALA A 1 351 ? -129.518 -25.637 143.156 1.00 76.81 351 ALA A N 1
ATOM 2477 C CA . ALA A 1 351 ? -128.136 -25.395 142.743 1.00 76.81 351 ALA A CA 1
ATOM 2478 C C . ALA A 1 351 ? -127.360 -24.669 143.854 1.00 76.81 351 ALA A C 1
ATOM 2480 O O . ALA A 1 351 ? -127.802 -23.638 144.353 1.00 76.81 351 ALA A O 1
ATOM 2481 N N . GLY A 1 352 ? -126.231 -25.250 144.259 1.00 78.38 352 GLY A N 1
ATOM 2482 C CA . GLY A 1 352 ? -125.409 -24.726 145.341 1.00 78.38 352 GLY A CA 1
ATOM 2483 C C . GLY A 1 352 ? -124.453 -23.606 144.910 1.00 78.38 352 GLY A C 1
ATOM 2484 O O . GLY A 1 352 ? -124.461 -23.179 143.754 1.00 78.38 352 GLY A O 1
ATOM 2485 N N . PRO A 1 353 ? -123.572 -23.172 145.821 1.00 72.19 353 PRO A N 1
ATOM 2486 C CA . PRO A 1 353 ? -123.380 -23.747 147.149 1.00 72.19 353 PRO A CA 1
ATOM 2487 C C . PRO A 1 353 ? -124.537 -23.436 148.111 1.00 72.19 353 PRO A C 1
ATOM 2489 O O . PRO A 1 353 ? -125.046 -22.320 148.151 1.00 72.19 353 PRO A O 1
ATOM 2492 N N . ASN A 1 354 ? -124.938 -24.435 148.894 1.00 80.94 354 ASN A N 1
ATOM 2493 C CA . ASN A 1 354 ? -125.989 -24.352 149.900 1.00 80.94 354 ASN A CA 1
ATOM 2494 C C . ASN A 1 354 ? -125.371 -24.402 151.300 1.00 80.94 354 ASN A C 1
ATOM 2496 O O . ASN A 1 354 ? -124.612 -25.316 151.607 1.00 80.94 354 ASN A O 1
ATOM 2500 N N . PHE A 1 355 ? -125.725 -23.459 152.171 1.00 84.38 355 PHE A N 1
ATOM 2501 C CA . PHE A 1 355 ? -125.401 -23.569 153.593 1.00 84.38 355 PHE A CA 1
ATOM 2502 C C . PHE A 1 355 ? -126.420 -24.466 154.294 1.00 84.38 355 PHE A C 1
ATOM 2504 O O . PHE A 1 355 ? -127.616 -24.171 154.291 1.00 84.38 355 PHE A O 1
ATOM 2511 N N . VAL A 1 356 ? -125.938 -25.539 154.920 1.00 83.69 356 VAL A N 1
ATOM 2512 C CA . VAL A 1 356 ? -126.770 -26.508 155.637 1.00 83.69 356 VAL A CA 1
ATOM 2513 C C . VAL A 1 356 ? -126.367 -26.544 157.109 1.00 83.69 356 VAL A C 1
ATOM 2515 O O . VAL A 1 356 ? -125.210 -26.810 157.445 1.00 83.69 356 VAL A O 1
ATOM 2518 N N . LEU A 1 357 ? -127.336 -26.251 157.983 1.00 86.06 357 LEU A N 1
ATOM 2519 C CA . LEU A 1 357 ? -127.214 -26.345 159.439 1.00 86.06 357 LEU A CA 1
ATOM 2520 C C . LEU A 1 357 ? -127.641 -27.742 159.900 1.00 86.06 357 LEU A C 1
ATOM 2522 O O . LEU A 1 357 ? -128.797 -28.128 159.723 1.00 86.06 357 LEU A O 1
ATOM 2526 N N . HIS A 1 358 ? -126.727 -28.481 160.525 1.00 84.38 358 HIS A N 1
ATOM 2527 C CA . HIS A 1 358 ? -126.964 -29.837 161.022 1.00 84.38 358 HIS A CA 1
ATOM 2528 C C . HIS A 1 358 ? -127.117 -29.839 162.548 1.00 84.38 358 HIS A C 1
ATOM 2530 O O . HIS A 1 358 ? -126.250 -29.362 163.281 1.00 84.38 358 HIS A O 1
ATOM 2536 N N . GLY A 1 359 ? -128.228 -30.390 163.048 1.00 81.31 359 GLY A N 1
ATOM 2537 C CA . GLY A 1 359 ? -128.450 -30.609 164.486 1.00 81.31 359 GLY A CA 1
ATOM 2538 C C . GLY A 1 359 ? -128.585 -29.348 165.360 1.00 81.31 359 GLY A C 1
ATOM 2539 O O . GLY A 1 359 ? -128.558 -29.477 166.581 1.00 81.31 359 GLY A O 1
ATOM 2540 N N . ALA A 1 360 ? -128.741 -28.153 164.773 1.00 81.31 360 ALA A N 1
ATOM 2541 C CA . ALA A 1 360 ? -128.841 -26.873 165.487 1.00 81.31 360 ALA A CA 1
ATOM 2542 C C . ALA A 1 360 ? -130.026 -26.008 165.000 1.00 81.31 360 ALA A C 1
ATOM 2544 O O . ALA A 1 360 ? -130.428 -26.087 163.841 1.00 81.31 360 ALA A O 1
ATOM 2545 N N . ASN A 1 361 ? -130.564 -25.151 165.879 1.00 84.06 361 ASN A N 1
ATOM 2546 C CA . ASN A 1 361 ? -131.580 -24.144 165.533 1.00 84.06 361 ASN A CA 1
ATOM 2547 C C . ASN A 1 361 ? -130.920 -22.803 165.172 1.00 84.06 361 ASN A C 1
ATOM 2549 O O . ASN A 1 361 ? -130.016 -22.355 165.877 1.00 84.06 361 ASN A O 1
ATOM 2553 N N . LEU A 1 362 ? -131.423 -22.112 164.142 1.00 84.12 362 LEU A N 1
ATOM 2554 C CA . LEU A 1 362 ? -130.982 -20.758 163.794 1.00 84.12 362 LEU A CA 1
ATOM 2555 C C . LEU A 1 362 ? -131.797 -19.710 164.562 1.00 84.12 362 LEU A C 1
ATOM 2557 O O . LEU A 1 362 ? -132.969 -19.476 164.269 1.00 84.12 362 LEU A O 1
ATOM 2561 N N . HIS A 1 363 ? -131.172 -19.061 165.543 1.00 85.00 363 HIS A N 1
ATOM 2562 C CA . HIS A 1 363 ? -131.747 -17.906 166.231 1.00 85.00 363 HIS A CA 1
ATOM 2563 C C . HIS A 1 363 ? -131.128 -16.614 165.691 1.00 85.00 363 HIS A C 1
ATOM 2565 O O . HIS A 1 363 ? -129.958 -16.339 165.941 1.00 85.00 363 HIS A O 1
ATOM 2571 N N . ILE A 1 364 ? -131.929 -15.800 164.999 1.00 85.88 364 ILE A N 1
ATOM 2572 C CA . ILE A 1 364 ? -131.549 -14.456 164.546 1.00 85.88 364 ILE A CA 1
ATOM 2573 C C . ILE A 1 364 ? -132.201 -13.448 165.500 1.00 85.88 364 ILE A C 1
ATOM 2575 O O . ILE A 1 364 ? -133.421 -13.279 165.499 1.00 85.88 364 ILE A O 1
ATOM 2579 N N . ARG A 1 365 ? -131.400 -12.830 166.370 1.00 86.94 365 ARG A N 1
ATOM 2580 C CA . ARG A 1 365 ? -131.858 -11.890 167.404 1.00 86.94 365 ARG A CA 1
ATOM 2581 C C . ARG A 1 365 ? -131.276 -10.506 167.160 1.00 86.94 365 ARG A C 1
ATOM 2583 O O . ARG A 1 365 ? -130.263 -10.359 166.488 1.00 86.94 365 ARG A O 1
ATOM 2590 N N . ASN A 1 366 ? -131.933 -9.499 167.719 1.00 89.12 366 ASN A N 1
ATOM 2591 C CA . ASN A 1 366 ? -131.448 -8.122 167.713 1.00 89.12 366 ASN A CA 1
ATOM 2592 C C . ASN A 1 366 ? -130.685 -7.736 168.998 1.00 89.12 366 ASN A C 1
ATOM 2594 O O . ASN A 1 366 ? -130.302 -6.579 169.157 1.00 89.12 366 ASN A O 1
ATOM 2598 N N . ASP A 1 367 ? -130.555 -8.689 169.928 1.00 90.44 367 ASP A N 1
ATOM 2599 C CA . ASP A 1 367 ? -129.930 -8.584 171.252 1.00 90.44 367 ASP A CA 1
ATOM 2600 C C . ASP A 1 367 ? -130.478 -7.496 172.193 1.00 90.44 367 ASP A C 1
ATOM 2602 O O . ASP A 1 367 ? -129.876 -7.188 173.218 1.00 90.44 367 ASP A O 1
ATOM 2606 N N . GLY A 1 368 ? -131.686 -6.980 171.945 1.00 77.88 368 GLY A N 1
ATOM 2607 C CA . GLY A 1 368 ? -132.367 -6.039 172.847 1.00 77.88 368 GLY A CA 1
ATOM 2608 C C . GLY A 1 368 ? -133.031 -6.689 174.070 1.00 77.88 368 GLY A C 1
ATOM 2609 O O . GLY A 1 368 ? -133.815 -6.046 174.765 1.00 77.88 368 GLY A O 1
ATOM 2610 N N . GLY A 1 369 ? -132.780 -7.980 174.313 1.00 85.56 369 GLY A N 1
ATOM 2611 C CA . GLY A 1 369 ? -133.286 -8.742 175.465 1.00 85.56 369 GLY A CA 1
ATOM 2612 C C . GLY A 1 369 ? -134.778 -9.115 175.425 1.00 85.56 369 GLY A C 1
ATOM 2613 O O . GLY A 1 369 ? -135.202 -9.984 176.182 1.00 85.56 369 GLY A O 1
ATOM 2614 N N . ALA A 1 370 ? -135.573 -8.520 174.529 1.00 80.75 370 ALA A N 1
ATOM 2615 C CA . ALA A 1 370 ? -136.985 -8.842 174.311 1.00 80.75 370 ALA A CA 1
ATOM 2616 C C . ALA A 1 370 ? -137.422 -8.537 172.866 1.00 80.75 370 ALA A C 1
ATOM 2618 O O . ALA A 1 370 ? -136.903 -7.617 172.232 1.00 80.75 370 ALA A O 1
ATOM 2619 N N . THR A 1 371 ? -138.435 -9.251 172.355 1.00 82.62 371 THR A N 1
ATOM 2620 C CA . THR A 1 371 ? -138.943 -9.074 170.977 1.00 82.62 371 THR A CA 1
ATOM 2621 C C . THR A 1 371 ? -139.477 -7.667 170.704 1.00 82.62 371 THR A C 1
ATOM 2623 O O . THR A 1 371 ? -139.373 -7.197 169.577 1.00 82.62 371 THR A O 1
ATOM 2626 N N . ALA A 1 372 ? -140.015 -6.982 171.720 1.00 81.69 372 ALA A N 1
ATOM 2627 C CA . ALA A 1 372 ? -140.597 -5.644 171.585 1.00 81.69 372 ALA A CA 1
ATOM 2628 C C . ALA A 1 372 ? -139.561 -4.499 171.521 1.00 81.69 372 ALA A C 1
ATOM 2630 O O . ALA A 1 372 ? -139.909 -3.338 171.721 1.00 81.69 372 ALA A O 1
ATOM 2631 N N . SER A 1 373 ? -138.293 -4.820 171.255 1.00 84.75 373 SER A N 1
ATOM 2632 C CA . SER A 1 373 ? -137.233 -3.855 170.964 1.00 84.75 373 SER A CA 1
ATOM 2633 C C . SER A 1 373 ? -136.944 -3.843 169.458 1.00 84.75 373 SER A C 1
ATOM 2635 O O . SER A 1 373 ? -136.961 -4.892 168.813 1.00 84.75 373 SER A O 1
ATOM 2637 N N . SER A 1 374 ? -136.673 -2.671 168.883 1.00 85.75 374 SER A N 1
ATOM 2638 C CA . SER A 1 374 ? -136.285 -2.521 167.473 1.00 85.75 374 SER A CA 1
ATOM 2639 C C . SER A 1 374 ? -135.043 -1.645 167.360 1.00 85.75 374 SER A C 1
ATOM 2641 O O . SER A 1 374 ? -135.054 -0.507 167.828 1.00 85.75 374 SER A O 1
ATOM 2643 N N . ASN A 1 375 ? -133.987 -2.182 166.749 1.00 88.62 375 ASN A N 1
ATOM 2644 C CA . ASN A 1 375 ? -132.711 -1.493 166.513 1.00 88.62 375 ASN A CA 1
ATOM 2645 C C . ASN A 1 375 ? -132.164 -1.724 165.087 1.00 88.62 375 ASN A C 1
ATOM 2647 O O . ASN A 1 375 ? -130.989 -1.476 164.838 1.00 88.62 375 ASN A O 1
ATOM 2651 N N . GLY A 1 376 ? -132.987 -2.233 164.163 1.00 87.00 376 GLY A N 1
ATOM 2652 C CA . GLY A 1 376 ? -132.583 -2.537 162.785 1.00 87.00 376 GLY A CA 1
ATOM 2653 C C . GLY A 1 376 ? -131.906 -3.898 162.586 1.00 87.00 376 GLY A C 1
ATOM 2654 O O . GLY A 1 376 ? -131.783 -4.354 161.451 1.00 87.00 376 GLY A O 1
ATOM 2655 N N . LEU A 1 377 ? -131.483 -4.574 163.660 1.00 89.69 377 LEU A N 1
ATOM 2656 C CA . LEU A 1 377 ? -130.801 -5.868 163.589 1.00 89.69 377 LEU A CA 1
ATOM 2657 C C . LEU A 1 377 ? -131.768 -7.033 163.813 1.00 89.69 377 LEU A C 1
ATOM 2659 O O . LEU A 1 377 ? -132.891 -6.862 164.292 1.00 89.69 377 LEU A O 1
ATOM 2663 N N . GLY A 1 378 ? -131.320 -8.238 163.466 1.00 90.44 378 GLY A N 1
ATOM 2664 C CA . GLY A 1 378 ? -132.078 -9.464 163.688 1.00 90.44 378 GLY A CA 1
ATOM 2665 C C . GLY A 1 378 ? -133.146 -9.763 162.626 1.00 90.44 378 GLY A C 1
ATOM 2666 O O . GLY A 1 378 ? -134.164 -10.364 162.955 1.00 90.44 378 GLY A O 1
ATOM 2667 N N . ASN A 1 379 ? -132.957 -9.322 161.379 1.00 90.88 379 ASN A N 1
ATOM 2668 C CA . ASN A 1 379 ? -133.860 -9.608 160.255 1.00 90.88 379 ASN A CA 1
ATOM 2669 C C . ASN A 1 379 ? -133.272 -10.689 159.329 1.00 90.88 379 ASN A C 1
ATOM 2671 O O . ASN A 1 379 ? -132.052 -10.787 159.199 1.00 90.88 379 ASN A O 1
ATOM 2675 N N . LEU A 1 380 ? -134.132 -11.453 158.648 1.00 93.25 380 LEU A N 1
ATOM 2676 C CA . LEU A 1 380 ? -133.741 -12.357 157.562 1.00 93.25 380 LEU A CA 1
ATOM 2677 C C . LEU A 1 380 ? -134.101 -11.729 156.211 1.00 93.25 380 LEU A C 1
ATOM 2679 O O . LEU A 1 380 ? -135.279 -11.528 155.918 1.00 93.25 380 LEU A O 1
ATOM 2683 N N . PHE A 1 381 ? -133.093 -11.461 155.384 1.00 88.19 381 PHE A N 1
ATOM 2684 C CA . PHE A 1 381 ? -133.276 -10.987 154.013 1.00 88.19 381 PHE A CA 1
ATOM 2685 C C . PHE A 1 381 ? -133.137 -12.146 153.026 1.00 88.19 381 PHE A C 1
ATOM 2687 O O . PHE A 1 381 ? -132.169 -12.902 153.080 1.00 88.19 381 PHE A O 1
ATOM 2694 N N . VAL A 1 382 ? -134.101 -12.267 152.117 1.00 90.31 382 VAL A N 1
ATOM 2695 C CA . VAL A 1 382 ? -134.067 -13.191 150.982 1.00 90.31 382 VAL A CA 1
ATOM 2696 C C . VAL A 1 382 ? -134.142 -12.350 149.706 1.00 90.31 382 VAL A C 1
ATOM 2698 O O . VAL A 1 382 ? -135.198 -11.838 149.341 1.00 90.31 382 VAL A O 1
ATOM 2701 N N . GLY A 1 383 ? -132.994 -12.158 149.056 1.00 85.75 383 GLY A N 1
ATOM 2702 C CA . GLY A 1 383 ? -132.780 -11.092 148.068 1.00 85.75 383 GLY A CA 1
ATOM 2703 C C . GLY A 1 383 ? -132.048 -9.894 148.685 1.00 85.75 383 GLY A C 1
ATOM 2704 O O . GLY A 1 383 ? -131.539 -9.991 149.801 1.00 85.75 383 GLY A O 1
ATOM 2705 N N . TYR A 1 384 ? -131.967 -8.772 147.965 1.00 85.31 384 TYR A N 1
ATOM 2706 C CA . TYR A 1 384 ? -131.106 -7.642 148.355 1.00 85.31 384 TYR A CA 1
ATOM 2707 C C . TYR A 1 384 ? -131.850 -6.430 148.916 1.00 85.31 384 TYR A C 1
ATOM 2709 O O . TYR A 1 384 ? -131.216 -5.543 149.483 1.00 85.31 384 TYR A O 1
ATOM 2717 N N . ASN A 1 385 ? -133.177 -6.383 148.795 1.00 84.94 385 ASN A N 1
ATOM 2718 C CA . ASN A 1 385 ? -133.982 -5.249 149.230 1.00 84.94 385 ASN A CA 1
ATOM 2719 C C . ASN A 1 385 ? -133.452 -3.889 148.734 1.00 84.94 385 ASN A C 1
ATOM 2721 O O . ASN A 1 385 ? -133.292 -2.950 149.513 1.00 84.94 385 ASN A O 1
ATOM 2725 N N . GLU A 1 386 ? -133.157 -3.775 147.439 1.00 86.56 386 GLU A N 1
ATOM 2726 C CA . GLU A 1 386 ? -132.483 -2.628 146.818 1.00 86.56 386 GLU A CA 1
ATOM 2727 C C . GLU A 1 386 ? -133.197 -1.290 147.128 1.00 86.56 386 GLU A C 1
ATOM 2729 O O . GLU A 1 386 ? -134.411 -1.260 147.340 1.00 86.56 386 GLU A O 1
ATOM 2734 N N . SER A 1 387 ? -132.451 -0.182 147.224 1.00 69.62 387 SER A N 1
ATOM 2735 C CA . SER A 1 387 ? -132.952 1.157 147.610 1.00 69.62 387 SER A CA 1
ATOM 2736 C C . SER A 1 387 ? -133.146 2.088 146.402 1.00 69.62 387 SER A C 1
ATOM 2738 O O . SER A 1 387 ? -132.438 1.954 145.407 1.00 69.62 387 SER A O 1
ATOM 2740 N N . VAL A 1 388 ? -134.086 3.044 146.492 1.00 60.06 388 VAL A N 1
ATOM 2741 C CA . VAL A 1 388 ? -134.363 4.090 145.473 1.00 60.06 388 VAL A CA 1
ATOM 2742 C C . VAL A 1 388 ? -134.196 5.531 145.974 1.00 60.06 388 VAL A C 1
ATOM 2744 O O . VAL A 1 388 ? -134.673 6.461 145.330 1.00 60.06 388 VAL A O 1
ATOM 2747 N N . GLY A 1 389 ? -133.464 5.746 147.070 1.00 61.28 389 GLY A N 1
ATOM 2748 C CA . GLY A 1 389 ? -132.903 7.074 147.367 1.00 61.28 389 GLY A CA 1
ATOM 2749 C C . GLY A 1 389 ? -133.408 7.790 148.618 1.00 61.28 389 GLY A C 1
ATOM 2750 O O . GLY A 1 389 ? -133.017 8.933 148.812 1.00 61.28 389 GLY A O 1
ATOM 2751 N N . ASP A 1 390 ? -134.192 7.133 149.484 1.00 60.19 390 ASP A N 1
ATOM 2752 C CA . ASP A 1 390 ? -134.422 7.592 150.866 1.00 60.19 390 ASP A CA 1
ATOM 2753 C C . ASP A 1 390 ? -134.740 6.403 151.808 1.00 60.19 390 ASP A C 1
ATOM 2755 O O . ASP A 1 390 ? -135.861 5.897 151.868 1.00 60.19 390 ASP A O 1
ATOM 2759 N N . ASP A 1 391 ? -133.726 5.921 152.543 1.00 58.66 391 ASP A N 1
ATOM 2760 C CA . ASP A 1 391 ? -133.737 4.675 153.345 1.00 58.66 391 ASP A CA 1
ATOM 2761 C C . ASP A 1 391 ? -134.215 4.838 154.809 1.00 58.66 391 ASP A C 1
ATOM 2763 O O . ASP A 1 391 ? -134.041 3.942 155.641 1.00 58.66 391 ASP A O 1
ATOM 2767 N N . ALA A 1 392 ? -134.863 5.954 155.159 1.00 60.25 392 ALA A N 1
ATOM 2768 C CA . ALA A 1 392 ? -135.225 6.293 156.545 1.00 60.25 392 ALA A CA 1
ATOM 2769 C C . ALA A 1 392 ? -136.274 5.364 157.211 1.00 60.25 392 ALA A C 1
ATOM 2771 O O . ALA A 1 392 ? -136.581 5.522 158.392 1.00 60.25 392 ALA A O 1
ATOM 2772 N N . ALA A 1 393 ? -136.813 4.370 156.498 1.00 73.75 393 ALA A N 1
ATOM 2773 C CA . ALA A 1 393 ? -137.897 3.500 156.963 1.00 73.75 393 ALA A CA 1
ATOM 2774 C C . ALA A 1 393 ? -137.541 1.991 157.010 1.00 73.75 393 ALA A C 1
ATOM 2776 O O . ALA A 1 393 ? -138.413 1.140 156.826 1.00 73.75 393 ALA A O 1
ATOM 2777 N N . ARG A 1 394 ? -136.275 1.625 157.267 1.00 86.88 394 ARG A N 1
ATOM 2778 C CA . ARG A 1 394 ? -135.788 0.219 157.307 1.00 86.88 394 ARG A CA 1
ATOM 2779 C C . ARG A 1 394 ? -135.154 -0.205 158.646 1.00 86.88 394 ARG A C 1
ATOM 2781 O O . ARG A 1 394 ? -134.232 -1.011 158.682 1.00 86.88 394 ARG A O 1
ATOM 2788 N N . GLY A 1 395 ? -135.628 0.361 159.758 1.00 86.12 395 GLY A N 1
ATOM 2789 C CA . GLY A 1 395 ? -135.068 0.163 161.109 1.00 86.12 395 GLY A CA 1
ATOM 2790 C C . GLY A 1 395 ? -135.727 -0.924 161.974 1.00 86.12 395 GLY A C 1
ATOM 2791 O O . GLY A 1 395 ? -135.504 -0.963 163.184 1.00 86.12 395 GLY A O 1
ATOM 2792 N N . GLY A 1 396 ? -136.577 -1.776 161.403 1.00 90.25 396 GLY A N 1
ATOM 2793 C CA . GLY A 1 396 ? -137.261 -2.845 162.132 1.00 90.25 396 GLY A CA 1
ATOM 2794 C C . GLY A 1 396 ? -136.341 -3.996 162.565 1.00 90.25 396 GLY A C 1
ATOM 2795 O O . GLY A 1 396 ? -135.239 -4.140 162.050 1.00 90.25 396 GLY A O 1
ATOM 2796 N N . SER A 1 397 ? -136.802 -4.851 163.478 1.00 92.94 397 SER A N 1
ATOM 2797 C CA . SER A 1 397 ? -136.075 -6.046 163.956 1.00 92.94 397 SER A CA 1
ATOM 2798 C C . SER A 1 397 ? -136.959 -7.290 163.888 1.00 92.94 397 SER A C 1
ATOM 2800 O O . SER A 1 397 ? -138.168 -7.174 164.009 1.00 92.94 397 SER A O 1
ATOM 2802 N N . HIS A 1 398 ? -136.405 -8.497 163.779 1.00 93.12 398 HIS A N 1
ATOM 2803 C CA . HIS A 1 398 ? -137.195 -9.742 163.757 1.00 93.12 398 HIS A CA 1
ATOM 2804 C C . HIS A 1 398 ? -138.167 -9.855 162.566 1.00 93.12 398 HIS A C 1
ATOM 2806 O O . HIS A 1 398 ? -139.247 -10.431 162.707 1.00 93.12 398 HIS A O 1
ATOM 2812 N N . ASN A 1 399 ? -137.817 -9.281 161.411 1.00 91.94 399 ASN A N 1
ATOM 2813 C CA . ASN A 1 399 ? -138.621 -9.349 160.190 1.00 91.94 399 ASN A CA 1
ATOM 2814 C C . ASN A 1 399 ? -138.025 -10.313 159.158 1.00 91.94 399 ASN A C 1
ATOM 2816 O O . ASN A 1 399 ? -136.815 -10.546 159.137 1.00 91.94 399 ASN A O 1
ATOM 2820 N N . VAL A 1 400 ? -138.880 -10.816 158.265 1.00 94.19 400 VAL A N 1
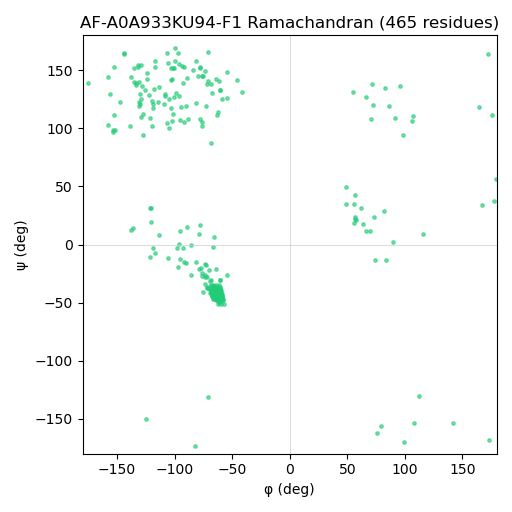ATOM 2821 C CA . VAL A 1 400 ? -138.460 -11.512 157.040 1.00 94.19 400 VAL A CA 1
ATOM 2822 C C . VAL A 1 400 ? -138.768 -10.624 155.841 1.00 94.19 400 VAL A C 1
ATOM 2824 O O . VAL A 1 400 ? -139.920 -10.242 155.629 1.00 94.19 400 VAL A O 1
ATOM 2827 N N . VAL A 1 401 ? -137.733 -10.285 155.078 1.00 92.19 401 VAL A N 1
ATOM 2828 C CA . VAL A 1 401 ? -137.789 -9.325 153.971 1.00 92.19 401 VAL A CA 1
ATOM 2829 C C . VAL A 1 401 ? -137.418 -10.044 152.681 1.00 92.19 401 VAL A C 1
ATOM 2831 O O . VAL A 1 401 ? -136.308 -10.558 152.571 1.00 92.19 401 VAL A O 1
ATOM 2834 N N . ILE A 1 402 ? -138.339 -10.105 151.717 1.00 94.94 402 ILE A N 1
ATOM 2835 C CA . ILE A 1 402 ? -138.177 -10.914 150.502 1.00 94.94 402 ILE A CA 1
ATOM 2836 C C . ILE A 1 402 ? -138.458 -10.093 149.243 1.00 94.94 402 ILE A C 1
ATOM 2838 O O . ILE A 1 402 ? -139.610 -9.809 148.933 1.00 94.94 402 ILE A O 1
ATOM 2842 N N . GLY A 1 403 ? -137.429 -9.785 148.460 1.00 89.25 403 GLY A N 1
ATOM 2843 C CA . GLY A 1 403 ? -137.561 -8.944 147.266 1.00 89.25 403 GLY A CA 1
ATOM 2844 C C . GLY A 1 403 ? -136.953 -7.559 147.459 1.00 89.25 403 GLY A C 1
ATOM 2845 O O . GLY A 1 403 ? -136.006 -7.414 148.231 1.00 89.25 403 GLY A O 1
ATOM 2846 N N . ALA A 1 404 ? -137.450 -6.568 146.718 1.00 88.81 404 ALA A N 1
ATOM 2847 C CA . ALA A 1 404 ? -136.788 -5.274 146.545 1.00 88.81 404 ALA A CA 1
ATOM 2848 C C . ALA A 1 404 ? -137.609 -4.100 147.101 1.00 88.81 404 ALA A C 1
ATOM 2850 O O . ALA A 1 404 ? -138.839 -4.123 147.096 1.00 88.81 404 ALA A O 1
ATOM 2851 N N . GLN A 1 405 ? -136.928 -3.025 147.513 1.00 90.00 405 GLN A N 1
ATOM 2852 C CA . GLN A 1 405 ? -137.532 -1.729 147.863 1.00 90.00 405 GLN A CA 1
ATOM 2853 C C . GLN A 1 405 ? -138.485 -1.711 149.073 1.00 90.00 405 GLN A C 1
ATOM 2855 O O . GLN A 1 405 ? -139.211 -0.744 149.279 1.00 90.00 405 GLN A O 1
ATOM 2860 N N . HIS A 1 406 ? -138.447 -2.715 149.943 1.00 90.44 406 HIS A N 1
ATOM 2861 C CA . HIS A 1 406 ? -139.315 -2.792 151.112 1.00 90.44 406 HIS A CA 1
ATOM 2862 C C . HIS A 1 406 ? -138.943 -1.830 152.239 1.00 90.44 406 HIS A C 1
ATOM 2864 O O . HIS A 1 406 ? -137.766 -1.541 152.477 1.00 90.44 406 HIS A O 1
ATOM 2870 N N . GLN A 1 407 ? -139.962 -1.392 152.978 1.00 91.12 407 GLN A N 1
ATOM 2871 C CA . GLN A 1 407 ? -139.844 -0.632 154.222 1.00 91.12 407 GLN A CA 1
ATOM 2872 C C . GLN A 1 407 ? -140.358 -1.482 155.391 1.00 91.12 407 GLN A C 1
ATOM 2874 O O . GLN A 1 407 ? -141.394 -2.139 155.292 1.00 91.12 407 GLN A O 1
ATOM 2879 N N . PHE A 1 408 ? -139.633 -1.495 156.505 1.00 90.69 408 PHE A N 1
ATOM 2880 C CA . PHE A 1 408 ? -139.973 -2.270 157.698 1.00 90.69 408 PHE A CA 1
ATOM 2881 C C . PHE A 1 408 ? -139.400 -1.575 158.930 1.00 90.69 408 PHE A C 1
ATOM 2883 O O . PHE A 1 408 ? -138.185 -1.490 159.098 1.00 90.69 408 PHE A O 1
ATOM 2890 N N . THR A 1 409 ? -140.264 -1.038 159.789 1.00 91.25 409 THR A N 1
ATOM 2891 C CA . THR A 1 409 ? -139.836 -0.154 160.897 1.00 91.25 409 THR A CA 1
ATOM 2892 C C . THR A 1 409 ? -140.176 -0.672 162.290 1.00 91.25 409 THR A C 1
ATOM 2894 O O . THR A 1 409 ? -139.792 -0.056 163.277 1.00 91.25 409 THR A O 1
ATOM 2897 N N . SER A 1 410 ? -140.865 -1.808 162.395 1.00 91.69 410 SER A N 1
ATOM 2898 C CA . SER A 1 410 ? -141.216 -2.437 163.673 1.00 91.69 410 SER A CA 1
ATOM 2899 C C . SER A 1 410 ? -140.716 -3.885 163.708 1.00 91.69 410 SER A C 1
ATOM 2901 O O . SER A 1 410 ? -139.689 -4.188 163.100 1.00 91.69 410 SER A O 1
ATOM 2903 N N . PHE A 1 411 ? -141.385 -4.779 164.433 1.00 91.88 411 PHE A N 1
ATOM 2904 C CA . PHE A 1 411 ? -140.894 -6.136 164.640 1.00 91.88 411 PHE A CA 1
ATOM 2905 C C . PHE A 1 411 ? -141.907 -7.246 164.399 1.00 91.88 411 PHE A C 1
ATOM 2907 O O . PHE A 1 411 ? -143.116 -7.059 164.548 1.00 91.88 411 PHE A O 1
ATOM 2914 N N . GLY A 1 412 ? -141.387 -8.431 164.071 1.00 90.44 412 GLY A N 1
ATOM 2915 C CA . GLY A 1 412 ? -142.164 -9.662 163.923 1.00 90.44 412 GLY A CA 1
ATOM 2916 C C . GLY A 1 412 ? -143.029 -9.716 162.664 1.00 90.44 412 GLY A C 1
ATOM 2917 O O . GLY A 1 412 ? -144.053 -10.398 162.678 1.00 90.44 412 GLY A O 1
ATOM 2918 N N . GLY A 1 413 ? -142.681 -8.958 161.622 1.00 90.81 413 GLY A N 1
ATOM 2919 C CA . GLY A 1 413 ? -143.430 -8.881 160.372 1.00 90.81 413 GLY A CA 1
ATOM 2920 C C . GLY A 1 413 ? -142.766 -9.603 159.197 1.00 90.81 413 GLY A C 1
ATOM 2921 O O . GLY A 1 413 ? -141.584 -9.943 159.222 1.00 90.81 413 GLY A O 1
ATOM 2922 N N . ILE A 1 414 ? -143.544 -9.828 158.140 1.00 94.38 414 ILE A N 1
ATOM 2923 C CA . ILE A 1 414 ? -143.071 -10.374 156.860 1.00 94.38 414 ILE A CA 1
ATOM 2924 C C . ILE A 1 414 ? -143.426 -9.369 155.778 1.00 94.38 414 ILE A C 1
ATOM 2926 O O . ILE A 1 414 ? -144.581 -8.952 155.699 1.00 94.38 414 ILE A O 1
ATOM 2930 N N . VAL A 1 415 ? -142.456 -8.991 154.953 1.00 92.38 415 VAL A N 1
ATOM 2931 C CA . VAL A 1 415 ? -142.665 -8.109 153.807 1.00 92.38 415 VAL A CA 1
ATOM 2932 C C . VAL A 1 415 ? -142.028 -8.728 152.572 1.00 92.38 415 VAL A C 1
ATOM 2934 O O . VAL A 1 415 ? -140.830 -8.995 152.553 1.00 92.38 415 VAL A O 1
ATOM 2937 N N . ALA A 1 416 ? -142.845 -9.001 151.561 1.00 93.88 416 ALA A N 1
ATOM 2938 C CA . ALA A 1 416 ? -142.404 -9.662 150.343 1.00 93.88 416 ALA A CA 1
ATOM 2939 C C . ALA A 1 416 ? -142.955 -8.985 149.083 1.00 93.88 416 ALA A C 1
ATOM 2941 O O . ALA A 1 416 ? -144.041 -8.408 149.136 1.00 93.88 416 ALA A O 1
ATOM 2942 N N . GLY A 1 417 ? -142.244 -9.076 147.955 1.00 91.12 417 GLY A N 1
ATOM 2943 C CA . GLY A 1 417 ? -142.643 -8.530 146.651 1.00 91.12 417 GLY A CA 1
ATOM 2944 C C . GLY A 1 417 ? -141.760 -7.368 146.185 1.00 91.12 417 GLY A C 1
ATOM 2945 O O . GLY A 1 417 ? -140.537 -7.476 146.191 1.00 91.12 417 GLY A O 1
ATOM 2946 N N . PHE A 1 418 ? -142.372 -6.258 145.767 1.00 91.19 418 PHE A N 1
ATOM 2947 C CA . PHE A 1 418 ? -141.649 -5.052 145.348 1.00 91.19 418 PHE A CA 1
ATOM 2948 C C . PHE A 1 418 ? -142.209 -3.805 146.041 1.00 91.19 418 PHE A C 1
ATOM 2950 O O . PHE A 1 418 ? -143.410 -3.578 146.045 1.00 91.19 418 PHE A O 1
ATOM 2957 N N . ASN A 1 419 ? -141.369 -2.978 146.653 1.00 91.38 419 ASN A N 1
ATOM 2958 C CA . ASN A 1 419 ? -141.770 -1.668 147.182 1.00 91.38 419 ASN A CA 1
ATOM 2959 C C . ASN A 1 419 ? -142.945 -1.691 148.197 1.00 91.38 419 ASN A C 1
ATOM 2961 O O . ASN A 1 419 ? -143.799 -0.812 148.222 1.00 91.38 419 ASN A O 1
ATOM 2965 N N . ASN A 1 420 ? -143.032 -2.736 149.023 1.00 91.94 420 ASN A N 1
ATOM 2966 C CA . ASN A 1 420 ? -144.045 -2.857 150.088 1.00 91.94 420 ASN A CA 1
ATOM 2967 C C . ASN A 1 420 ? -143.545 -2.350 151.456 1.00 91.94 420 ASN A C 1
ATOM 2969 O O . ASN A 1 420 ? -142.357 -2.450 151.748 1.00 91.94 420 ASN A O 1
ATOM 2973 N N . ALA A 1 421 ? -144.444 -1.900 152.335 1.00 92.19 421 ALA A N 1
ATOM 2974 C CA . ALA A 1 421 ? -144.120 -1.354 153.654 1.00 92.19 421 ALA A CA 1
ATOM 2975 C C . ALA A 1 421 ? -144.867 -2.049 154.814 1.00 92.19 421 ALA A C 1
ATOM 2977 O O . ALA A 1 421 ? -146.088 -2.197 154.780 1.00 92.19 421 ALA A O 1
ATOM 2978 N N . ILE A 1 422 ? -144.151 -2.414 155.883 1.00 93.06 422 ILE A N 1
ATOM 2979 C CA . ILE A 1 422 ? -144.708 -2.876 157.168 1.00 93.06 422 ILE A CA 1
ATOM 2980 C C . ILE A 1 422 ? -144.232 -1.970 158.310 1.00 93.06 422 ILE A C 1
ATOM 2982 O O . ILE A 1 422 ? -143.067 -1.971 158.694 1.00 93.06 422 ILE A O 1
ATOM 2986 N N . THR A 1 423 ? -145.115 -1.160 158.885 1.00 91.81 423 THR A N 1
ATOM 2987 C CA . THR A 1 423 ? -144.670 -0.082 159.796 1.00 91.81 423 THR A CA 1
ATOM 2988 C C . THR A 1 423 ? -145.099 -0.253 161.248 1.00 91.81 423 THR A C 1
ATOM 2990 O O . THR A 1 423 ? -144.892 0.639 162.068 1.00 91.81 423 THR A O 1
ATOM 299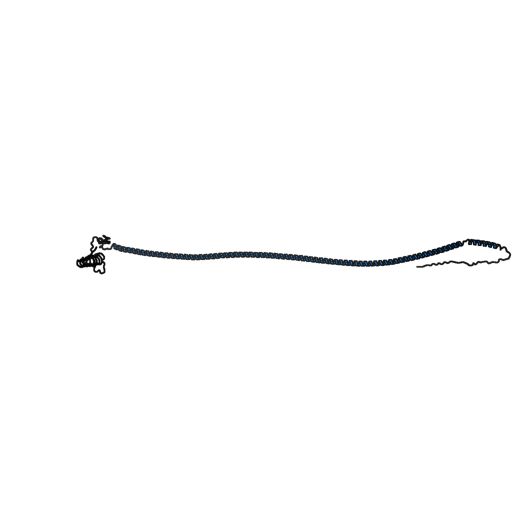3 N N . ASN A 1 424 ? -145.676 -1.404 161.604 1.00 93.19 424 ASN A N 1
ATOM 2994 C CA . ASN A 1 424 ? -146.172 -1.666 162.954 1.00 93.19 424 ASN A CA 1
ATOM 2995 C C . ASN A 1 424 ? -145.965 -3.128 163.368 1.00 93.19 424 ASN A C 1
ATOM 2997 O O . ASN A 1 424 ? -145.708 -3.996 162.534 1.00 93.19 424 ASN A O 1
ATOM 3001 N N . GLN A 1 425 ? -146.063 -3.401 164.667 1.00 92.00 425 GLN A N 1
ATOM 3002 C CA . GLN A 1 425 ? -145.719 -4.703 165.232 1.00 92.00 425 GLN A CA 1
ATOM 3003 C C . GLN A 1 425 ? -146.586 -5.817 164.630 1.00 92.00 425 GLN A C 1
ATOM 3005 O O . GLN A 1 425 ? -147.819 -5.701 164.569 1.00 92.00 425 GLN A O 1
ATOM 3010 N N . TYR A 1 426 ? -145.936 -6.906 164.225 1.00 91.88 426 TYR A N 1
ATOM 3011 C CA . TYR A 1 426 ? -146.544 -8.091 163.615 1.00 91.88 426 TYR A CA 1
ATOM 3012 C C . TYR A 1 426 ? -147.353 -7.809 162.337 1.00 91.88 426 TYR A C 1
ATOM 3014 O O . TYR A 1 426 ? -148.250 -8.581 161.994 1.00 91.88 426 TYR A O 1
ATOM 3022 N N . ALA A 1 427 ? -147.102 -6.682 161.665 1.00 92.31 427 ALA A N 1
ATOM 3023 C CA . ALA A 1 427 ? -147.741 -6.363 160.396 1.00 92.31 427 ALA A CA 1
ATOM 3024 C C . ALA A 1 427 ? -147.108 -7.171 159.254 1.00 92.31 427 ALA A C 1
ATOM 3026 O O . ALA A 1 427 ? -145.905 -7.433 159.260 1.00 92.31 427 ALA A O 1
ATOM 3027 N N . THR A 1 428 ? -147.914 -7.575 158.273 1.00 94.25 428 THR A N 1
ATOM 3028 C CA . THR A 1 428 ? -147.441 -8.415 157.164 1.00 94.25 428 THR A CA 1
ATOM 3029 C C . THR A 1 428 ? -147.908 -7.904 155.808 1.00 94.25 428 THR A C 1
ATOM 3031 O O . THR A 1 428 ? -149.056 -7.509 155.635 1.00 94.25 428 THR A O 1
ATOM 3034 N N . VAL A 1 429 ? -147.022 -7.949 154.820 1.00 93.19 429 VAL A N 1
ATOM 3035 C CA . VAL A 1 429 ? -147.354 -7.857 153.399 1.00 93.19 429 VAL A CA 1
ATOM 3036 C C . VAL A 1 429 ? -146.705 -9.049 152.714 1.00 93.19 429 VAL A C 1
ATOM 3038 O O . VAL A 1 429 ? -145.488 -9.150 152.654 1.00 93.19 429 VAL A O 1
ATOM 3041 N N . THR A 1 430 ? -147.505 -9.977 152.212 1.00 91.56 430 THR A N 1
ATOM 3042 C CA . THR A 1 430 ? -146.981 -11.273 151.738 1.00 91.56 430 THR A CA 1
ATOM 3043 C C . THR A 1 430 ? -146.647 -11.309 150.248 1.00 91.56 430 THR A C 1
ATOM 3045 O O . THR A 1 430 ? -146.105 -12.302 149.773 1.00 91.56 430 THR A O 1
ATOM 3048 N N . GLY A 1 431 ? -146.903 -10.231 149.507 1.00 89.56 431 GLY A N 1
ATOM 3049 C CA . GLY A 1 431 ? -146.540 -10.135 148.099 1.00 89.56 431 GLY A CA 1
ATOM 3050 C C . GLY A 1 431 ? -147.080 -8.877 147.431 1.00 89.56 431 GLY A C 1
ATOM 3051 O O . GLY A 1 431 ? -147.618 -7.981 148.083 1.00 89.56 431 GLY A O 1
ATOM 3052 N N . GLY A 1 432 ? -146.991 -8.850 146.101 1.00 88.75 432 GLY A N 1
ATOM 3053 C CA . GLY A 1 432 ? -147.450 -7.729 145.287 1.00 88.75 432 GLY A CA 1
ATOM 3054 C C . GLY A 1 432 ? -146.505 -6.532 145.331 1.00 88.75 432 GLY A C 1
ATOM 3055 O O . GLY A 1 432 ? -145.342 -6.666 145.709 1.00 88.75 432 GLY A O 1
ATOM 3056 N N . GLU A 1 433 ? -147.012 -5.370 144.941 1.00 91.50 433 GLU A N 1
ATOM 3057 C CA . GLU A 1 433 ? -146.228 -4.151 144.810 1.00 91.50 433 GLU A CA 1
ATOM 3058 C C . GLU A 1 433 ? -146.877 -2.945 145.497 1.00 91.50 433 GLU A C 1
ATOM 3060 O O . GLU A 1 433 ? -148.091 -2.768 145.426 1.00 91.50 433 GLU A O 1
ATOM 3065 N N . GLY A 1 434 ? -146.083 -2.096 146.155 1.00 88.69 434 GLY A N 1
ATOM 3066 C CA . GLY A 1 434 ? -146.549 -0.795 146.657 1.00 88.69 434 GLY A CA 1
ATOM 3067 C C . GLY A 1 434 ? -147.538 -0.843 147.832 1.00 88.69 434 GLY A C 1
ATOM 3068 O O . GLY A 1 434 ? -148.178 0.152 148.167 1.00 88.69 434 GLY A O 1
ATOM 3069 N N . ASN A 1 435 ? -147.734 -1.999 148.461 1.00 92.19 435 ASN A N 1
ATOM 3070 C CA . ASN A 1 435 ? -148.700 -2.179 149.539 1.00 92.19 435 ASN A CA 1
ATOM 3071 C C . ASN A 1 435 ? -148.135 -1.767 150.905 1.00 92.19 435 ASN A C 1
ATOM 3073 O O . ASN A 1 435 ? -146.953 -1.949 151.170 1.00 92.19 435 ASN A O 1
ATOM 3077 N N . THR A 1 436 ? -148.988 -1.297 151.817 1.00 92.44 436 THR A N 1
ATOM 3078 C CA . THR A 1 436 ? -148.605 -0.857 153.168 1.00 92.44 436 THR A CA 1
ATOM 3079 C C . THR A 1 436 ? -149.482 -1.486 154.260 1.00 92.44 436 THR A C 1
ATOM 3081 O O . THR A 1 436 ? -150.689 -1.258 154.308 1.00 92.44 436 THR A O 1
ATOM 3084 N N . ALA A 1 437 ? -148.884 -2.224 155.195 1.00 93.75 437 ALA A N 1
ATOM 3085 C CA . ALA A 1 437 ? -149.540 -2.695 156.418 1.00 93.75 437 ALA A CA 1
ATOM 3086 C C . ALA A 1 437 ? -149.025 -1.890 157.627 1.00 93.75 437 ALA A C 1
ATOM 3088 O O . ALA A 1 437 ? -147.902 -2.086 158.094 1.00 93.75 437 ALA A O 1
ATOM 3089 N N . SER A 1 438 ? -149.836 -0.955 158.127 1.00 93.31 438 SER A N 1
ATOM 3090 C CA . SER A 1 438 ? -149.443 0.006 159.176 1.00 93.31 438 SER A CA 1
ATOM 3091 C C . SER A 1 438 ? -150.232 -0.131 160.481 1.00 93.31 438 SER A C 1
ATOM 3093 O O . SER A 1 438 ? -149.884 0.476 161.497 1.00 93.31 438 SER A O 1
ATOM 3095 N N . GLY A 1 439 ? -151.269 -0.969 160.501 1.00 92.44 439 GLY A N 1
ATOM 3096 C CA . GLY A 1 439 ? -151.941 -1.361 161.734 1.00 92.44 439 GLY A CA 1
ATOM 3097 C C . GLY A 1 439 ? -151.167 -2.451 162.474 1.00 92.44 439 GLY A C 1
ATOM 3098 O O . GLY A 1 439 ? -150.583 -3.342 161.855 1.00 92.44 439 GLY A O 1
ATOM 3099 N N . SER A 1 440 ? -151.175 -2.446 163.806 1.00 91.75 440 SER A N 1
ATOM 3100 C CA . SER A 1 440 ? -150.592 -3.565 164.559 1.00 91.75 440 SER A CA 1
ATOM 3101 C C . SER A 1 440 ? -151.319 -4.877 164.215 1.00 91.75 440 SER A C 1
ATOM 3103 O O . SER A 1 440 ? -152.551 -4.920 164.189 1.00 91.75 440 SER A O 1
ATOM 3105 N N . ARG A 1 441 ? -150.567 -5.953 163.938 1.00 92.19 441 ARG A N 1
ATOM 3106 C CA . ARG A 1 441 ? -151.082 -7.270 163.502 1.00 92.19 441 ARG A CA 1
ATOM 3107 C C . ARG A 1 441 ? -151.945 -7.213 162.233 1.00 92.19 441 ARG A C 1
ATOM 3109 O O . ARG A 1 441 ? -152.812 -8.063 162.048 1.00 92.19 441 ARG A O 1
ATOM 3116 N N . SER A 1 442 ? -151.771 -6.184 161.407 1.00 92.88 442 SER A N 1
ATOM 3117 C CA . SER A 1 442 ? -152.484 -6.058 160.135 1.00 92.88 442 SER A CA 1
ATOM 3118 C C . SER A 1 442 ? -151.820 -6.890 159.040 1.00 92.88 442 SER A C 1
ATOM 3120 O O . SER A 1 442 ? -150.642 -7.235 159.139 1.00 92.88 442 SER A O 1
ATOM 3122 N N . SER A 1 443 ? -152.569 -7.234 157.996 1.00 93.75 443 SER A N 1
ATOM 3123 C CA . SER A 1 443 ? -152.014 -7.973 156.865 1.00 93.75 443 SER A CA 1
ATOM 3124 C C . SER A 1 443 ? -152.498 -7.460 155.516 1.00 93.75 443 SER A C 1
ATOM 3126 O O . SER A 1 443 ? -153.655 -7.075 155.348 1.00 93.75 443 SER A O 1
ATOM 3128 N N . VAL A 1 444 ? -151.610 -7.496 154.529 1.00 92.38 444 VAL A N 1
ATOM 3129 C CA . VAL A 1 444 ? -151.951 -7.370 153.116 1.00 92.38 444 VAL A CA 1
ATOM 3130 C C . VAL A 1 444 ? -151.501 -8.634 152.397 1.00 92.38 444 VAL A C 1
ATOM 3132 O O . VAL A 1 444 ? -150.336 -9.028 152.447 1.00 92.38 444 VAL A O 1
ATOM 3135 N N . SER A 1 445 ? -152.445 -9.294 151.735 1.00 89.50 445 SER A N 1
ATOM 3136 C CA . SER A 1 445 ? -152.171 -10.547 151.013 1.00 89.50 445 SER A CA 1
ATOM 3137 C C . SER A 1 445 ? -151.500 -10.331 149.649 1.00 89.50 445 SER A C 1
ATOM 3139 O O . SER A 1 445 ? -150.849 -11.234 149.139 1.00 89.50 445 SER A O 1
ATOM 3141 N N . GLY A 1 446 ? -151.621 -9.129 149.070 1.00 87.12 446 GLY A N 1
ATOM 3142 C CA . GLY A 1 446 ? -150.843 -8.692 147.909 1.00 87.12 446 GLY A CA 1
ATOM 3143 C C . GLY A 1 446 ? -151.609 -7.851 146.882 1.00 87.12 446 GLY A C 1
ATOM 3144 O O . GLY A 1 446 ? -152.595 -7.172 147.188 1.00 87.12 446 GLY A O 1
ATOM 3145 N N . GLY A 1 447 ? -151.132 -7.909 145.635 1.00 81.62 447 GLY A N 1
ATOM 3146 C CA . GLY A 1 447 ? -151.536 -7.059 144.508 1.00 81.62 447 GLY A CA 1
ATOM 3147 C C . GLY A 1 447 ? -150.879 -5.670 144.546 1.00 81.62 447 GLY A C 1
ATOM 3148 O O . GLY A 1 447 ? -149.801 -5.558 145.104 1.00 81.62 447 GLY A O 1
ATOM 3149 N N . LEU A 1 448 ? -151.465 -4.642 143.922 1.00 89.44 448 LEU A N 1
ATOM 3150 C CA . LEU A 1 448 ? -150.815 -3.335 143.738 1.00 89.44 448 LEU A CA 1
ATOM 3151 C C . LEU A 1 448 ? -151.433 -2.236 144.628 1.00 89.44 448 LEU A C 1
ATOM 3153 O O . LEU A 1 448 ? -152.647 -2.031 144.576 1.00 89.44 448 LEU A O 1
ATOM 3157 N N . ASN A 1 449 ? -150.601 -1.513 145.386 1.00 89.12 449 ASN A N 1
ATOM 3158 C CA . ASN A 1 449 ? -150.916 -0.279 146.125 1.00 89.12 449 ASN A CA 1
ATOM 3159 C C . ASN A 1 449 ? -152.071 -0.362 147.142 1.00 89.12 449 ASN A C 1
ATOM 3161 O O . ASN A 1 449 ? -152.912 0.534 147.239 1.00 89.12 449 ASN A O 1
ATOM 3165 N N . ARG A 1 450 ? -152.138 -1.438 147.926 1.00 89.25 450 ARG A N 1
ATOM 3166 C CA . ARG A 1 450 ? -153.157 -1.620 148.973 1.00 89.25 450 ARG A CA 1
ATOM 3167 C C . ARG A 1 450 ? -152.674 -1.202 150.346 1.00 89.25 450 ARG A C 1
ATOM 3169 O O . ARG A 1 450 ? -151.491 -1.274 150.646 1.00 89.25 450 ARG A O 1
ATOM 3176 N N . SER A 1 451 ? -153.611 -0.842 151.218 1.00 90.38 451 SER A N 1
ATOM 3177 C CA . SER A 1 451 ? -153.298 -0.424 152.583 1.00 90.38 451 SER A CA 1
ATOM 3178 C C . SER A 1 451 ? -154.189 -1.092 153.634 1.00 90.38 451 SER A C 1
ATOM 3180 O O . SER A 1 451 ? -155.402 -1.185 153.448 1.00 90.38 451 SER A O 1
ATOM 3182 N N . ALA A 1 452 ? -153.591 -1.526 154.750 1.00 90.88 452 ALA A N 1
ATOM 3183 C CA . ALA A 1 452 ? -154.272 -2.032 155.946 1.00 90.88 452 ALA A CA 1
ATOM 3184 C C . ALA A 1 452 ? -153.784 -1.284 157.205 1.00 90.88 452 ALA A C 1
ATOM 3186 O O . ALA A 1 452 ? -152.780 -1.644 157.818 1.00 90.88 452 ALA A O 1
ATOM 3187 N N . ALA A 1 453 ? -154.504 -0.230 157.603 1.00 88.88 453 ALA A N 1
ATOM 3188 C CA . ALA A 1 453 ? -154.071 0.675 158.680 1.00 88.88 453 ALA A CA 1
ATOM 3189 C C . ALA A 1 453 ? -154.669 0.381 160.073 1.00 88.88 453 ALA A C 1
ATOM 3191 O O . ALA A 1 453 ? -154.139 0.826 161.088 1.00 88.88 453 ALA A O 1
ATOM 3192 N N . GLY A 1 454 ? -155.779 -0.357 160.150 1.00 88.69 454 GLY A N 1
ATOM 3193 C CA . GLY A 1 454 ? -156.426 -0.694 161.422 1.00 88.69 454 GLY A CA 1
ATOM 3194 C C . GLY A 1 454 ? -155.717 -1.822 162.183 1.00 88.69 454 GLY A C 1
ATOM 3195 O O . GLY A 1 454 ? -155.111 -2.710 161.582 1.00 88.69 454 GLY A O 1
ATOM 3196 N N . LEU A 1 455 ? -155.833 -1.830 163.515 1.00 90.12 455 LEU A N 1
ATOM 3197 C CA . LEU A 1 455 ? -155.408 -2.956 164.357 1.00 90.12 455 LEU A CA 1
ATOM 3198 C C . LEU A 1 455 ? -156.082 -4.256 163.874 1.00 90.12 455 LEU A C 1
ATOM 3200 O O . LEU A 1 455 ? -157.305 -4.304 163.782 1.00 90.12 455 LEU A O 1
ATOM 3204 N N . ARG A 1 456 ? -155.296 -5.307 163.597 1.00 90.81 456 ARG A N 1
ATOM 3205 C CA . ARG A 1 456 ? -155.757 -6.615 163.074 1.00 90.81 456 ARG A CA 1
ATOM 3206 C C . ARG A 1 456 ? -156.541 -6.539 161.756 1.00 90.81 456 ARG A C 1
ATOM 3208 O O . ARG A 1 456 ? -157.310 -7.444 161.445 1.00 90.81 456 ARG A O 1
ATOM 3215 N N . ASN A 1 457 ? -156.364 -5.464 160.993 1.00 90.31 457 ASN A N 1
ATOM 3216 C CA . ASN A 1 457 ? -157.058 -5.275 159.728 1.00 90.31 457 ASN A CA 1
ATOM 3217 C C . ASN A 1 457 ? -156.420 -6.102 158.604 1.00 90.31 457 ASN A C 1
ATOM 3219 O O . ASN A 1 457 ? -155.216 -6.361 158.628 1.00 90.31 457 ASN A O 1
ATOM 3223 N N . TRP A 1 458 ? -157.209 -6.469 157.599 1.00 91.50 458 TRP A N 1
ATOM 3224 C CA . TRP A 1 458 ? -156.728 -7.193 156.426 1.00 91.50 458 TRP A CA 1
ATOM 3225 C C . TRP A 1 458 ? -157.157 -6.500 155.134 1.00 91.50 458 TRP A C 1
ATOM 3227 O O . TRP A 1 458 ? -158.307 -6.083 155.006 1.00 91.50 458 TRP A O 1
ATOM 3237 N N . ALA A 1 459 ? -156.235 -6.398 154.174 1.00 84.50 459 ALA A N 1
ATOM 3238 C CA . ALA A 1 459 ? -156.521 -5.950 152.815 1.00 84.50 459 ALA A CA 1
ATOM 3239 C C . ALA A 1 459 ? -156.069 -6.984 151.771 1.00 84.50 459 ALA A C 1
ATOM 3241 O O . ALA A 1 459 ? -155.028 -7.639 151.894 1.00 84.50 459 ALA A O 1
ATOM 3242 N N . ALA A 1 460 ? -156.864 -7.120 150.711 1.00 81.06 460 ALA A N 1
ATOM 3243 C CA . ALA A 1 460 ? -156.637 -8.088 149.645 1.00 81.06 460 ALA A CA 1
ATOM 3244 C C . ALA A 1 460 ? -157.025 -7.561 148.262 1.00 81.06 460 ALA A C 1
ATOM 3246 O O . ALA A 1 460 ? -157.723 -6.553 148.124 1.00 81.06 460 ALA A O 1
ATOM 3247 N N . GLY A 1 461 ? -156.536 -8.277 147.248 1.00 65.94 461 GLY A N 1
ATOM 3248 C CA . GLY A 1 461 ? -156.892 -8.163 145.834 1.00 65.94 461 GLY A CA 1
ATOM 3249 C C . GLY A 1 461 ? -158.391 -8.083 145.547 1.00 65.94 461 GLY A C 1
ATOM 3250 O O . GLY A 1 461 ? -159.162 -8.809 146.162 1.00 65.94 461 GLY A O 1
ATOM 3251 N N . GLY A 1 462 ? -158.793 -7.254 144.572 1.00 62.38 462 GLY A N 1
ATOM 3252 C CA . GLY A 1 462 ? -160.114 -7.357 143.941 1.00 62.38 462 GLY A CA 1
ATOM 3253 C C . GLY A 1 462 ? -160.189 -8.600 143.047 1.00 62.38 462 GLY A C 1
ATOM 3254 O O . GLY A 1 462 ? -159.211 -8.943 142.386 1.00 62.38 462 GLY A O 1
ATOM 3255 N N . LEU A 1 463 ? -161.341 -9.271 143.064 1.00 68.06 463 LEU A N 1
ATOM 3256 C CA . LEU A 1 463 ? -161.588 -10.575 142.447 1.00 68.06 463 LEU A CA 1
ATOM 3257 C C . LEU A 1 463 ? -162.117 -10.396 141.007 1.00 68.06 463 LEU A C 1
ATOM 3259 O O . LEU A 1 463 ? -163.277 -10.032 140.838 1.00 68.06 463 LEU A O 1
ATOM 3263 N N . ALA A 1 464 ? -161.312 -10.650 139.969 1.00 50.50 464 ALA A N 1
ATOM 3264 C CA . ALA A 1 464 ? -161.848 -10.922 138.628 1.00 50.50 464 ALA A CA 1
ATOM 3265 C C . ALA A 1 464 ? -160.965 -11.914 137.861 1.00 50.50 464 ALA A C 1
ATOM 3267 O O . ALA A 1 464 ? -159.761 -11.727 137.709 1.00 50.50 464 ALA A O 1
ATOM 3268 N N . GLN A 1 465 ? -161.628 -12.998 137.467 1.00 55.81 465 GLN A N 1
ATOM 3269 C CA . GLN A 1 465 ? -161.147 -14.313 137.055 1.00 55.81 465 GLN A CA 1
ATOM 3270 C C . GLN A 1 465 ? -161.155 -14.443 135.527 1.00 55.81 465 GLN A C 1
ATOM 3272 O O . GLN A 1 465 ? -162.067 -13.898 134.916 1.00 55.81 465 GLN A O 1
ATOM 3277 N N . SER A 1 466 ? -160.275 -15.263 134.940 1.00 42.03 466 SER A N 1
ATOM 3278 C CA . SER A 1 466 ? -160.658 -16.250 133.908 1.00 42.03 466 SER A CA 1
ATOM 3279 C C . SER A 1 466 ? -159.433 -16.975 133.342 1.00 42.03 466 SER A C 1
ATOM 3281 O O . SER A 1 466 ? -158.657 -16.369 132.607 1.00 42.03 466 SER A O 1
ATOM 3283 N N . ASN A 1 467 ? -159.385 -18.267 133.689 1.00 45.75 467 ASN A N 1
ATOM 3284 C CA . ASN A 1 467 ? -158.594 -19.405 133.198 1.00 45.75 467 ASN A CA 1
ATOM 3285 C C . ASN A 1 467 ? -157.072 -19.284 133.138 1.00 45.75 467 ASN A C 1
ATOM 3287 O O . ASN A 1 467 ? -156.546 -18.722 132.156 1.00 45.75 467 ASN A O 1
#

Solvent-accessible surface area (backbone atoms only — not comparable to full-atom values): 26023 Å² total; per-residue (Å²): 135,78,88,80,83,89,90,87,84,85,84,88,89,84,89,86,82,89,80,83,79,76,87,80,81,87,82,91,80,77,88,77,87,80,86,91,89,92,81,87,73,66,68,66,60,57,58,57,57,56,58,56,54,55,53,55,51,52,52,52,53,49,52,60,67,66,53,61,63,64,60,55,52,50,51,51,51,50,50,53,50,50,52,51,53,48,53,51,51,51,52,52,50,50,52,50,51,52,49,50,52,51,51,49,53,52,48,53,51,52,50,49,53,50,50,54,48,50,52,52,51,49,54,51,51,52,52,53,51,50,51,52,50,52,51,51,53,52,51,49,52,53,49,51,52,50,50,52,50,53,53,52,51,50,52,51,51,50,54,51,50,54,51,52,51,51,53,50,50,54,50,50,51,52,52,49,52,53,51,50,52,50,50,53,49,52,52,52,52,50,52,51,51,51,53,52,49,53,51,54,50,50,53,51,50,54,50,50,54,52,52,50,52,51,50,53,50,52,51,53,50,53,51,53,50,50,52,52,50,49,54,53,50,52,51,50,51,51,50,50,54,53,51,51,53,51,52,51,53,48,50,53,50,52,52,51,50,52,54,48,52,50,50,52,49,53,53,50,51,50,51,51,53,50,52,53,50,50,51,50,50,48,53,51,51,52,49,51,52,49,50,49,52,49,51,52,50,51,50,47,52,50,51,50,49,49,51,49,51,48,50,50,50,49,49,52,51,46,51,56,52,50,46,63,74,73,72,74,85,79,77,91,76,61,76,70,56,65,79,32,55,46,80,41,56,68,56,98,85,43,82,47,81,36,83,45,70,49,98,64,84,90,82,71,61,62,82,66,87,48,79,94,45,63,81,41,38,23,56,49,70,50,70,79,45,50,82,92,85,78,77,90,46,56,43,15,9,47,31,41,40,35,38,33,44,56,32,32,48,28,25,58,24,38,41,26,39,35,42,26,32,22,59,19,46,41,3,22,24,70,27,38,31,50,26,37,7,51,4,43,49,3,29,27,67,28,46,75,63,45,68,11,65,45,73,63,25,75,32,68,64,83,90,84,86,84,136

Sequence (467 aa):
MAALLTFNAGPLLAQGKDGDKGKDPKVDLKPVDGGAKGLPQQVMALRVELAAALARIAEVESIISSFDLAALAALQAQITAEVAARAGADTILQNNINGEVAARQAADAALQASFDGEAVTRAGADTTLQNNINNEVAARQAADTTLQTNVNSEAAARQAADTALQASFDGEAAARQAADTTLQTNINNEAAARQAADTALQASFDGEAAARTAADTTLQTNINNEVAARQAADTTLQSNINAEAVARAQGDIDTLSAAKLYTDSSVGNEAAARAAADTTLQNNIDSEAAARAAADAALQASLDGEATTRAGKDVELQAEIDGITTGGGVPAVLTDLAGHLTLEGMVNGVAGPNFVLHGANLHIRNDGGATASSNGLGNLFVGYNESVGDDAARGGSHNVVIGAQHQFTSFGGIVAGFNNAITNQYATVTGGEGNTASGSRSSVSGGLNRSAAGLRNWAAGGLAQSN

Mean predicted aligned error: 20.49 Å

Foldseek 3Di:
DDDDDDDDDDDDDDDDDDDDDDDDDDDDDDDDDDDDDDDPPPPVVVVVVVVVVVVVVVVVVVVVVVPPPVVVVVVVVVVVVVVVVVVVVVVVVVVVVVVVVVVVVVVVVVVVVVVVVVVVVVVVVVVVVVVVVVVVVVVVVVVVVVVVVVVVVVVVVVVVVVVVVVVVVVVVVVVVVVVVVVVVVVVVVVVVVVVVVVVVVVVVVVVVVVVVVVVVVVVVVVVVVVVVVVVVVVVVVVVVVVVVVVVVVVVVVVVVVVVVVVVVVVVVVVVVVVVVVVVVVVVVVVVVVVVVVVVVVVVVVVVVVVVVVVVVVVVVVVVVVVCVVPDDDDDPPPPVCVVFWDQDAQDPNRGDSDIGGPPDDDFQFPPPVDQFDWALGREAEADDQEDDPDQPFRGEHQEYEEDYQEGERYHCEYEYEENEYEHEAHEYECYEYQEYEQAHVEYEPYHYNYYANHHVHYHYDDDDDDD

pLDDT: mean 85.26, std 17.49, range [31.62, 98.75]